Protein AF-0000000084343912 (afdb_homodimer)

Nearest PDB structures (foldseek):
  3ja6-assembly1_H  TM=6.634E-01  e=8.093E-11  Escherichia coli
  3zx6-assembly1_B  TM=7.808E-01  e=7.141E-09  Archaeoglobus fulgidus DSM 4304
  3zx6-assembly1_A  TM=7.262E-01  e=4.104E-09  Archaeoglobus fulgidus DSM 4304
  8c5v-assembly1_I  TM=8.366E-01  e=5.417E-07  Escherichia coli
  3g67-assembly1_A  TM=4.776E-01  e=1.029E-07  Thermotoga maritima

Solvent-accessible surface area (backbone atoms only — not comparable to full-atom values): 33762 Å² total; per-residue (Å²): 139,77,89,76,87,74,87,80,79,75,84,85,84,84,80,84,80,74,77,74,76,76,74,75,70,68,77,58,72,83,73,77,52,76,63,60,55,52,51,50,51,52,53,39,51,52,50,39,55,53,40,53,54,50,48,54,52,46,52,53,49,53,52,52,50,53,51,52,51,51,54,44,56,53,47,53,54,52,46,55,52,49,52,55,50,49,53,54,35,50,54,34,49,52,51,30,51,52,28,53,51,51,33,48,52,34,47,54,51,37,50,53,48,48,54,52,37,51,54,41,52,52,51,35,52,53,32,47,54,51,27,50,53,22,48,52,52,30,53,54,38,55,59,51,46,56,57,53,50,52,53,42,51,54,47,46,51,50,43,35,51,43,20,53,50,40,28,51,52,17,50,52,42,30,52,52,14,60,73,49,48,83,84,13,51,72,48,30,53,50,18,50,51,41,27,52,46,18,52,50,39,36,53,44,37,52,52,42,52,54,51,50,53,51,47,52,53,42,49,52,51,27,52,52,29,45,53,53,24,51,54,28,48,55,52,39,52,54,35,50,52,51,44,53,51,37,50,52,49,43,51,52,38,48,53,54,30,49,53,31,45,52,50,29,51,54,31,47,54,50,37,50,51,42,50,52,52,50,52,52,48,53,54,50,50,44,53,52,47,54,53,49,45,53,50,46,52,52,50,48,52,53,48,51,55,50,47,54,50,48,51,51,45,43,52,51,38,47,51,48,42,54,56,54,74,72,98,135,78,89,74,91,75,82,79,77,86,78,87,74,84,88,78,77,81,69,82,77,78,78,76,82,75,84,72,72,82,77,76,56,74,63,59,53,52,52,51,51,52,52,39,52,51,49,39,55,52,41,53,54,49,49,54,53,47,53,54,51,54,52,51,47,53,52,52,51,52,52,43,55,53,47,53,54,52,45,52,52,50,52,54,50,48,53,53,34,50,53,33,50,53,51,30,51,51,28,52,51,51,33,49,53,35,47,55,52,39,50,54,49,49,53,51,36,51,54,42,53,53,50,35,52,54,33,49,53,51,29,50,52,22,48,53,52,31,52,54,38,56,59,51,45,56,57,54,51,52,52,41,51,53,45,45,51,51,42,36,50,43,20,52,52,40,28,52,51,17,52,51,42,30,53,53,15,58,73,49,47,83,83,13,50,72,48,31,54,50,19,50,50,42,27,51,47,18,52,51,40,37,54,45,40,52,53,40,53,54,52,50,53,51,47,51,53,42,49,53,52,28,52,52,28,45,53,54,25,51,54,28,49,54,51,39,52,54,35,49,53,50,45,51,51,38,50,52,50,43,51,51,38,47,52,53,31,48,53,32,46,52,50,28,51,55,32,49,54,52,36,51,52,41,51,52,53,51,51,52,50,53,53,50,50,45,54,51,48,53,53,49,42,52,52,45,50,52,48,46,54,54,49,51,56,50,50,53,50,48,50,52,45,43,53,51,39,48,50,48,42,54,55,54,72,72,100

pLDDT: mean 83.64, std 18.55, range [17.34, 97.38]

Radius of gyration: 74.43 Å; Cα contacts (8 Å, |Δi|>4): 609; chains: 2; bounding box: 28×276×169 Å

Foldseek 3Di:
DDDDDDPDPDDDDDDDPPVPPPPCPVPPPPPPDPVVLVVVLVVLVVVLVVLVVVLVVLVVVLVVLVVVLVVLVVVLVVLVVVLVVLVVVLVVLVVVLVVLVVVLVVLVVVLVVLVVVLVVLVVVLVVLVVVVVVLVVVLVVLVVVLVVLVVVLVVLVVQLVVLVVQLVVLVVQLVVLVVVPPVSPVSNVVSVVSNVVSVVSNVVSVVVNVVSVVVNVVSVVVNVVSVVVVVVSVVVNVVSVVVSVVSVVVNVVSVVVSVVSVVVSVVSVVVSVVSVVVSVVSVVVSVVSVVVSVVSVVVSVVSVVVSVVSVVVSVVSVVVSVVSVVD/DDDDDDPDDDDDDDDDPPPDDPPPPDCPPDPPDPVVLVVVLVVLVVVLVVLVVVLVVLVVVLVVLVVVLVVLVVVLVVLVVVLVVLVVVLVVLVVVLVVLVVVLVVLVVVLVVLVVVLVVLVVVLVVLVVVVVVLVVVLVVLVVVLVVLVVVLVVLVVQLVVLVVQLVVLVVQLVVLVVVPPVSPVSNVVSVVSNVVSVVSNVVSVVVNVVSVVVNVVSVVVNVVSVVVVVVSVVVNVVSVVVSVVSVVVNVVSVVVSVVSVVVSVVSVVVSVVSVVVSVVSVVVSVVSVVVSVVSVVVSVVSVVVSVVSVVVSVVSVVVSVVSVVD

Organism: NCBI:txid1533

Secondary structure (DSSP, 8-state):
---------------------------------HHHHHHHHHHHHHHHHHHHHHHHHHHHHHHHHHHHHHHHHHHHHHHHHHHHHHHHHHHHHHHHHHHHHHHHHHHHHHHHHHHHHHHHHHHHHHHHHHHHHHHHHHHHHHHHHHHHHHHHHHHHHHHHHHHHHHHHHHHHHHHHHHHTGGGGHHHHHHHHHHHHHHHHHHHHHHHHHHHHHHHHHHHHHHHHHHHHHHHHHHHHHHHHHHHHHHHHHHHHHHHHHHHHHHHHHHHHHHHHHHHHHHHHHHHHHHHHHHHHHHHHHHHHHHHHHHHHHHHHHHHHHHHHHHHHHT-/---------------------------------HHHHHHHHHHHHHHHHHHHHHHHHHHHHHHHHHHHHHHHHHHHHHHHHHHHHHHHHHHHHHHHHHHHHHHHHHHHHHHHHHHHHHHHHHHHHHHHHHHHHHHHHHHHHHHHHHHHHHHHHHHHHHHHHHHHHHHHHHHHHHHHHHHTGGGGHHHHHHHHHHHHHHHHHHHHHHHHHHHHHHHHHHHHHHHHHHHHHHHHHHHHHHHHHHHHHHHHHHHHHHHHHHHHHHHHHHHHHHHHHHHHHHHHHHHHHHHHHHHHHHHHHHHHHHHHHHHHHHHHHHHHHHHHHHHHHT-

Structure (mmCIF, N/CA/C/O backbone):
data_AF-0000000084343912-model_v1
#
loop_
_entity.id
_entity.type
_entity.pdbx_description
1 polymer 'Methyl-accepting chemotaxis protein (MCP) signalling domain-containing protein'
#
loop_
_atom_site.group_PDB
_atom_site.id
_atom_site.type_symbol
_atom_site.label_atom_id
_atom_site.label_alt_id
_atom_site.label_comp_id
_atom_site.label_asym_id
_atom_site.label_entity_id
_atom_site.label_seq_id
_atom_site.pdbx_PDB_ins_code
_atom_site.Cartn_x
_atom_site.Cartn_y
_atom_site.Cartn_z
_atom_site.occupancy
_atom_site.B_iso_or_equiv
_atom_site.auth_seq_id
_atom_site.auth_comp_id
_atom_site.auth_asym_id
_atom_site.auth_atom_id
_atom_site.pdbx_PDB_model_num
ATOM 1 N N . MET A 1 1 ? 13.789 146.875 116 1 18.77 1 MET A N 1
ATOM 2 C CA . MET A 1 1 ? 13.008 147.875 115.375 1 18.77 1 MET A CA 1
ATOM 3 C C . MET A 1 1 ? 11.992 147.375 114.375 1 18.77 1 MET A C 1
ATOM 5 O O . MET A 1 1 ? 12.023 146.125 114.062 1 18.77 1 MET A O 1
ATOM 9 N N . GLY A 1 2 ? 12.055 147.875 113.188 1 17.34 2 GLY A N 1
ATOM 10 C CA . GLY A 1 2 ? 11.008 148.5 112.375 1 17.34 2 GLY A CA 1
ATOM 11 C C . GLY A 1 2 ? 10.328 147.5 111.5 1 17.34 2 GLY A C 1
ATOM 12 O O . GLY A 1 2 ? 9.109 147.5 111.312 1 17.34 2 GLY A O 1
ATOM 13 N N . LEU A 1 3 ? 11.023 146.875 110.562 1 20.59 3 LEU A N 1
ATOM 14 C CA . LEU A 1 3 ? 10.625 147.125 109.188 1 20.59 3 LEU A CA 1
ATOM 15 C C . LEU A 1 3 ? 9.43 146.25 108.812 1 20.59 3 LEU A C 1
ATOM 17 O O . LEU A 1 3 ? 9.375 145.125 109.188 1 20.59 3 LEU A O 1
ATOM 21 N N . PHE A 1 4 ? 8.547 146.75 108.125 1 20.7 4 PHE A N 1
ATOM 22 C CA . PHE A 1 4 ? 7.121 147 107.875 1 20.7 4 PHE A CA 1
ATOM 23 C C . PHE A 1 4 ? 6.582 145.875 107 1 20.7 4 PHE A C 1
ATOM 25 O O . PHE A 1 4 ? 5.594 145.25 107.312 1 20.7 4 PHE A O 1
ATOM 32 N N . PHE A 1 5 ? 6.828 146 105.562 1 20.03 5 PHE A N 1
ATOM 33 C CA . PHE A 1 5 ? 5.73 146.375 104.688 1 20.03 5 PHE A CA 1
ATOM 34 C C . PHE A 1 5 ? 5.023 145.125 104.25 1 20.03 5 PHE A C 1
ATOM 36 O O . PHE A 1 5 ? 5.555 144 104.375 1 20.03 5 PHE A O 1
ATOM 43 N N . ASN A 1 6 ? 4.27 145.125 102.938 1 18.36 6 ASN A N 1
ATOM 44 C CA . ASN A 1 6 ? 2.963 145.25 102.312 1 18.36 6 ASN A CA 1
ATOM 45 C C . ASN A 1 6 ? 2.691 144 101.375 1 18.36 6 ASN A C 1
ATOM 47 O O . ASN A 1 6 ? 1.765 144 100.562 1 18.36 6 ASN A O 1
ATOM 51 N N . LYS A 1 7 ? 3.537 142.875 101.438 1 28.59 7 LYS A N 1
ATOM 52 C CA . LYS A 1 7 ? 3.678 142.375 100.125 1 28.59 7 LYS A CA 1
ATOM 53 C C . LYS A 1 7 ? 2.318 142 99.562 1 28.59 7 LYS A C 1
ATOM 55 O O . LYS A 1 7 ? 1.598 141.125 100.062 1 28.59 7 LYS A O 1
ATOM 60 N N . ASN A 1 8 ? 1.754 142.75 98.5 1 18.86 8 ASN A N 1
ATOM 61 C CA . ASN A 1 8 ? 0.527 143 97.75 1 18.86 8 ASN A CA 1
ATOM 62 C C . ASN A 1 8 ? 0.155 141.625 97 1 18.86 8 ASN A C 1
ATOM 64 O O . ASN A 1 8 ? 1.002 141.125 96.312 1 18.86 8 ASN A O 1
ATOM 68 N N . LYS A 1 9 ? -0.913 141 97.438 1 26.52 9 LYS A N 1
ATOM 69 C CA . LYS A 1 9 ? -1.578 139.75 97.062 1 26.52 9 LYS A CA 1
ATOM 70 C C . LYS A 1 9 ? -1.959 139.75 95.625 1 26.52 9 LYS A C 1
ATOM 72 O O . LYS A 1 9 ? -2.016 138.625 95 1 26.52 9 LYS A O 1
ATOM 77 N N . TYR A 1 10 ? -2.576 140.75 95.062 1 20.33 10 TYR A N 1
ATOM 78 C CA . TYR A 1 10 ? -3.816 140.375 94.438 1 20.33 10 TYR A CA 1
ATOM 79 C C . TYR A 1 10 ? -3.559 139.875 93 1 20.33 10 TYR A C 1
ATOM 81 O O . TYR A 1 10 ? -4.305 139 92.5 1 20.33 10 TYR A O 1
ATOM 89 N N . PRO A 1 11 ? -2.607 140.5 92.125 1 20.72 11 PRO A N 1
ATOM 90 C CA . PRO A 1 11 ? -3.312 141 90.938 1 20.72 11 PRO A CA 1
ATOM 91 C C . PRO A 1 11 ? -3.75 139.875 90 1 20.72 11 PRO A C 1
ATOM 93 O O . PRO A 1 11 ? -4.887 139.875 89.5 1 20.72 11 PRO A O 1
ATOM 96 N N . SER A 1 12 ? -2.744 139 89.375 1 21.28 12 SER A N 1
ATOM 97 C CA . SER A 1 12 ? -2.451 139.25 87.938 1 21.28 12 SER A CA 1
ATOM 98 C C . SER A 1 12 ? -3.342 138.25 87.062 1 21.28 12 SER A C 1
ATOM 100 O O . SER A 1 12 ? -3.885 137.375 87.562 1 21.28 12 SER A O 1
ATOM 102 N N . SER A 1 13 ? -3.533 138.5 85.688 1 23.44 13 SER A N 1
ATOM 103 C CA . SER A 1 13 ? -4.312 138.625 84.438 1 23.44 13 SER A CA 1
ATOM 104 C C . SER A 1 13 ? -4.391 137.25 83.75 1 23.44 13 SER A C 1
ATOM 106 O O . SER A 1 13 ? -5.25 137.125 82.875 1 23.44 13 SER A O 1
ATOM 108 N N . ASN A 1 14 ? -3.422 136.25 83.938 1 23.06 14 ASN A N 1
ATOM 109 C CA . ASN A 1 14 ? -2.791 135.75 82.75 1 23.06 14 ASN A CA 1
ATOM 110 C C . ASN A 1 14 ? -3.785 134.875 81.875 1 23.06 14 ASN A C 1
ATOM 112 O O . ASN A 1 14 ? -4.852 134.5 82.375 1 23.06 14 ASN A O 1
ATOM 116 N N . GLU A 1 15 ? -3.158 134 80.812 1 24.91 15 GLU A N 1
ATOM 117 C CA . GLU A 1 15 ? -3.066 133.5 79.438 1 24.91 15 GLU A CA 1
ATOM 118 C C . GLU A 1 15 ? -4.094 132.5 79.125 1 24.91 15 GLU A C 1
ATOM 120 O O . GLU A 1 15 ? -4.344 131.625 79.938 1 24.91 15 GLU A O 1
ATOM 125 N N . GLU A 1 16 ? -5.062 132.75 78.188 1 29.56 16 GLU A N 1
ATOM 126 C CA . GLU A 1 16 ? -6.121 132.125 77.438 1 29.56 16 GLU A CA 1
ATOM 127 C C . GLU A 1 16 ? -5.637 130.75 76.875 1 29.56 16 GLU A C 1
ATOM 129 O O . GLU A 1 16 ? -4.68 130.75 76.062 1 29.56 16 GLU A O 1
ATOM 134 N N . ILE A 1 17 ? -5.641 129.625 77.625 1 30.41 17 ILE A N 1
ATOM 135 C CA . ILE A 1 17 ? -5.23 128.25 77.25 1 30.41 17 ILE A CA 1
ATOM 136 C C . ILE A 1 17 ? -5.941 127.875 75.938 1 30.41 17 ILE A C 1
ATOM 138 O O . ILE A 1 17 ? -7.164 127.688 75.938 1 30.41 17 ILE A O 1
ATOM 142 N N . ILE A 1 18 ? -5.566 128.625 74.75 1 30.02 18 ILE A N 1
ATOM 143 C CA . ILE A 1 18 ? -6.168 128.125 73.5 1 30.02 18 ILE A CA 1
ATOM 144 C C . ILE A 1 18 ? -5.914 126.625 73.312 1 30.02 18 ILE A C 1
ATOM 146 O O . ILE A 1 18 ? -4.766 126.188 73.25 1 30.02 18 ILE A O 1
ATOM 150 N N . VAL A 1 19 ? -6.703 125.688 73.875 1 35.19 19 VAL A N 1
ATOM 151 C CA . VAL A 1 19 ? -6.711 124.25 73.688 1 35.19 19 VAL A CA 1
ATOM 152 C C . VAL A 1 19 ? -6.695 123.938 72.188 1 35.19 19 VAL A C 1
ATOM 154 O O . VAL A 1 19 ? -7.641 124.25 71.5 1 35.19 19 VAL A O 1
ATOM 157 N N . GLU A 1 20 ? -5.508 124.125 71.5 1 30.48 20 GLU A N 1
ATOM 158 C CA . GLU A 1 20 ? -5.402 123.688 70.125 1 30.48 20 GLU A CA 1
ATOM 159 C C . GLU A 1 20 ? -5.871 122.25 70 1 30.48 20 GLU A C 1
ATOM 161 O O . GLU A 1 20 ? -5.43 121.375 70.75 1 30.48 20 GLU A O 1
ATOM 166 N N . LYS A 1 21 ? -7.102 121.938 69.5 1 37.78 21 LYS A N 1
ATOM 167 C CA . LYS A 1 21 ? -7.73 120.75 68.938 1 37.78 21 LYS A CA 1
ATOM 168 C C . LYS A 1 21 ? -6.754 120 68.125 1 37.78 21 LYS A C 1
ATOM 170 O O . LYS A 1 21 ? -6.352 120.438 67 1 37.78 21 LYS A O 1
ATOM 175 N N . ASP A 1 22 ? -5.727 119.375 68.75 1 32.91 22 ASP A N 1
ATOM 176 C CA . ASP A 1 22 ? -4.969 118.438 67.875 1 32.91 22 ASP A CA 1
ATOM 177 C C . ASP A 1 22 ? -5.898 117.5 67.188 1 32.91 22 ASP A C 1
ATOM 179 O O . ASP A 1 22 ? -6.66 116.75 67.812 1 32.91 22 ASP A O 1
ATOM 183 N N . GLU A 1 23 ? -6.492 117.875 66 1 34.84 23 GLU A N 1
ATOM 184 C CA . GLU A 1 23 ? -7.133 117 65.062 1 34.84 23 GLU A CA 1
ATOM 185 C C . GLU A 1 23 ? -6.375 115.688 64.875 1 34.84 23 GLU A C 1
ATOM 187 O O . GLU A 1 23 ? -5.199 115.688 64.5 1 34.84 23 GLU A O 1
ATOM 192 N N . ASN A 1 24 ? -6.551 114.75 65.75 1 36.47 24 ASN A N 1
ATOM 193 C CA . ASN A 1 24 ? -6.156 113.312 65.625 1 36.47 24 ASN A CA 1
ATOM 194 C C . ASN A 1 24 ? -6.367 112.812 64.25 1 36.47 24 ASN A C 1
ATOM 196 O O . ASN A 1 24 ? -7.496 112.5 63.844 1 36.47 24 ASN A O 1
ATOM 200 N N . LEU A 1 25 ? -5.801 113.375 63.188 1 38.81 25 LEU A N 1
ATOM 201 C CA . LEU A 1 25 ? -5.73 112.938 61.812 1 38.81 25 LEU A CA 1
ATOM 202 C C . LEU A 1 25 ? -5.367 111.438 61.75 1 38.81 25 LEU A C 1
ATOM 204 O O . LEU A 1 25 ? -4.855 110.938 60.75 1 38.81 25 LEU A O 1
ATOM 208 N N . SER A 1 26 ? -5.355 110.75 62.938 1 38.31 26 SER A N 1
ATOM 209 C CA . SER A 1 26 ? -4.723 109.438 62.906 1 38.31 26 SER A CA 1
ATOM 210 C C . SER A 1 26 ? -5.418 108.562 61.906 1 38.31 26 SER A C 1
ATOM 212 O O . SER A 1 26 ? -5.016 107.375 61.719 1 38.31 26 SER A O 1
ATOM 214 N N . ASP A 1 27 ? -6.711 108.75 61.781 1 38.94 27 ASP A N 1
ATOM 215 C CA . ASP A 1 27 ? -7.336 107.625 61.156 1 38.94 27 ASP A CA 1
ATOM 216 C C . ASP A 1 27 ? -6.902 107.438 59.719 1 38.94 27 ASP A C 1
ATOM 218 O O . ASP A 1 27 ? -7.652 107.75 58.781 1 38.94 27 ASP A O 1
ATOM 222 N N . ILE A 1 28 ? -5.781 107.938 59.281 1 39.56 28 ILE A N 1
ATOM 223 C CA . ILE A 1 28 ? -5.441 107.688 57.906 1 39.56 28 ILE A CA 1
ATOM 224 C C . ILE A 1 28 ? -5.434 106.188 57.625 1 39.56 28 ILE A C 1
ATOM 226 O O . ILE A 1 28 ? -4.688 105.438 58.281 1 39.56 28 ILE A O 1
ATOM 230 N N . PRO A 1 29 ? -6.488 105.625 57.25 1 45.81 29 PRO A N 1
ATOM 231 C CA . PRO A 1 29 ? -6.469 104.188 56.938 1 45.81 29 PRO A CA 1
ATOM 232 C C . PRO A 1 29 ? -5.152 103.75 56.312 1 45.81 29 PRO A C 1
ATOM 234 O O . PRO A 1 29 ? -4.492 104.5 55.625 1 45.81 29 PRO A O 1
ATOM 237 N N . PRO A 1 30 ? -4.441 102.75 56.75 1 47.53 30 PRO A N 1
ATOM 238 C CA . PRO A 1 30 ? -3.105 102.312 56.344 1 47.53 30 PRO A CA 1
ATOM 239 C C . PRO A 1 30 ? -2.967 102.25 54.812 1 47.53 30 PRO A C 1
ATOM 241 O O . PRO A 1 30 ? -3.848 101.688 54.125 1 47.53 30 PRO A O 1
ATOM 244 N N . LYS A 1 31 ? -2.426 103.062 54.031 1 52.94 31 LYS A N 1
ATOM 245 C CA . LYS A 1 31 ? -2.021 103.188 52.656 1 52.94 31 LYS A CA 1
ATOM 246 C C . LYS A 1 31 ? -1.383 101.875 52.156 1 52.94 31 LYS A C 1
ATOM 248 O O . LYS A 1 31 ? -0.36 101.438 52.688 1 52.94 31 LYS A O 1
ATOM 253 N N . VAL A 1 32 ? -2.066 100.812 51.719 1 59.06 32 VAL A N 1
ATOM 254 C CA . VAL A 1 32 ? -1.428 99.688 51.031 1 59.06 32 VAL A CA 1
ATOM 255 C C . VAL A 1 32 ? -0.385 100.25 50.062 1 59.06 32 VAL A C 1
ATOM 257 O O . VAL A 1 32 ? -0.692 101.062 49.188 1 59.06 32 VAL A O 1
ATOM 260 N N . SER A 1 33 ? 0.899 100.125 50.344 1 66.56 33 SER A N 1
ATOM 261 C CA . SER A 1 33 ? 2.004 100.75 49.594 1 66.56 33 SER A CA 1
ATOM 262 C C . SER A 1 33 ? 1.968 100.312 48.125 1 66.56 33 SER A C 1
ATOM 264 O O . SER A 1 33 ? 1.5 99.25 47.781 1 66.56 33 SER A O 1
ATOM 266 N N . SER A 1 34 ? 1.977 101.375 47.125 1 72.38 34 SER A N 1
ATOM 267 C CA . SER A 1 34 ? 2.131 101.25 45.656 1 72.38 34 SER A CA 1
ATOM 268 C C . SER A 1 34 ? 3.102 100.125 45.312 1 72.38 34 SER A C 1
ATOM 270 O O . SER A 1 34 ? 2.91 99.375 44.312 1 72.38 34 SER A O 1
ATOM 272 N N . GLU A 1 35 ? 3.973 99.75 46.25 1 77.19 35 GLU A N 1
ATOM 273 C CA . GLU A 1 35 ? 4.977 98.688 46 1 77.19 35 GLU A CA 1
ATOM 274 C C . GLU A 1 35 ? 4.379 97.312 46.156 1 77.19 35 GLU A C 1
ATOM 276 O O . GLU A 1 35 ? 4.684 96.375 45.375 1 77.19 35 GLU A O 1
ATOM 281 N N . LYS A 1 36 ? 3.547 97.188 47.125 1 77.12 36 LYS A N 1
ATOM 282 C CA . LYS A 1 36 ? 2.928 95.875 47.344 1 77.12 36 LYS A CA 1
ATOM 283 C C . LYS A 1 36 ? 1.967 95.562 46.219 1 77.12 36 LYS A C 1
ATOM 285 O O . LYS A 1 36 ? 1.907 94.375 45.781 1 77.12 36 LYS A O 1
ATOM 290 N N . ILE A 1 37 ? 1.339 96.438 45.656 1 77.5 37 ILE A N 1
ATOM 291 C CA . ILE A 1 37 ? 0.387 96.25 44.562 1 77.5 37 ILE A CA 1
ATOM 292 C C . ILE A 1 37 ? 1.137 95.938 43.281 1 77.5 37 ILE A C 1
ATOM 294 O O . ILE A 1 37 ? 0.713 95.062 42.531 1 77.5 37 ILE A O 1
ATOM 298 N N . ASN A 1 38 ? 2.271 96.5 43.031 1 81.94 38 ASN A N 1
ATOM 299 C CA . ASN A 1 38 ? 3.078 96.25 41.875 1 81.94 38 ASN A CA 1
ATOM 300 C C . ASN A 1 38 ? 3.656 94.812 41.906 1 81.94 38 ASN A C 1
ATOM 302 O O . ASN A 1 38 ? 3.709 94.125 40.875 1 81.94 38 ASN A O 1
ATOM 306 N N . ASN A 1 39 ? 4.031 94.438 43.094 1 81.81 39 ASN A N 1
ATOM 307 C CA . ASN A 1 39 ? 4.516 93.062 43.25 1 81.81 39 ASN A CA 1
ATOM 308 C C . ASN A 1 39 ? 3.412 92 43 1 81.81 39 ASN A C 1
ATOM 310 O O . ASN A 1 39 ? 3.66 91 42.375 1 81.81 39 ASN A O 1
ATOM 314 N N . LEU A 1 40 ? 2.234 92.375 43.406 1 81.12 40 LEU A N 1
ATOM 315 C CA . LEU A 1 40 ? 1.091 91.5 43.188 1 81.12 40 LEU A CA 1
ATOM 316 C C . LEU A 1 40 ? 0.776 91.375 41.688 1 81.12 40 LEU A C 1
ATOM 318 O O . LEU A 1 40 ? 0.44 90.312 41.188 1 81.12 40 LEU A O 1
ATOM 322 N N . LYS A 1 41 ? 0.855 92.5 40.969 1 84.62 41 LYS A N 1
ATOM 323 C CA . LYS A 1 41 ? 0.621 92.5 39.531 1 84.62 41 LYS A CA 1
ATOM 324 C C . LYS A 1 41 ? 1.617 91.625 38.812 1 84.62 41 LYS A C 1
ATOM 326 O O . LYS A 1 41 ? 1.244 90.875 37.875 1 84.62 41 LYS A O 1
ATOM 331 N N . ASP A 1 42 ? 2.896 91.625 39.25 1 85.88 42 ASP A N 1
ATOM 332 C CA . ASP A 1 42 ? 3.938 90.75 38.625 1 85.88 42 ASP A CA 1
ATOM 333 C C . ASP A 1 42 ? 3.686 89.312 38.875 1 85.88 42 ASP A C 1
ATOM 335 O O . ASP A 1 42 ? 3.865 88.5 37.969 1 85.88 42 ASP A O 1
ATOM 339 N N . VAL A 1 43 ? 3.303 89 40.062 1 82.44 43 VAL A N 1
ATOM 340 C CA . VAL A 1 43 ? 3.049 87.625 40.406 1 82.44 43 VAL A CA 1
ATOM 341 C C . VAL A 1 43 ? 1.872 87.062 39.594 1 82.44 43 VAL A C 1
ATOM 343 O O . VAL A 1 43 ? 1.921 85.938 39.094 1 82.44 43 VAL A O 1
ATOM 346 N N . VAL A 1 44 ? 0.808 87.875 39.438 1 86.25 44 VAL A N 1
ATOM 347 C CA . VAL A 1 44 ? -0.389 87.438 38.75 1 86.25 44 VAL A CA 1
ATOM 348 C C . VAL A 1 44 ? -0.095 87.312 37.25 1 86.25 44 VAL A C 1
ATOM 350 O O . VAL A 1 44 ? -0.613 86.438 36.562 1 86.25 44 VAL A O 1
ATOM 353 N N . GLU A 1 45 ? 0.746 88.25 36.719 1 88 45 GLU A N 1
ATOM 354 C CA . GLU A 1 45 ? 1.144 88.188 35.312 1 88 45 GLU A CA 1
ATOM 355 C C . GLU A 1 45 ? 1.931 86.875 35 1 88 45 GLU A C 1
ATOM 357 O O . GLU A 1 45 ? 1.703 86.25 34 1 88 45 GLU A O 1
ATOM 362 N N . THR A 1 46 ? 2.852 86.562 35.906 1 86.12 46 THR A N 1
ATOM 363 C CA . THR A 1 46 ? 3.635 85.375 35.75 1 86.12 46 THR A CA 1
ATOM 364 C C . THR A 1 46 ? 2.74 84.125 35.844 1 86.12 46 THR A C 1
ATOM 366 O O . THR A 1 46 ? 2.893 83.188 35.062 1 86.12 46 THR A O 1
ATOM 369 N N . LEU A 1 47 ? 1.843 84.125 36.75 1 83.69 47 LEU A N 1
ATOM 370 C CA . LEU A 1 47 ? 0.903 83 36.938 1 83.69 47 LEU A CA 1
ATOM 371 C C . LEU A 1 47 ? 0.039 82.875 35.688 1 83.69 47 LEU A C 1
ATOM 373 O O . LEU A 1 47 ? -0.221 81.75 35.25 1 83.69 47 LEU A O 1
ATOM 377 N N . TYR A 1 48 ? -0.424 83.938 35.125 1 85.62 48 TYR A N 1
ATOM 378 C CA . TYR A 1 48 ? -1.251 83.875 33.938 1 85.62 48 TYR A CA 1
ATOM 379 C C . TYR A 1 48 ? -0.482 83.25 32.781 1 85.62 48 TYR A C 1
ATOM 381 O O . TYR A 1 48 ? -1.006 82.438 32.031 1 85.62 48 TYR A O 1
ATOM 389 N N . THR A 1 49 ? 0.795 83.688 32.5 1 87.38 49 THR A N 1
ATOM 390 C CA . THR A 1 49 ? 1.626 83.188 31.422 1 87.38 49 THR A CA 1
ATOM 391 C C . THR A 1 49 ? 1.886 81.688 31.609 1 87.38 49 THR A C 1
ATOM 393 O O . THR A 1 49 ? 1.833 80.938 30.641 1 87.38 49 THR A O 1
ATOM 396 N N . ASP A 1 50 ? 2.162 81.312 32.844 1 82.19 50 ASP A N 1
ATOM 397 C CA . ASP A 1 50 ? 2.418 79.938 33.156 1 82.19 50 ASP A CA 1
ATOM 398 C C . ASP A 1 50 ? 1.176 79.062 32.906 1 82.19 50 ASP A C 1
ATOM 400 O O . ASP A 1 50 ? 1.275 77.938 32.375 1 82.19 50 ASP A O 1
ATOM 404 N N . PHE A 1 51 ? 0.047 79.562 33.219 1 82.31 51 PHE A N 1
ATOM 405 C CA . PHE A 1 51 ? -1.207 78.812 33.031 1 82.31 51 PHE A CA 1
ATOM 406 C C . PHE A 1 51 ? -1.513 78.688 31.547 1 82.31 51 PHE A C 1
ATOM 408 O O . PHE A 1 51 ? -2.004 77.625 31.109 1 82.31 51 PHE A O 1
ATOM 415 N N . ASP A 1 52 ? -1.266 79.688 30.812 1 83.81 52 ASP A N 1
ATOM 416 C CA . ASP A 1 52 ? -1.502 79.688 29.375 1 83.81 52 ASP A CA 1
ATOM 417 C C . ASP A 1 52 ? -0.636 78.625 28.703 1 83.81 52 ASP A C 1
ATOM 419 O O . ASP A 1 52 ? -1.114 77.875 27.844 1 83.81 52 ASP A O 1
ATOM 423 N N . ASN A 1 53 ? 0.611 78.562 29.109 1 85.62 53 ASN A N 1
ATOM 424 C CA . ASN A 1 53 ? 1.52 77.5 28.594 1 85.62 53 ASN A CA 1
ATOM 425 C C . ASN A 1 53 ? 1.065 76.125 28.969 1 85.62 53 ASN A C 1
ATOM 427 O O . ASN A 1 53 ? 1.157 75.188 28.172 1 85.62 53 ASN A O 1
ATOM 431 N N . THR A 1 54 ? 0.644 75.938 30.156 1 82.19 54 THR A N 1
ATOM 432 C CA . THR A 1 54 ? 0.185 74.688 30.641 1 82.19 54 THR A CA 1
ATOM 433 C C . THR A 1 54 ? -1.088 74.25 29.906 1 82.19 54 THR A C 1
ATOM 435 O O . THR A 1 54 ? -1.251 73.062 29.578 1 82.19 54 THR A O 1
ATOM 438 N N . SER A 1 55 ? -2.016 75.188 29.703 1 82 55 SER A N 1
ATOM 439 C CA . SER A 1 55 ? -3.246 74.875 28.969 1 82 55 SER A CA 1
ATOM 440 C C . SER A 1 55 ? -2.947 74.375 27.562 1 82 55 SER A C 1
ATOM 442 O O . SER A 1 55 ? -3.582 73.438 27.094 1 82 55 SER A O 1
ATOM 444 N N . ASN A 1 56 ? -1.929 74.938 26.844 1 85.19 56 ASN A N 1
ATOM 445 C CA . ASN A 1 56 ? -1.523 74.5 25.5 1 85.19 56 ASN A CA 1
ATOM 446 C C . ASN A 1 56 ? -0.946 73.062 25.531 1 85.19 56 ASN A C 1
ATOM 448 O O . ASN A 1 56 ? -1.188 72.312 24.625 1 85.19 56 ASN A O 1
ATOM 452 N N . ASN A 1 57 ? -0.176 72.812 26.531 1 85.56 57 ASN A N 1
ATOM 453 C CA . ASN A 1 57 ? 0.387 71.438 26.688 1 85.56 57 ASN A CA 1
ATOM 454 C C . ASN A 1 57 ? -0.701 70.438 26.922 1 85.56 57 ASN A C 1
ATOM 456 O O . ASN A 1 57 ? -0.588 69.25 26.453 1 85.56 57 ASN A O 1
ATOM 460 N N . PHE A 1 58 ? -1.723 70.812 27.594 1 83.81 58 PHE A N 1
ATOM 461 C CA . PHE A 1 58 ? -2.832 69.875 27.875 1 83.81 58 PHE A CA 1
ATOM 462 C C . PHE A 1 58 ? -3.602 69.562 26.594 1 83.81 58 PHE A C 1
ATOM 464 O O . PHE A 1 58 ? -4.109 68.438 26.422 1 83.81 58 PHE A O 1
ATOM 471 N N . GLU A 1 59 ? -3.727 70.562 25.734 1 84.19 59 GLU A N 1
ATOM 472 C CA . GLU A 1 59 ? -4.367 70.312 24.438 1 84.19 59 GLU A CA 1
ATOM 473 C C . GLU A 1 59 ? -3.602 69.25 23.625 1 84.19 59 GLU A C 1
ATOM 475 O O . GLU A 1 59 ? -4.207 68.375 23.016 1 84.19 59 GLU A O 1
ATOM 480 N N . TYR A 1 60 ? -2.301 69.375 23.672 1 86.75 60 TYR A N 1
ATOM 481 C CA . TYR A 1 60 ? -1.455 68.438 22.984 1 86.75 60 TYR A CA 1
ATOM 482 C C . TYR A 1 60 ? -1.641 67.062 23.578 1 86.75 60 TYR A C 1
ATOM 484 O O . TYR A 1 60 ? -1.765 66.062 22.844 1 86.75 60 TYR A O 1
ATOM 492 N N . LEU A 1 61 ? -1.672 66.875 24.859 1 85.94 61 LEU A N 1
ATOM 493 C CA . LEU A 1 61 ? -1.847 65.625 25.531 1 85.94 61 LEU A CA 1
ATOM 494 C C . LEU A 1 61 ? -3.215 65 25.234 1 85.94 61 LEU A C 1
ATOM 496 O O . LEU A 1 61 ? -3.346 63.812 25.078 1 85.94 61 LEU A O 1
ATOM 500 N N . ASN A 1 62 ? -4.211 65.875 25.156 1 84.56 62 ASN A N 1
ATOM 501 C CA . ASN A 1 62 ? -5.547 65.375 24.812 1 84.56 62 ASN A CA 1
ATOM 502 C C . ASN A 1 62 ? -5.574 64.75 23.422 1 84.56 62 ASN A C 1
ATOM 504 O O . ASN A 1 62 ? -6.238 63.719 23.219 1 84.56 62 ASN A O 1
ATOM 508 N N . ASN A 1 63 ? -4.863 65.312 22.453 1 87.06 63 ASN A N 1
ATOM 509 C CA . ASN A 1 63 ? -4.773 64.75 21.109 1 87.06 63 ASN A CA 1
ATOM 510 C C . ASN A 1 63 ? -4.043 63.438 21.109 1 87.06 63 ASN A C 1
ATOM 512 O O . ASN A 1 63 ? -4.406 62.531 20.359 1 87.06 63 ASN A O 1
ATOM 516 N N . THR A 1 64 ? -3.041 63.344 21.891 1 84.5 64 THR A N 1
ATOM 517 C CA . THR A 1 64 ? -2.275 62.094 21.984 1 84.5 64 THR A CA 1
ATOM 518 C C . THR A 1 64 ? -3.139 60.969 22.547 1 84.5 64 THR A C 1
ATOM 520 O O . THR A 1 64 ? -3.092 59.844 22.062 1 84.5 64 THR A O 1
ATOM 523 N N . ILE A 1 65 ? -3.92 61.25 23.562 1 84.12 65 ILE A N 1
ATOM 524 C CA . ILE A 1 65 ? -4.789 60.25 24.172 1 84.12 65 ILE A CA 1
ATOM 525 C C . ILE A 1 65 ? -5.828 59.781 23.156 1 84.12 65 ILE A C 1
ATOM 527 O O . ILE A 1 65 ? -6.168 58.594 23.125 1 84.12 65 ILE A O 1
ATOM 531 N N . SER A 1 66 ? -6.391 60.719 22.391 1 84.69 66 SER A N 1
ATOM 532 C CA . SER A 1 66 ? -7.352 60.375 21.344 1 84.69 66 SER A CA 1
ATOM 533 C C . SER A 1 66 ? -6.727 59.438 20.312 1 84.69 66 SER A C 1
ATOM 535 O O . SER A 1 66 ? -7.375 58.5 19.844 1 84.69 66 SER A O 1
ATOM 537 N N . SER A 1 67 ? -5.469 59.688 19.969 1 86 67 SER A N 1
ATOM 538 C CA . SER A 1 67 ? -4.742 58.844 19.031 1 86 67 SER A CA 1
ATOM 539 C C . SER A 1 67 ? -4.527 57.438 19.609 1 86 67 SER A C 1
ATOM 541 O O . SER A 1 67 ? -4.637 56.438 18.891 1 86 67 SER A O 1
ATOM 543 N N . ILE A 1 68 ? -4.203 57.344 20.844 1 83 68 ILE A N 1
ATOM 544 C CA . ILE A 1 68 ? -4 56.062 21.531 1 83 68 ILE A CA 1
ATOM 545 C C . ILE A 1 68 ? -5.305 55.281 21.516 1 83 68 ILE A C 1
ATOM 547 O O . ILE A 1 68 ? -5.305 54.062 21.234 1 83 68 ILE A O 1
ATOM 551 N N . SER A 1 69 ? -6.43 55.906 21.859 1 83.81 69 SER A N 1
ATOM 552 C CA . SER A 1 69 ? -7.742 55.25 21.844 1 83.81 69 SER A CA 1
ATOM 553 C C . SER A 1 69 ? -8.062 54.656 20.484 1 83.81 69 SER A C 1
ATOM 555 O O . SER A 1 69 ? -8.578 53.562 20.375 1 83.81 69 SER A O 1
ATOM 557 N N . SER A 1 70 ? -7.746 55.406 19.375 1 85.56 70 SER A N 1
ATOM 558 C CA . SER A 1 70 ? -7.992 54.938 18.016 1 85.56 70 SER A CA 1
ATOM 559 C C . SER A 1 70 ? -7.141 53.719 17.672 1 85.56 70 SER A C 1
ATOM 561 O O . SER A 1 70 ? -7.59 52.844 16.969 1 85.56 70 SER A O 1
ATOM 563 N N . THR A 1 71 ? -5.895 53.688 18.109 1 81.38 71 THR A N 1
ATOM 564 C CA . THR A 1 71 ? -5 52.562 17.891 1 81.38 71 THR A CA 1
ATOM 565 C C . THR A 1 71 ? -5.555 51.281 18.531 1 81.38 71 THR A C 1
ATOM 567 O O . THR A 1 71 ? -5.434 50.188 17.984 1 81.38 71 THR A O 1
ATOM 570 N N . PHE A 1 72 ? -6.188 51.406 19.719 1 81.75 72 PHE A N 1
ATOM 571 C CA . PHE A 1 72 ? -6.77 50.281 20.406 1 81.75 72 PHE A CA 1
ATOM 572 C C . PHE A 1 72 ? -7.973 49.719 19.641 1 81.75 72 PHE A C 1
ATOM 574 O O . PHE A 1 72 ? -8.203 48.531 19.609 1 81.75 72 PHE A O 1
ATOM 581 N N . GLU A 1 73 ? -8.797 50.625 19.062 1 83 73 GLU A N 1
ATOM 582 C CA . GLU A 1 73 ? -9.93 50.219 18.25 1 83 73 GLU A CA 1
ATOM 583 C C . GLU A 1 73 ? -9.469 49.406 17.047 1 83 73 GLU A C 1
ATOM 585 O O . GLU A 1 73 ? -10.055 48.344 16.734 1 83 73 GLU A O 1
ATOM 590 N N . ASN A 1 74 ? -8.422 49.844 16.359 1 85 74 ASN A N 1
ATOM 591 C CA . ASN A 1 74 ? -7.848 49.125 15.234 1 85 74 ASN A CA 1
ATOM 592 C C . ASN A 1 74 ? -7.301 47.75 15.656 1 85 74 ASN A C 1
ATOM 594 O O . ASN A 1 74 ? -7.465 46.781 14.938 1 85 74 ASN A O 1
ATOM 598 N N . GLU A 1 75 ? -6.695 47.656 16.797 1 82.5 75 GLU A N 1
ATOM 599 C CA . GLU A 1 75 ? -6.156 46.406 17.312 1 82.5 75 GLU A CA 1
ATOM 600 C C . GLU A 1 75 ? -7.27 45.406 17.578 1 82.5 75 GLU A C 1
ATOM 602 O O . GLU A 1 75 ? -7.121 44.219 17.266 1 82.5 75 GLU A O 1
ATOM 607 N N . ASN A 1 76 ? -8.305 45.844 18.188 1 83.88 76 ASN A N 1
ATOM 608 C CA . ASN A 1 76 ? -9.43 44.938 18.469 1 83.88 76 ASN A CA 1
ATOM 609 C C . ASN A 1 76 ? -10 44.344 17.188 1 83.88 76 ASN A C 1
ATOM 611 O O . ASN A 1 76 ? -10.383 43.188 17.156 1 83.88 76 ASN A O 1
ATOM 615 N N . ASN A 1 77 ? -10.062 45.156 16.109 1 87.31 77 ASN A N 1
ATOM 616 C CA . ASN A 1 77 ? -10.531 44.688 14.812 1 87.31 77 ASN A CA 1
ATOM 617 C C . ASN A 1 77 ? -9.586 43.625 14.242 1 87.31 77 ASN A C 1
ATOM 619 O O . ASN A 1 77 ? -10.031 42.594 13.703 1 87.31 77 ASN A O 1
ATOM 623 N N . GLU A 1 78 ? -8.273 43.812 14.359 1 83.62 78 GLU A N 1
ATOM 624 C CA . GLU A 1 78 ? -7.273 42.875 13.875 1 83.62 78 GLU A CA 1
ATOM 625 C C . GLU A 1 78 ? -7.34 41.562 14.648 1 83.62 78 GLU A C 1
ATOM 627 O O . GLU A 1 78 ? -7.211 40.5 14.062 1 83.62 78 GLU A O 1
ATOM 632 N N . LEU A 1 79 ? -7.551 41.625 15.93 1 83.25 79 LEU A N 1
ATOM 633 C CA . LEU A 1 79 ? -7.637 40.438 16.766 1 83.25 79 LEU A CA 1
ATOM 634 C C . LEU A 1 79 ? -8.875 39.625 16.422 1 83.25 79 LEU A C 1
ATOM 636 O O . LEU A 1 79 ? -8.844 38.406 16.438 1 83.25 79 LEU A O 1
ATOM 640 N N . THR A 1 80 ? -9.977 40.312 16.172 1 86.38 80 THR A N 1
ATOM 641 C CA . THR A 1 80 ? -11.188 39.625 15.742 1 86.38 80 THR A CA 1
ATOM 642 C C . THR A 1 80 ? -10.938 38.875 14.438 1 86.38 80 THR A C 1
ATOM 644 O O . THR A 1 80 ? -11.359 37.719 14.305 1 86.38 80 THR A O 1
ATOM 647 N N . SER A 1 81 ? -10.242 39.469 13.461 1 87.5 81 SER A N 1
ATOM 648 C CA . SER A 1 81 ? -9.883 38.812 12.203 1 87.5 81 SER A CA 1
ATOM 649 C C . SER A 1 81 ? -8.984 37.594 12.438 1 87.5 81 SER A C 1
ATOM 651 O O . SER A 1 81 ? -9.156 36.562 11.805 1 87.5 81 SER A O 1
ATOM 653 N N . ALA A 1 82 ? -8.047 37.75 13.312 1 84.69 82 ALA A N 1
ATOM 654 C CA . ALA A 1 82 ? -7.137 36.656 13.648 1 84.69 82 ALA A CA 1
ATOM 655 C C . ALA A 1 82 ? -7.898 35.469 14.227 1 84.69 82 ALA A C 1
ATOM 657 O O . ALA A 1 82 ? -7.598 34.312 13.906 1 84.69 82 ALA A O 1
ATOM 658 N N . ASN A 1 83 ? -8.836 35.75 15.078 1 86.38 83 ASN A N 1
ATOM 659 C CA . ASN A 1 83 ? -9.656 34.688 15.672 1 86.38 83 ASN A CA 1
ATOM 660 C C . ASN A 1 83 ? -10.391 33.875 14.602 1 86.38 83 ASN A C 1
ATOM 662 O O . ASN A 1 83 ? -10.5 32.656 14.703 1 86.38 83 ASN A O 1
ATOM 666 N N . ASN A 1 84 ? -10.938 34.594 13.633 1 88.88 84 ASN A N 1
ATOM 667 C CA . ASN A 1 84 ? -11.625 33.906 12.539 1 88.88 84 ASN A CA 1
ATOM 668 C C . ASN A 1 84 ? -10.672 33.031 11.734 1 88.88 84 ASN A C 1
ATOM 670 O O . ASN A 1 84 ? -11.023 31.906 11.375 1 88.88 84 ASN A O 1
ATOM 674 N N . LEU A 1 85 ? -9.508 33.531 11.438 1 86.88 85 LEU A N 1
ATOM 675 C CA . LEU A 1 85 ? -8.492 32.75 10.719 1 86.88 85 LEU A CA 1
ATOM 676 C C . LEU A 1 85 ? -8.109 31.5 11.5 1 86.88 85 LEU A C 1
ATOM 678 O O . LEU A 1 85 ? -7.898 30.438 10.906 1 86.88 85 LEU A O 1
ATOM 682 N N . LEU A 1 86 ? -8.039 31.609 12.773 1 85.25 86 LEU A N 1
ATOM 683 C CA . LEU A 1 86 ? -7.648 30.484 13.625 1 85.25 86 LEU A CA 1
ATOM 684 C C . LEU A 1 86 ? -8.734 29.422 13.648 1 85.25 86 LEU A C 1
ATOM 686 O O . LEU A 1 86 ? -8.43 28.219 13.742 1 85.25 86 LEU A O 1
ATOM 690 N N . LYS A 1 87 ? -10 29.812 13.617 1 87.94 87 LYS A N 1
ATOM 691 C CA . LYS A 1 87 ? -11.094 28.859 13.531 1 87.94 87 LYS A CA 1
ATOM 692 C C . LYS A 1 87 ? -10.984 28.016 12.258 1 87.94 87 LYS A C 1
ATOM 694 O O . LYS A 1 87 ? -11.133 26.797 12.297 1 87.94 87 LYS A O 1
ATOM 699 N N . ASP A 1 88 ? -10.695 28.719 11.172 1 90.19 88 ASP A N 1
ATOM 700 C CA . ASP A 1 88 ? -10.492 28.016 9.898 1 90.19 88 ASP A CA 1
ATOM 701 C C . ASP A 1 88 ? -9.312 27.062 9.984 1 90.19 88 ASP A C 1
ATOM 703 O O . ASP A 1 88 ? -9.383 25.938 9.484 1 90.19 88 ASP A O 1
ATOM 707 N N . PHE A 1 89 ? -8.297 27.5 10.617 1 89 89 PHE A N 1
ATOM 708 C CA . PHE A 1 89 ? -7.102 26.688 10.812 1 89 89 PHE A CA 1
ATOM 709 C C . PHE A 1 89 ? -7.426 25.438 11.602 1 89 89 PHE A C 1
ATOM 711 O O . PHE A 1 89 ? -6.98 24.344 11.25 1 89 89 PHE A O 1
ATOM 718 N N . ARG A 1 90 ? -8.172 25.578 12.594 1 89.5 90 ARG A N 1
ATOM 719 C CA . ARG A 1 90 ? -8.586 24.453 13.414 1 89.5 90 ARG A CA 1
ATOM 720 C C . ARG A 1 90 ? -9.336 23.406 12.586 1 89.5 90 ARG A C 1
ATOM 722 O O . ARG A 1 90 ? -9.047 22.219 12.656 1 89.5 90 ARG A O 1
ATOM 729 N N . ASN A 1 91 ? -10.289 23.859 11.797 1 93 91 ASN A N 1
ATOM 730 C CA . ASN A 1 91 ? -11.07 22.953 10.953 1 93 91 ASN A CA 1
ATOM 731 C C . ASN A 1 91 ? -10.18 22.203 9.961 1 93 91 ASN A C 1
ATOM 733 O O . ASN A 1 91 ? -10.352 21 9.758 1 93 91 ASN A O 1
ATOM 737 N N . THR A 1 92 ? -9.281 22.922 9.375 1 93.25 92 THR A N 1
ATOM 738 C CA . THR A 1 92 ? -8.367 22.328 8.406 1 93.25 92 THR A CA 1
ATOM 739 C C . THR A 1 92 ? -7.504 21.266 9.078 1 93.25 92 THR A C 1
ATOM 741 O O . THR A 1 92 ? -7.277 20.188 8.5 1 93.25 92 THR A O 1
ATOM 744 N N . MET A 1 93 ? -7.035 21.531 10.242 1 91.69 93 MET A N 1
ATOM 745 C CA . MET A 1 93 ? -6.215 20.578 10.977 1 91.69 93 MET A CA 1
ATOM 746 C C . MET A 1 93 ? -7.016 19.328 11.328 1 91.69 93 MET A C 1
ATOM 748 O O . MET A 1 93 ? -6.484 18.219 11.305 1 91.69 93 MET A O 1
ATOM 752 N N . GLU A 1 94 ? -8.242 19.5 11.711 1 93.06 94 GLU A N 1
ATOM 753 C CA . GLU A 1 94 ? -9.102 18.359 12 1 93.06 94 GLU A CA 1
ATOM 754 C C . GLU A 1 94 ? -9.305 17.484 10.766 1 93.06 94 GLU A C 1
ATOM 756 O O . GLU A 1 94 ? -9.266 16.266 10.852 1 93.06 94 GLU A O 1
ATOM 761 N N . ASP A 1 95 ? -9.531 18.141 9.656 1 94.69 95 ASP A N 1
ATOM 762 C CA . ASP A 1 95 ? -9.656 17.422 8.398 1 94.69 95 ASP A CA 1
ATOM 763 C C . ASP A 1 95 ? -8.375 16.641 8.078 1 94.69 95 ASP A C 1
ATOM 765 O O . ASP A 1 95 ? -8.438 15.492 7.641 1 94.69 95 ASP A O 1
ATOM 769 N N . LEU A 1 96 ? -7.285 17.266 8.266 1 94 96 LEU A N 1
ATOM 770 C CA . LEU A 1 96 ? -5.996 16.625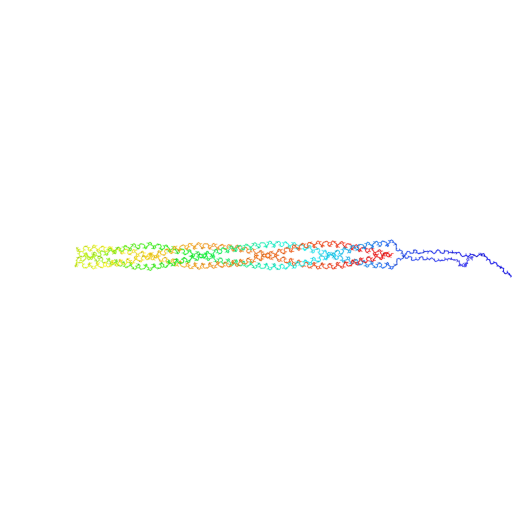 8.031 1 94 96 LEU A CA 1
ATOM 771 C C . LEU A 1 96 ? -5.832 15.391 8.922 1 94 96 LEU A C 1
ATOM 773 O O . LEU A 1 96 ? -5.363 14.352 8.461 1 94 96 LEU A O 1
ATOM 777 N N . ALA A 1 97 ? -6.176 15.531 10.172 1 94.44 97 ALA A N 1
ATOM 778 C CA . ALA A 1 97 ? -6.098 14.414 11.109 1 94.44 97 ALA A CA 1
ATOM 779 C C . ALA A 1 97 ? -6.938 13.234 10.625 1 94.44 97 ALA A C 1
ATOM 781 O O . ALA A 1 97 ? -6.508 12.078 10.703 1 94.44 97 ALA A O 1
ATOM 782 N N . LEU A 1 98 ? -8.109 13.508 10.141 1 94.94 98 LEU A N 1
ATOM 783 C CA . LEU A 1 98 ? -8.984 12.461 9.617 1 94.94 98 LEU A CA 1
ATOM 784 C C . LEU A 1 98 ? -8.352 11.781 8.406 1 94.94 98 LEU A C 1
ATOM 786 O O . LEU A 1 98 ? -8.383 10.547 8.297 1 94.94 98 LEU A O 1
ATOM 790 N N . ASN A 1 99 ? -7.828 12.586 7.484 1 95.06 99 ASN A N 1
ATOM 791 C CA . ASN A 1 99 ? -7.168 12.023 6.312 1 95.06 99 ASN A CA 1
ATOM 792 C C . ASN A 1 99 ? -6.035 11.078 6.707 1 95.06 99 ASN A C 1
ATOM 794 O O . ASN A 1 99 ? -5.945 9.961 6.195 1 95.06 99 ASN A O 1
ATOM 798 N N . ILE A 1 100 ? -5.211 11.5 7.59 1 95.44 100 ILE A N 1
ATOM 799 C CA . ILE A 1 100 ? -4.035 10.734 7.992 1 95.44 100 ILE A CA 1
ATOM 800 C C . ILE A 1 100 ? -4.473 9.445 8.68 1 95.44 100 ILE A C 1
ATOM 802 O O . ILE A 1 100 ? -3.889 8.383 8.445 1 95.44 100 ILE A O 1
ATOM 806 N N . THR A 1 101 ? -5.461 9.539 9.516 1 95.25 101 THR A N 1
ATOM 807 C CA . THR A 1 101 ? -5.988 8.352 10.188 1 95.25 101 THR A CA 1
ATOM 808 C C . THR A 1 101 ? -6.508 7.344 9.164 1 95.25 101 THR A C 1
ATOM 810 O O . THR A 1 101 ? -6.262 6.145 9.289 1 95.25 101 THR A O 1
ATOM 813 N N . ASN A 1 102 ? -7.211 7.805 8.211 1 95.56 102 ASN A N 1
ATOM 814 C CA . ASN A 1 102 ? -7.734 6.93 7.168 1 95.56 102 ASN A CA 1
ATOM 815 C C . ASN A 1 102 ? -6.613 6.254 6.387 1 95.56 102 ASN A C 1
ATOM 817 O O . ASN A 1 102 ? -6.715 5.078 6.035 1 95.56 102 ASN A O 1
ATOM 821 N N . VAL A 1 103 ? -5.598 6.984 6.078 1 95.44 103 VAL A N 1
ATOM 822 C CA . VAL A 1 103 ? -4.449 6.395 5.406 1 95.44 103 VAL A CA 1
ATOM 823 C C . VAL A 1 103 ? -3.848 5.293 6.281 1 95.44 103 VAL A C 1
ATOM 825 O O . VAL A 1 103 ? -3.471 4.23 5.781 1 95.44 103 VAL A O 1
ATOM 828 N N . HIS A 1 104 ? -3.705 5.609 7.559 1 95.44 104 HIS A N 1
ATOM 829 C CA . HIS A 1 104 ? -3.172 4.625 8.5 1 95.44 104 HIS A CA 1
ATOM 830 C C . HIS A 1 104 ? -3.982 3.332 8.461 1 95.44 104 HIS A C 1
ATOM 832 O O . HIS A 1 104 ? -3.416 2.242 8.352 1 95.44 104 HIS A O 1
ATOM 838 N N . ILE A 1 105 ? -5.285 3.42 8.5 1 95.31 105 ILE A N 1
ATOM 839 C CA . ILE A 1 105 ? -6.18 2.266 8.461 1 95.31 105 ILE A CA 1
ATOM 840 C C . ILE A 1 105 ? -5.992 1.511 7.148 1 95.31 105 ILE A C 1
ATOM 842 O O . ILE A 1 105 ? -5.887 0.282 7.141 1 95.31 105 ILE A O 1
ATOM 846 N N . ASN A 1 106 ? -5.934 2.287 6.109 1 94.5 106 ASN A N 1
ATOM 847 C CA . ASN A 1 106 ? -5.727 1.691 4.793 1 94.5 106 ASN A CA 1
ATOM 848 C C . ASN A 1 106 ? -4.43 0.895 4.734 1 94.5 106 ASN A C 1
ATOM 850 O O . ASN A 1 106 ? -4.395 -0.205 4.18 1 94.5 106 ASN A O 1
ATOM 854 N N . MET A 1 107 ? -3.408 1.416 5.254 1 94.12 107 MET A N 1
ATOM 855 C CA . MET A 1 107 ? -2.113 0.739 5.258 1 94.12 107 MET A CA 1
ATOM 856 C C . MET A 1 107 ? -2.18 -0.552 6.066 1 94.12 107 MET A C 1
ATOM 858 O O . MET A 1 107 ? -1.634 -1.577 5.652 1 94.12 107 MET A O 1
ATOM 862 N N . LEU A 1 108 ? -2.824 -0.504 7.219 1 95.06 108 LEU A N 1
ATOM 863 C CA . LEU A 1 108 ? -2.953 -1.695 8.047 1 95.06 108 LEU A CA 1
ATOM 864 C C . LEU A 1 108 ? -3.76 -2.775 7.332 1 95.06 108 LEU A C 1
ATOM 866 O O . LEU A 1 108 ? -3.404 -3.955 7.383 1 95.06 108 LEU A O 1
ATOM 870 N N . ASP A 1 109 ? -4.785 -2.369 6.672 1 95.44 109 ASP A N 1
ATOM 871 C CA . ASP A 1 109 ? -5.598 -3.314 5.914 1 95.44 109 ASP A CA 1
ATOM 872 C C . ASP A 1 109 ? -4.805 -3.916 4.754 1 95.44 109 ASP A C 1
ATOM 874 O O . ASP A 1 109 ? -4.891 -5.117 4.496 1 95.44 109 ASP A O 1
ATOM 878 N N . THR A 1 110 ? -4.113 -3.094 4.105 1 95.75 110 THR A N 1
ATOM 879 C CA . THR A 1 110 ? -3.266 -3.588 3.027 1 95.75 110 THR A CA 1
ATOM 880 C C . THR A 1 110 ? -2.254 -4.602 3.555 1 95.75 110 THR A C 1
ATOM 882 O O . THR A 1 110 ? -2.006 -5.629 2.92 1 95.75 110 THR A O 1
ATOM 885 N N . ASP A 1 111 ? -1.653 -4.316 4.699 1 96.31 111 ASP A N 1
ATOM 886 C CA . ASP A 1 111 ? -0.683 -5.215 5.32 1 96.31 111 ASP A CA 1
ATOM 887 C C . ASP A 1 111 ? -1.289 -6.594 5.562 1 96.31 111 ASP A C 1
ATOM 889 O O . ASP A 1 111 ? -0.66 -7.613 5.277 1 96.31 111 ASP A O 1
ATOM 893 N N . LYS A 1 112 ? -2.477 -6.652 6.051 1 96.25 112 LYS A N 1
ATOM 894 C CA . LYS A 1 112 ? -3.17 -7.914 6.297 1 96.25 112 LYS A CA 1
ATOM 895 C C . LYS A 1 112 ? -3.369 -8.688 4.996 1 96.25 112 LYS A C 1
ATOM 897 O O . LYS A 1 112 ? -3.117 -9.898 4.945 1 96.25 112 LYS A O 1
ATOM 902 N N . VAL A 1 113 ? -3.801 -8.008 3.973 1 96.38 113 VAL A N 1
ATOM 903 C CA . VAL A 1 113 ? -4.07 -8.633 2.682 1 96.38 113 VAL A CA 1
ATOM 904 C C . VAL A 1 113 ? -2.771 -9.164 2.084 1 96.38 113 VAL A C 1
ATOM 906 O O . VAL A 1 113 ? -2.742 -10.273 1.537 1 96.38 113 VAL A O 1
ATOM 909 N N . VAL A 1 114 ? -1.724 -8.398 2.201 1 96.38 114 VAL A N 1
ATOM 910 C CA . VAL A 1 114 ? -0.428 -8.805 1.663 1 96.38 114 VAL A CA 1
ATOM 911 C C . VAL A 1 114 ? 0.065 -10.055 2.387 1 96.38 114 VAL A C 1
ATOM 913 O O . VAL A 1 114 ? 0.576 -10.984 1.757 1 96.38 114 VAL A O 1
ATOM 916 N N . ASN A 1 115 ? -0.07 -10.125 3.713 1 96 115 ASN A N 1
ATOM 917 C CA . ASN A 1 115 ? 0.337 -11.305 4.477 1 96 115 ASN A CA 1
ATOM 918 C C . ASN A 1 115 ? -0.424 -12.547 4.035 1 96 115 ASN A C 1
ATOM 920 O O . ASN A 1 115 ? 0.161 -13.625 3.91 1 96 115 ASN A O 1
ATOM 924 N N . ASN A 1 116 ? -1.674 -12.383 3.766 1 94.25 116 ASN A N 1
ATOM 925 C CA . ASN A 1 116 ? -2.453 -13.484 3.211 1 94.25 116 ASN A CA 1
ATOM 926 C C . ASN A 1 116 ? -1.95 -13.891 1.829 1 94.25 116 ASN A C 1
ATOM 928 O O . ASN A 1 116 ? -1.883 -15.078 1.511 1 94.25 116 ASN A O 1
ATOM 932 N N . GLY A 1 117 ? -1.623 -12.859 1.062 1 94.75 117 GLY A N 1
ATOM 933 C CA . GLY A 1 117 ? -1.06 -13.133 -0.251 1 94.75 117 GLY A CA 1
ATOM 934 C C . GLY A 1 117 ? 0.24 -13.914 -0.193 1 94.75 117 GLY A C 1
ATOM 935 O O . GLY A 1 117 ? 0.441 -14.852 -0.965 1 94.75 117 GLY A O 1
ATOM 936 N N . ILE A 1 118 ? 1.073 -13.578 0.74 1 95.31 118 ILE A N 1
ATOM 937 C CA . ILE A 1 118 ? 2.35 -14.258 0.919 1 95.31 118 ILE A CA 1
ATOM 938 C C . ILE A 1 118 ? 2.109 -15.719 1.303 1 95.31 118 ILE A C 1
ATOM 940 O O . ILE A 1 118 ? 2.762 -16.625 0.776 1 95.31 118 ILE A O 1
ATOM 944 N N . SER A 1 119 ? 1.156 -16.016 2.125 1 95.31 119 SER A N 1
ATOM 945 C CA . SER A 1 119 ? 0.807 -17.391 2.502 1 95.31 119 SER A CA 1
ATOM 946 C C . SER A 1 119 ? 0.282 -18.172 1.306 1 95.31 119 SER A C 1
ATOM 948 O O . SER A 1 119 ? 0.678 -19.328 1.088 1 95.31 119 SER A O 1
ATOM 950 N N . THR A 1 120 ? -0.54 -17.547 0.523 1 94.06 120 THR A N 1
ATOM 951 C CA . THR A 1 120 ? -1.146 -18.203 -0.637 1 94.06 120 THR A CA 1
ATOM 952 C C . THR A 1 120 ? -0.087 -18.547 -1.68 1 94.06 120 THR A C 1
ATOM 954 O O . THR A 1 120 ? -0.085 -19.641 -2.229 1 94.06 120 THR A O 1
ATOM 957 N N . ILE A 1 121 ? 0.815 -17.609 -1.909 1 94.81 121 ILE A N 1
ATOM 958 C CA . ILE A 1 121 ? 1.817 -17.844 -2.943 1 94.81 121 ILE A CA 1
ATOM 959 C C . ILE A 1 121 ? 2.793 -18.922 -2.486 1 94.81 121 ILE A C 1
ATOM 961 O O . ILE A 1 121 ? 3.295 -19.703 -3.303 1 94.81 121 ILE A O 1
ATOM 965 N N . ASN A 1 122 ? 3.051 -19.031 -1.192 1 93.81 122 ASN A N 1
ATOM 966 C CA . ASN A 1 122 ? 3.879 -20.125 -0.669 1 93.81 122 ASN A CA 1
ATOM 967 C C . ASN A 1 122 ? 3.209 -21.484 -0.853 1 93.81 122 ASN A C 1
ATOM 969 O O . ASN A 1 122 ? 3.871 -22.469 -1.186 1 93.81 122 ASN A O 1
ATOM 973 N N . SER A 1 123 ? 1.932 -21.5 -0.672 1 91.06 123 SER A N 1
ATOM 974 C CA . SER A 1 123 ? 1.18 -22.719 -0.932 1 91.06 123 SER A CA 1
ATOM 975 C C . SER A 1 123 ? 1.225 -23.094 -2.41 1 91.06 123 SER A C 1
ATOM 977 O O . SER A 1 123 ? 1.34 -24.266 -2.754 1 91.06 123 SER A O 1
ATOM 979 N N . LEU A 1 124 ? 1.151 -22.094 -3.193 1 92.5 124 LEU A N 1
ATOM 980 C CA . LEU A 1 124 ? 1.251 -22.312 -4.633 1 92.5 124 LEU A CA 1
ATOM 981 C C . LEU A 1 124 ? 2.611 -22.891 -5.004 1 92.5 124 LEU A C 1
ATOM 983 O O . LEU A 1 124 ? 2.699 -23.797 -5.832 1 92.5 124 LEU A O 1
ATOM 987 N N . ASP A 1 125 ? 3.609 -22.422 -4.441 1 94 125 ASP A N 1
ATOM 988 C CA . ASP A 1 125 ? 4.965 -22.906 -4.684 1 94 125 ASP A CA 1
ATOM 989 C C . ASP A 1 125 ? 5.102 -24.375 -4.297 1 94 125 ASP A C 1
ATOM 991 O O . ASP A 1 125 ? 5.676 -25.172 -5.047 1 94 125 ASP A O 1
ATOM 995 N N . LYS A 1 126 ? 4.535 -24.766 -3.16 1 92.56 126 LYS A N 1
ATOM 996 C CA . LYS A 1 126 ? 4.57 -26.141 -2.709 1 92.56 126 LYS A CA 1
ATOM 997 C C . LYS A 1 126 ? 3.811 -27.062 -3.67 1 92.56 126 LYS A C 1
ATOM 999 O O . LYS A 1 126 ? 4.293 -28.125 -4.031 1 92.56 126 LYS A O 1
ATOM 1004 N N . SER A 1 127 ? 2.695 -26.547 -4.074 1 91.31 127 SER A N 1
ATOM 1005 C CA . SER A 1 127 ? 1.887 -27.328 -5 1 91.31 127 SER A CA 1
ATOM 1006 C C . SER A 1 127 ? 2.59 -27.5 -6.344 1 91.31 127 SER A C 1
ATOM 1008 O O . SER A 1 127 ? 2.479 -28.547 -6.984 1 91.31 127 SER A O 1
ATOM 1010 N N . LEU A 1 128 ? 3.297 -26.516 -6.789 1 92.19 128 LEU A N 1
ATOM 1011 C CA . LEU A 1 128 ? 4.047 -26.609 -8.039 1 92.19 128 LEU A CA 1
ATOM 1012 C C . LEU A 1 128 ? 5.148 -27.656 -7.934 1 92.19 128 LEU A C 1
ATOM 1014 O O . LEU A 1 128 ? 5.398 -28.391 -8.891 1 92.19 128 LEU A O 1
ATOM 1018 N N . SER A 1 129 ? 5.789 -27.688 -6.785 1 92.75 129 SER A N 1
ATOM 1019 C CA . SER A 1 129 ? 6.82 -28.688 -6.562 1 92.75 129 SER A CA 1
ATOM 1020 C C . SER A 1 129 ? 6.246 -30.109 -6.668 1 92.75 129 SER A C 1
ATOM 1022 O O . SER A 1 129 ? 6.855 -30.984 -7.277 1 92.75 129 SER A O 1
ATOM 1024 N N . GLU A 1 130 ? 5.07 -30.281 -6.141 1 89.62 130 GLU A N 1
ATOM 1025 C CA . GLU A 1 130 ? 4.387 -31.562 -6.25 1 89.62 130 GLU A CA 1
ATOM 1026 C C . GLU A 1 130 ? 4.043 -31.891 -7.703 1 89.62 130 GLU A C 1
ATOM 1028 O O . GLU A 1 130 ? 4.207 -33.031 -8.148 1 89.62 130 GLU A O 1
ATOM 1033 N N . LEU A 1 131 ? 3.615 -30.922 -8.383 1 88.75 131 LEU A N 1
ATOM 1034 C CA . LEU A 1 131 ? 3.281 -31.078 -9.789 1 88.75 131 LEU A CA 1
ATOM 1035 C C . LEU A 1 131 ? 4.52 -31.438 -10.602 1 88.75 131 LEU A C 1
ATOM 1037 O O . LEU A 1 131 ? 4.465 -32.312 -11.469 1 88.75 131 LEU A O 1
ATOM 1041 N N . ASN A 1 132 ? 5.566 -30.766 -10.305 1 90.94 132 ASN A N 1
ATOM 1042 C CA . ASN A 1 132 ? 6.824 -31.047 -10.992 1 90.94 132 ASN A CA 1
ATOM 1043 C C . ASN A 1 132 ? 7.273 -32.5 -10.789 1 90.94 132 ASN A C 1
ATOM 1045 O O . ASN A 1 132 ? 7.695 -33.156 -11.742 1 90.94 132 ASN A O 1
ATOM 1049 N N . GLU A 1 133 ? 7.137 -33.031 -9.617 1 90.25 133 GLU A N 1
ATOM 1050 C CA . GLU A 1 133 ? 7.523 -34.406 -9.32 1 90.25 133 GLU A CA 1
ATOM 1051 C C . GLU A 1 133 ? 6.633 -35.375 -10.062 1 90.25 133 GLU A C 1
ATOM 1053 O O . GLU A 1 133 ? 7.121 -36.375 -10.609 1 90.25 133 GLU A O 1
ATOM 1058 N N . ALA A 1 134 ? 5.348 -35.062 -10.039 1 85.44 134 ALA A N 1
ATOM 1059 C CA . ALA A 1 134 ? 4.41 -35.938 -10.75 1 85.44 134 ALA A CA 1
ATOM 1060 C C . ALA A 1 134 ? 4.719 -35.969 -12.242 1 85.44 134 ALA A C 1
ATOM 1062 O O . ALA A 1 134 ? 4.684 -37.031 -12.875 1 85.44 134 ALA A O 1
ATOM 1063 N N . PHE A 1 135 ? 5.102 -34.875 -12.758 1 86.94 135 PHE A N 1
ATOM 1064 C CA . PHE A 1 135 ? 5.402 -34.75 -14.18 1 86.94 135 PHE A CA 1
ATOM 1065 C C . PHE A 1 135 ? 6.691 -35.5 -14.523 1 86.94 135 PHE A C 1
ATOM 1067 O O . PHE A 1 135 ? 6.766 -36.188 -15.539 1 86.94 135 PHE A O 1
ATOM 1074 N N . LYS A 1 136 ? 7.691 -35.344 -13.75 1 87.81 136 LYS A N 1
ATOM 1075 C CA . LYS A 1 136 ? 8.969 -36.031 -13.969 1 87.81 136 LYS A CA 1
ATOM 1076 C C . LYS A 1 136 ? 8.789 -37.531 -13.984 1 87.81 136 LYS A C 1
ATOM 1078 O O . LYS A 1 136 ? 9.328 -38.219 -14.859 1 87.81 136 LYS A O 1
ATOM 1083 N N . THR A 1 137 ? 8.008 -38 -13.047 1 87.44 137 THR A N 1
ATOM 1084 C CA . THR A 1 137 ? 7.746 -39.438 -12.969 1 87.44 137 THR A CA 1
ATOM 1085 C C . THR A 1 137 ? 7.004 -39.906 -14.211 1 87.44 137 THR A C 1
ATOM 1087 O O . THR A 1 137 ? 7.371 -40.938 -14.805 1 87.44 137 THR A O 1
ATOM 1090 N N . SER A 1 138 ? 6.043 -39.156 -14.625 1 84.69 138 SER A N 1
ATOM 1091 C CA . SER A 1 138 ? 5.25 -39.531 -15.789 1 84.69 138 SER A CA 1
ATOM 1092 C C . SER A 1 138 ? 6.086 -39.5 -17.062 1 84.69 138 SER A C 1
ATOM 1094 O O . SER A 1 138 ? 6.012 -40.406 -17.891 1 84.69 138 SER A O 1
ATOM 1096 N N . TYR A 1 139 ? 6.879 -38.531 -17.188 1 85.06 139 TYR A N 1
ATOM 1097 C CA . TYR A 1 139 ? 7.727 -38.375 -18.359 1 85.06 139 TYR A CA 1
ATOM 1098 C C . TYR A 1 139 ? 8.727 -39.5 -18.484 1 85.06 139 TYR A C 1
ATOM 1100 O O . TYR A 1 139 ? 8.914 -40.062 -19.562 1 85.06 139 TYR A O 1
ATOM 1108 N N . SER A 1 140 ? 9.367 -39.875 -17.359 1 88.31 140 SER A N 1
ATOM 1109 C CA . SER A 1 140 ? 10.336 -40.969 -17.344 1 88.31 140 SER A CA 1
ATOM 1110 C C . SER A 1 140 ? 9.68 -42.281 -17.719 1 88.31 140 SER A C 1
ATOM 1112 O O . SER A 1 140 ? 10.242 -43.094 -18.484 1 88.31 140 SER A O 1
ATOM 1114 N N . THR A 1 141 ? 8.484 -42.438 -17.219 1 85.75 141 THR A N 1
ATOM 1115 C CA . THR A 1 141 ? 7.758 -43.688 -17.484 1 85.75 141 THR A CA 1
ATOM 1116 C C . THR A 1 141 ? 7.406 -43.812 -18.969 1 85.75 141 THR A C 1
ATOM 1118 O O . THR A 1 141 ? 7.629 -44.844 -19.578 1 85.75 141 THR A O 1
ATOM 1121 N N . VAL A 1 142 ? 6.984 -42.75 -19.562 1 83.62 142 VAL A N 1
ATOM 1122 C CA . VAL A 1 142 ? 6.574 -42.719 -20.969 1 83.62 142 VAL A CA 1
ATOM 1123 C C . VAL A 1 142 ? 7.781 -43 -21.859 1 83.62 142 VAL A C 1
ATOM 1125 O O . VAL A 1 142 ? 7.684 -43.75 -22.844 1 83.62 142 VAL A O 1
ATOM 1128 N N . ASN A 1 143 ? 8.938 -42.5 -21.531 1 83.88 143 ASN A N 1
ATOM 1129 C CA . ASN A 1 143 ? 10.148 -42.719 -22.312 1 83.88 143 ASN A CA 1
ATOM 1130 C C . ASN A 1 143 ? 10.602 -44.188 -22.219 1 83.88 143 ASN A C 1
ATOM 1132 O O . ASN A 1 143 ? 11.07 -44.75 -23.219 1 83.88 143 ASN A O 1
ATOM 1136 N N . GLU A 1 144 ? 10.414 -44.812 -21.078 1 88.56 144 GLU A N 1
ATOM 1137 C CA . GLU A 1 144 ? 10.766 -46.219 -20.906 1 88.56 144 GLU A CA 1
ATOM 1138 C C . GLU A 1 144 ? 9.844 -47.125 -21.719 1 88.56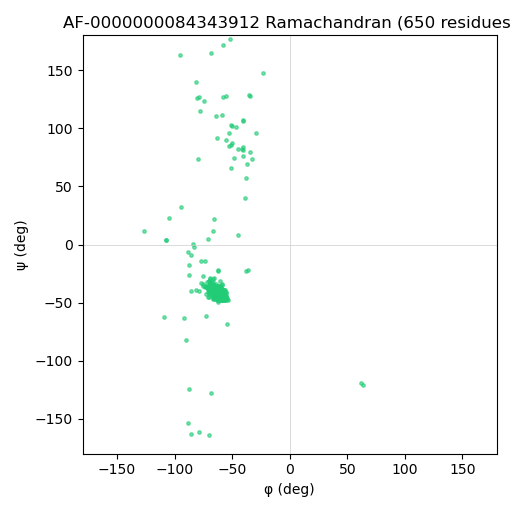 144 GLU A C 1
ATOM 1140 O O . GLU A 1 144 ? 10.273 -48.156 -22.203 1 88.56 144 GLU A O 1
ATOM 1145 N N . LEU A 1 145 ? 8.633 -46.656 -21.906 1 87.75 145 LEU A N 1
ATOM 1146 C CA . LEU A 1 145 ? 7.664 -47.438 -22.656 1 87.75 145 LEU A CA 1
ATOM 1147 C C . LEU A 1 145 ? 8.07 -47.531 -24.125 1 87.75 145 LEU A C 1
ATOM 1149 O O . LEU A 1 145 ? 7.852 -48.562 -24.781 1 87.75 145 LEU A O 1
ATOM 1153 N N . VAL A 1 146 ? 8.703 -46.438 -24.641 1 84.19 146 VAL A N 1
ATOM 1154 C CA . VAL A 1 146 ? 9.133 -46.438 -26.031 1 84.19 146 VAL A CA 1
ATOM 1155 C C . VAL A 1 146 ? 10.141 -47.531 -26.281 1 84.19 146 VAL A C 1
ATOM 1157 O O . VAL A 1 146 ? 10.023 -48.281 -27.25 1 84.19 146 VAL A O 1
ATOM 1160 N N . GLU A 1 147 ? 11.062 -47.75 -25.391 1 89.06 147 GLU A N 1
ATOM 1161 C CA . GLU A 1 147 ? 12.102 -48.781 -25.547 1 89.06 147 GLU A CA 1
ATOM 1162 C C . GLU A 1 147 ? 11.516 -50.188 -25.422 1 89.06 147 GLU A C 1
ATOM 1164 O O . GLU A 1 147 ? 11.859 -51.062 -26.188 1 89.06 147 GLU A O 1
ATOM 1169 N N . LYS A 1 148 ? 10.656 -50.344 -24.5 1 92.38 148 LYS A N 1
ATOM 1170 C CA . LYS A 1 148 ? 10.055 -51.656 -24.281 1 92.38 148 LYS A CA 1
ATOM 1171 C C . LYS A 1 148 ? 9.172 -52.062 -25.469 1 92.38 148 LYS A C 1
ATOM 1173 O O . LYS A 1 148 ? 9.141 -53.25 -25.859 1 92.38 148 LYS A O 1
ATOM 1178 N N . LEU A 1 149 ? 8.516 -51.094 -26 1 90 149 LEU A N 1
ATOM 1179 C CA . LEU A 1 149 ? 7.652 -51.344 -27.156 1 90 149 LEU A CA 1
ATOM 1180 C C . LEU A 1 149 ? 8.469 -51.812 -28.359 1 90 149 LEU A C 1
ATOM 1182 O O . LEU A 1 149 ? 8.031 -52.656 -29.125 1 90 149 LEU A O 1
ATOM 1186 N N . GLU A 1 150 ? 9.656 -51.25 -28.531 1 91.62 150 GLU A N 1
ATOM 1187 C CA . GLU A 1 150 ? 10.539 -51.656 -29.609 1 91.62 150 GLU A CA 1
ATOM 1188 C C . GLU A 1 150 ? 10.977 -53.125 -29.453 1 91.62 150 GLU A C 1
ATOM 1190 O O . GLU A 1 150 ? 11.078 -53.875 -30.438 1 91.62 150 GLU A O 1
ATOM 1195 N N . SER A 1 151 ? 11.188 -53.531 -28.25 1 94.38 151 SER A N 1
ATOM 1196 C CA . SER A 1 151 ? 11.547 -54.906 -27.969 1 94.38 151 SER A CA 1
ATOM 1197 C C . SER A 1 151 ? 10.414 -55.875 -28.344 1 94.38 151 SER A C 1
ATOM 1199 O O . SER A 1 151 ? 10.648 -56.906 -28.938 1 94.38 151 SER A O 1
ATOM 1201 N N . VAL A 1 152 ? 9.25 -55.406 -28.047 1 95.12 152 VAL A N 1
ATOM 1202 C CA . VAL A 1 152 ? 8.086 -56.219 -28.375 1 95.12 152 VAL A CA 1
ATOM 1203 C C . VAL A 1 152 ? 7.961 -56.344 -29.891 1 95.12 152 VAL A C 1
ATOM 1205 O O . VAL A 1 152 ? 7.676 -57.438 -30.406 1 95.12 152 VAL A O 1
ATOM 1208 N N . ASN A 1 153 ? 8.203 -55.312 -30.562 1 93.25 153 ASN A N 1
ATOM 1209 C CA . ASN A 1 153 ? 8.125 -55.281 -32.031 1 93.25 153 ASN A CA 1
ATOM 1210 C C . ASN A 1 153 ? 9.125 -56.25 -32.656 1 93.25 153 ASN A C 1
ATOM 1212 O O . ASN A 1 153 ? 8.797 -56.969 -33.594 1 93.25 153 ASN A O 1
ATOM 1216 N N . LEU A 1 154 ? 10.281 -56.312 -32.125 1 95.38 154 LEU A N 1
ATOM 1217 C CA . LEU A 1 154 ? 11.312 -57.219 -32.625 1 95.38 154 LEU A CA 1
ATOM 1218 C C . LEU A 1 154 ? 10.914 -58.656 -32.438 1 95.38 154 LEU A C 1
ATOM 1220 O O . LEU A 1 154 ? 11.062 -59.5 -33.344 1 95.38 154 LEU A O 1
ATOM 1224 N N . ILE A 1 155 ? 10.391 -58.906 -31.297 1 96.06 155 ILE A N 1
ATOM 1225 C CA . ILE A 1 155 ? 10.016 -60.281 -31 1 96.06 155 ILE A CA 1
ATOM 1226 C C . ILE A 1 155 ? 8.812 -60.688 -31.844 1 96.06 155 ILE A C 1
ATOM 1228 O O . ILE A 1 155 ? 8.742 -61.844 -32.312 1 96.06 155 ILE A O 1
ATOM 1232 N N . THR A 1 156 ? 7.926 -59.812 -32.031 1 95.88 156 THR A N 1
ATOM 1233 C CA . THR A 1 156 ? 6.754 -60.062 -32.844 1 95.88 156 THR A CA 1
ATOM 1234 C C . THR A 1 156 ? 7.156 -60.344 -34.281 1 95.88 156 THR A C 1
ATOM 1236 O O . THR A 1 156 ? 6.586 -61.219 -34.938 1 95.88 156 THR A O 1
ATOM 1239 N N . SER A 1 157 ? 8.141 -59.688 -34.781 1 95.62 157 SER A N 1
ATOM 1240 C CA . SER A 1 157 ? 8.672 -59.938 -36.094 1 95.62 157 SER A CA 1
ATOM 1241 C C . SER A 1 157 ? 9.297 -61.312 -36.219 1 95.62 157 SER A C 1
ATOM 1243 O O . SER A 1 157 ? 9.133 -62 -37.219 1 95.62 157 SER A O 1
ATOM 1245 N N . ALA A 1 158 ? 9.938 -61.688 -35.156 1 96.25 158 ALA A N 1
ATOM 1246 C CA . ALA A 1 158 ? 10.516 -63.031 -35.125 1 96.25 158 ALA A CA 1
ATOM 1247 C C . ALA A 1 158 ? 9.43 -64.125 -35.156 1 96.25 158 ALA A C 1
ATOM 1249 O O . ALA A 1 158 ? 9.578 -65.125 -35.875 1 96.25 158 ALA A O 1
ATOM 1250 N N . ILE A 1 159 ? 8.406 -63.844 -34.5 1 96.5 159 ILE A N 1
ATOM 1251 C CA . ILE A 1 159 ? 7.309 -64.812 -34.5 1 96.5 159 ILE A CA 1
ATOM 1252 C C . ILE A 1 159 ? 6.68 -64.875 -35.875 1 96.5 159 ILE A C 1
ATOM 1254 O O . ILE A 1 159 ? 6.285 -65.938 -36.312 1 96.5 159 ILE A O 1
ATOM 1258 N N . SER A 1 160 ? 6.598 -63.812 -36.5 1 96.31 160 SER A N 1
ATOM 1259 C CA . SER A 1 160 ? 6.078 -63.781 -37.875 1 96.31 160 SER A CA 1
ATOM 1260 C C . SER A 1 160 ? 6.938 -64.625 -38.812 1 96.31 160 SER A C 1
ATOM 1262 O O . SER A 1 160 ? 6.41 -65.375 -39.656 1 96.31 160 SER A O 1
ATOM 1264 N N . GLU A 1 161 ? 8.188 -64.562 -38.656 1 97.19 161 GLU A N 1
ATOM 1265 C CA . GLU A 1 161 ? 9.117 -65.312 -39.469 1 97.19 161 GLU A CA 1
ATOM 1266 C C . GLU A 1 161 ? 8.969 -66.812 -39.156 1 97.19 161 GLU A C 1
ATOM 1268 O O . GLU A 1 161 ? 8.992 -67.625 -40.062 1 97.19 161 GLU A O 1
ATOM 1273 N N . ILE A 1 162 ? 8.773 -67.062 -37.938 1 97.31 162 ILE A N 1
ATOM 1274 C CA . ILE A 1 162 ? 8.594 -68.438 -37.531 1 97.31 162 ILE A CA 1
ATOM 1275 C C . ILE A 1 162 ? 7.309 -69 -38.156 1 97.31 162 ILE A C 1
ATOM 1277 O O . ILE A 1 162 ? 7.289 -70.125 -38.656 1 97.31 162 ILE A O 1
ATOM 1281 N N . ALA A 1 163 ? 6.324 -68.25 -38.094 1 96.5 163 ALA A N 1
ATOM 1282 C CA . ALA A 1 163 ? 5.047 -68.625 -38.688 1 96.5 163 ALA A CA 1
ATOM 1283 C C . ALA A 1 163 ? 5.172 -68.875 -40.188 1 96.5 163 ALA A C 1
ATOM 1285 O O . ALA A 1 163 ? 4.629 -69.812 -40.719 1 96.5 163 ALA A O 1
ATOM 1286 N N . SER A 1 164 ? 5.871 -68.062 -40.844 1 97.12 164 SER A N 1
ATOM 1287 C CA . SER A 1 164 ? 6.09 -68.188 -42.281 1 97.12 164 SER A CA 1
ATOM 1288 C C . SER A 1 164 ? 6.883 -69.438 -42.594 1 97.12 164 SER A C 1
ATOM 1290 O O . SER A 1 164 ? 6.566 -70.188 -43.562 1 97.12 164 SER A O 1
ATOM 1292 N N . GLN A 1 165 ? 7.848 -69.688 -41.812 1 97.38 165 GLN A N 1
ATOM 1293 C CA . GLN A 1 165 ? 8.664 -70.875 -42.031 1 97.38 165 GLN A CA 1
ATOM 1294 C C . GLN A 1 165 ? 7.863 -72.125 -41.75 1 97.38 165 GLN A C 1
ATOM 1296 O O . GLN A 1 165 ? 7.992 -73.125 -42.469 1 97.38 165 GLN A O 1
ATOM 1301 N N . THR A 1 166 ? 7.09 -72 -40.719 1 97 166 THR A N 1
ATOM 1302 C CA . THR A 1 166 ? 6.238 -73.125 -40.375 1 97 166 THR A CA 1
ATOM 1303 C C . THR A 1 166 ? 5.234 -73.438 -41.5 1 97 166 THR A C 1
ATOM 1305 O O . THR A 1 166 ? 4.988 -74.562 -41.844 1 97 166 THR A O 1
ATOM 1308 N N . ASN A 1 167 ? 4.723 -72.375 -42 1 95.88 167 ASN A N 1
ATOM 1309 C CA . ASN A 1 167 ? 3.791 -72.5 -43.125 1 95.88 167 ASN A CA 1
ATOM 1310 C C . ASN A 1 167 ? 4.453 -73.188 -44.344 1 95.88 167 ASN A C 1
ATOM 1312 O O . ASN A 1 167 ? 3.859 -74 -45 1 95.88 167 ASN A O 1
ATOM 1316 N N . LEU A 1 168 ? 5.617 -72.812 -44.625 1 95.94 168 LEU A N 1
ATOM 1317 C CA . LEU A 1 168 ? 6.367 -73.375 -45.75 1 95.94 168 LEU A CA 1
ATOM 1318 C C . LEU A 1 168 ? 6.684 -74.875 -45.531 1 95.94 168 LEU A C 1
ATOM 1320 O O . LEU A 1 168 ? 6.59 -75.625 -46.469 1 95.94 168 LEU A O 1
ATOM 1324 N N . LEU A 1 169 ? 7.031 -75.125 -44.344 1 95 169 LEU A N 1
ATOM 1325 C CA . LEU A 1 169 ? 7.324 -76.5 -44 1 95 169 LEU A CA 1
ATOM 1326 C C . LEU A 1 169 ? 6.066 -77.375 -44.125 1 95 169 LEU A C 1
ATOM 1328 O O . LEU A 1 169 ? 6.129 -78.5 -44.594 1 95 169 LEU A O 1
ATOM 1332 N N . ALA A 1 170 ? 5 -76.812 -43.719 1 94.38 170 ALA A N 1
ATOM 1333 C CA . ALA A 1 170 ? 3.725 -77.5 -43.812 1 94.38 170 ALA A CA 1
ATOM 1334 C C . ALA A 1 170 ? 3.316 -77.75 -45.25 1 94.38 170 ALA A C 1
ATOM 1336 O O . ALA A 1 170 ? 2.814 -78.812 -45.594 1 94.38 170 ALA A O 1
ATOM 1337 N N . LEU A 1 171 ? 3.562 -76.875 -46.094 1 93.25 171 LEU A N 1
ATOM 1338 C CA . LEU A 1 171 ? 3.266 -77 -47.531 1 93.25 171 LEU A CA 1
ATOM 1339 C C . LEU A 1 171 ? 4.117 -78.062 -48.156 1 93.25 171 LEU A C 1
ATOM 1341 O O . LEU A 1 171 ? 3.604 -78.938 -48.906 1 93.25 171 LEU A O 1
ATOM 1345 N N . ASN A 1 172 ? 5.305 -78.062 -47.781 1 89.94 172 ASN A N 1
ATOM 1346 C CA . ASN A 1 172 ? 6.203 -79.062 -48.312 1 89.94 172 ASN A CA 1
ATOM 1347 C C . ASN A 1 172 ? 5.809 -80.438 -47.812 1 89.94 172 ASN A C 1
ATOM 1349 O O . ASN A 1 172 ? 5.879 -81.438 -48.594 1 89.94 172 ASN A O 1
ATOM 1353 N N . ALA A 1 173 ? 5.418 -80.5 -46.625 1 89.44 173 ALA A N 1
ATOM 1354 C CA . ALA A 1 173 ? 4.977 -81.75 -46.031 1 89.44 173 ALA A CA 1
ATOM 1355 C C . ALA A 1 173 ? 3.693 -82.25 -46.719 1 89.44 173 ALA A C 1
ATOM 1357 O O . ALA A 1 173 ? 3.518 -83.438 -46.938 1 89.44 173 ALA A O 1
ATOM 1358 N N . ALA A 1 174 ? 2.867 -81.375 -47.062 1 89.81 174 ALA A N 1
ATOM 1359 C CA . ALA A 1 174 ? 1.627 -81.688 -47.75 1 89.81 174 ALA A CA 1
ATOM 1360 C C . ALA A 1 174 ? 1.907 -82.25 -49.156 1 89.81 174 ALA A C 1
ATOM 1362 O O . ALA A 1 174 ? 1.259 -83.188 -49.594 1 89.81 174 ALA A O 1
ATOM 1363 N N . ILE A 1 175 ? 2.789 -81.688 -49.75 1 87.31 175 ILE A N 1
ATOM 1364 C CA . ILE A 1 175 ? 3.17 -82.125 -51.094 1 87.31 175 ILE A CA 1
ATOM 1365 C C . ILE A 1 175 ? 3.766 -83.5 -51.031 1 87.31 175 ILE A C 1
ATOM 1367 O O . ILE A 1 175 ? 3.41 -84.375 -51.844 1 87.31 175 ILE A O 1
ATOM 1371 N N . GLU A 1 176 ? 4.633 -83.75 -50.094 1 82.88 176 GLU A N 1
ATOM 1372 C CA . GLU A 1 176 ? 5.266 -85.062 -49.969 1 82.88 176 GLU A CA 1
ATOM 1373 C C . GLU A 1 176 ? 4.246 -86.125 -49.562 1 82.88 176 GLU A C 1
ATOM 1375 O O . GLU A 1 176 ? 4.312 -87.25 -50.062 1 82.88 176 GLU A O 1
ATOM 1380 N N . ALA A 1 177 ? 3.34 -85.688 -48.75 1 86.75 177 ALA A N 1
ATOM 1381 C CA . ALA A 1 177 ? 2.287 -86.625 -48.344 1 86.75 177 ALA A CA 1
ATOM 1382 C C . ALA A 1 177 ? 1.43 -87.062 -49.531 1 86.75 177 ALA A C 1
ATOM 1384 O O . ALA A 1 177 ? 1.027 -88.188 -49.656 1 86.75 177 ALA A O 1
ATOM 1385 N N . ALA A 1 178 ? 1.141 -86.188 -50.406 1 86.56 178 ALA A N 1
ATOM 1386 C CA . ALA A 1 178 ? 0.371 -86.5 -51.625 1 86.56 178 ALA A CA 1
ATOM 1387 C C . ALA A 1 178 ? 1.135 -87.438 -52.531 1 86.56 178 ALA A C 1
ATOM 1389 O O . ALA A 1 178 ? 0.545 -88.375 -53.125 1 86.56 178 ALA A O 1
ATOM 1390 N N . ARG A 1 179 ? 2.334 -87.25 -52.594 1 84 179 ARG A N 1
ATOM 1391 C CA . ARG A 1 179 ? 3.195 -88.062 -53.438 1 84 179 ARG A CA 1
ATOM 1392 C C . ARG A 1 179 ? 3.258 -89.5 -52.938 1 84 179 ARG A C 1
ATOM 1394 O O . ARG A 1 179 ? 3.414 -90.438 -53.719 1 84 179 ARG A O 1
ATOM 1401 N N . ALA A 1 180 ? 3.098 -89.625 -51.625 1 81.31 180 ALA A N 1
ATOM 1402 C CA . ALA A 1 180 ? 3.217 -90.938 -51 1 81.31 180 ALA A CA 1
ATOM 1403 C C . ALA A 1 180 ? 1.901 -91.75 -51.094 1 81.31 180 ALA A C 1
ATOM 1405 O O . ALA A 1 180 ? 1.822 -92.875 -50.688 1 81.31 180 ALA A O 1
ATOM 1406 N N . GLY A 1 181 ? 0.823 -91.125 -51.688 1 81.44 181 GLY A N 1
ATOM 1407 C CA . GLY A 1 181 ? -0.444 -91.812 -51.938 1 81.44 181 GLY A CA 1
ATOM 1408 C C . GLY A 1 181 ? -1.148 -92.25 -50.656 1 81.44 181 GLY A C 1
ATOM 1409 O O . GLY A 1 181 ? -1.358 -91.438 -49.75 1 81.44 181 GLY A O 1
ATOM 1410 N N . GLU A 1 182 ? -1.391 -93.625 -50.531 1 80.44 182 GLU A N 1
ATOM 1411 C CA . GLU A 1 182 ? -2.162 -94.188 -49.406 1 80.44 182 GLU A CA 1
ATOM 1412 C C . GLU A 1 182 ? -1.354 -94.125 -48.125 1 80.44 182 GLU A C 1
ATOM 1414 O O . GLU A 1 182 ? -1.907 -93.938 -47.031 1 80.44 182 GLU A O 1
ATOM 1419 N N . ALA A 1 183 ? -0.059 -94.25 -48.25 1 77.19 183 ALA A N 1
ATOM 1420 C CA . ALA A 1 183 ? 0.812 -94.312 -47.094 1 77.19 183 ALA A CA 1
ATOM 1421 C C . ALA A 1 183 ? 0.958 -92.938 -46.438 1 77.19 183 ALA A C 1
ATOM 1423 O O . ALA A 1 183 ? 1.349 -92.812 -45.281 1 77.19 183 ALA A O 1
ATOM 1424 N N . GLY A 1 184 ? 0.521 -91.875 -47.219 1 82.88 184 GLY A N 1
ATOM 1425 C CA . GLY A 1 184 ? 0.733 -90.5 -46.75 1 82.88 184 GLY A CA 1
ATOM 1426 C C . GLY A 1 184 ? -0.54 -89.812 -46.281 1 82.88 184 GLY A C 1
ATOM 1427 O O . GLY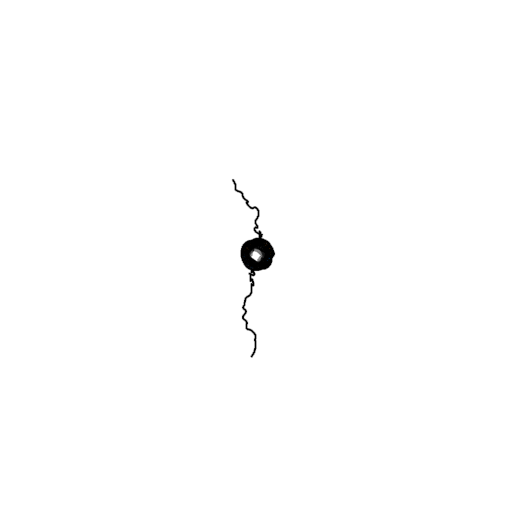 A 1 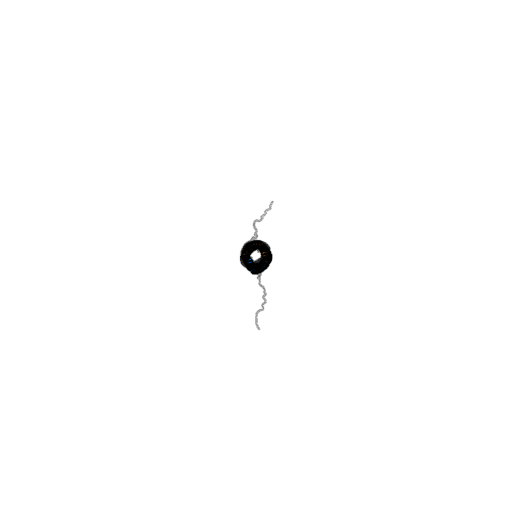184 ? -0.531 -88.625 -45.938 1 82.88 184 GLY A O 1
ATOM 1428 N N . LYS A 1 185 ? -1.592 -90.5 -46.281 1 85.19 185 LYS A N 1
ATOM 1429 C CA . LYS A 1 185 ? -2.889 -89.875 -45.969 1 85.19 185 LYS A CA 1
ATOM 1430 C C . LYS A 1 185 ? -2.902 -89.312 -44.562 1 85.19 185 LYS A C 1
ATOM 1432 O O . LYS A 1 185 ? -3.406 -88.188 -44.375 1 85.19 185 LYS A O 1
ATOM 1437 N N . GLY A 1 186 ? -2.436 -89.938 -43.531 1 83.56 186 GLY A N 1
ATOM 1438 C CA . GLY A 1 186 ? -2.363 -89.438 -42.188 1 83.56 186 GLY A CA 1
ATOM 1439 C C . GLY A 1 186 ? -1.51 -88.188 -42.062 1 83.56 186 GLY A C 1
ATOM 1440 O O . GLY A 1 186 ? -1.884 -87.25 -41.375 1 83.56 186 GLY A O 1
ATOM 1441 N N . PHE A 1 187 ? -0.417 -88.125 -42.875 1 86.94 187 PHE A N 1
ATOM 1442 C CA . PHE A 1 187 ? 0.503 -87 -42.844 1 86.94 187 PHE A CA 1
ATOM 1443 C C . PHE A 1 187 ? -0.103 -85.812 -43.531 1 86.94 187 PHE A C 1
ATOM 1445 O O . PHE A 1 187 ? 0.147 -84.625 -43.156 1 86.94 187 PHE A O 1
ATOM 1452 N N . SER A 1 188 ? -0.861 -86.125 -44.594 1 89.5 188 SER A N 1
ATOM 1453 C CA . SER A 1 188 ? -1.528 -85 -45.281 1 89.5 188 SER A CA 1
ATOM 1454 C C . SER A 1 188 ? -2.469 -84.25 -44.375 1 89.5 188 SER A C 1
ATOM 1456 O O . SER A 1 188 ? -2.535 -83 -44.438 1 89.5 188 SER A O 1
ATOM 1458 N N . VAL A 1 189 ? -3.102 -84.938 -43.375 1 90.81 189 VAL A N 1
ATOM 1459 C CA . VAL A 1 189 ? -4.02 -84.312 -42.438 1 90.81 189 VAL A CA 1
ATOM 1460 C C . VAL A 1 189 ? -3.238 -83.438 -41.438 1 90.81 189 VAL A C 1
ATOM 1462 O O . VAL A 1 189 ? -3.602 -82.312 -41.188 1 90.81 189 VAL A O 1
ATOM 1465 N N . VAL A 1 190 ? -2.189 -84 -41.031 1 91.94 190 VAL A N 1
ATOM 1466 C CA . VAL A 1 190 ? -1.354 -83.312 -40.062 1 91.94 190 VAL A CA 1
ATOM 1467 C C . VAL A 1 190 ? -0.764 -82.062 -40.719 1 91.94 190 VAL A C 1
ATOM 1469 O O . VAL A 1 190 ? -0.785 -80.938 -40.156 1 91.94 190 VAL A O 1
ATOM 1472 N N . ALA A 1 191 ? -0.234 -82.188 -41.906 1 92.75 191 ALA A N 1
ATOM 1473 C CA . ALA A 1 191 ? 0.363 -81.125 -42.656 1 92.75 191 ALA A CA 1
ATOM 1474 C C . ALA A 1 191 ? -0.659 -80 -42.906 1 92.75 191 ALA A C 1
ATOM 1476 O O . ALA A 1 191 ? -0.337 -78.812 -42.781 1 92.75 191 ALA A O 1
ATOM 1477 N N . GLY A 1 192 ? -1.87 -80.312 -43.188 1 93.88 192 GLY A N 1
ATOM 1478 C CA . GLY A 1 192 ? -2.932 -79.375 -43.406 1 93.88 192 GLY A CA 1
ATOM 1479 C C . GLY A 1 192 ? -3.283 -78.562 -42.156 1 93.88 192 GLY A C 1
ATOM 1480 O O . GLY A 1 192 ? -3.504 -77.375 -42.219 1 93.88 192 GLY A O 1
ATOM 1481 N N . GLU A 1 193 ? -3.291 -79.312 -41.062 1 95.69 193 GLU A N 1
ATOM 1482 C CA . GLU A 1 193 ? -3.607 -78.625 -39.781 1 95.69 193 GLU A CA 1
ATOM 1483 C C . GLU A 1 193 ? -2.49 -77.688 -39.344 1 95.69 193 GLU A C 1
ATOM 1485 O O . GLU A 1 193 ? -2.758 -76.562 -38.875 1 95.69 193 GLU A O 1
ATOM 1490 N N . VAL A 1 194 ? -1.278 -78.125 -39.531 1 96.06 194 VAL A N 1
ATOM 1491 C CA . VAL A 1 194 ? -0.136 -77.25 -39.188 1 96.06 194 VAL A CA 1
ATOM 1492 C C . VAL A 1 194 ? -0.126 -76 -40.062 1 96.06 194 VAL A C 1
ATOM 1494 O O . VAL A 1 194 ? 0.186 -74.938 -39.625 1 96.06 194 VAL A O 1
ATOM 1497 N N . LYS A 1 195 ? -0.421 -76.188 -41.281 1 95.88 195 LYS A N 1
ATOM 1498 C CA . LYS A 1 195 ? -0.506 -75.062 -42.219 1 95.88 195 LYS A CA 1
ATOM 1499 C C . LYS A 1 195 ? -1.542 -74.062 -41.75 1 95.88 195 LYS A C 1
ATOM 1501 O O . LYS A 1 195 ? -1.271 -72.875 -41.719 1 95.88 195 LYS A O 1
ATOM 1506 N N . LYS A 1 196 ? -2.691 -74.562 -41.375 1 96.94 196 LYS A N 1
ATOM 1507 C CA . LYS A 1 196 ? -3.76 -73.688 -40.875 1 96.94 196 LYS A CA 1
ATOM 1508 C C . LYS A 1 196 ? -3.326 -72.938 -39.625 1 96.94 196 LYS A C 1
ATOM 1510 O O . LYS A 1 196 ? -3.594 -71.75 -39.469 1 96.94 196 LYS A O 1
ATOM 1515 N N . LEU A 1 197 ? -2.684 -73.625 -38.75 1 97.19 197 LEU A N 1
ATOM 1516 C CA . LEU A 1 197 ? -2.203 -73 -37.5 1 97.19 197 LEU A CA 1
ATOM 1517 C C . LEU A 1 197 ? -1.152 -71.938 -37.812 1 97.19 197 LEU A C 1
ATOM 1519 O O . LEU A 1 197 ? -1.136 -70.875 -37.156 1 97.19 197 LEU A O 1
ATOM 1523 N N . ALA A 1 198 ? -0.271 -72.188 -38.75 1 97.06 198 ALA A N 1
ATOM 1524 C CA . ALA A 1 198 ? 0.745 -71.25 -39.156 1 97.06 198 ALA A CA 1
ATOM 1525 C C . ALA A 1 198 ? 0.103 -70 -39.719 1 97.06 198 ALA A C 1
ATOM 1527 O O . ALA A 1 198 ? 0.536 -68.875 -39.438 1 97.06 198 ALA A O 1
ATOM 1528 N N . GLU A 1 199 ? -0.909 -70.188 -40.5 1 96.94 199 GLU A N 1
ATOM 1529 C CA . GLU A 1 199 ? -1.629 -69.062 -41.062 1 96.94 199 GLU A CA 1
ATOM 1530 C C . GLU A 1 199 ? -2.34 -68.25 -40 1 96.94 199 GLU A C 1
ATOM 1532 O O . GLU A 1 199 ? -2.348 -67 -40.031 1 96.94 199 GLU A O 1
ATOM 1537 N N . ASN A 1 200 ? -2.904 -68.938 -39.031 1 97.06 200 ASN A N 1
ATOM 1538 C CA . ASN A 1 200 ? -3.543 -68.25 -37.938 1 97.06 200 ASN A CA 1
ATOM 1539 C C . ASN A 1 200 ? -2.531 -67.438 -37.094 1 97.06 200 ASN A C 1
ATOM 1541 O O . ASN A 1 200 ? -2.822 -66.312 -36.656 1 97.06 200 ASN A O 1
ATOM 1545 N N . SER A 1 201 ? -1.384 -68 -36.906 1 96.94 201 SER A N 1
ATOM 1546 C CA . SER A 1 201 ? -0.327 -67.312 -36.188 1 96.94 201 SER A CA 1
ATOM 1547 C C . SER A 1 201 ? 0.128 -66.062 -36.906 1 96.94 201 SER A C 1
ATOM 1549 O O . SER A 1 201 ? 0.315 -65 -36.312 1 96.94 201 SER A O 1
ATOM 1551 N N . LYS A 1 202 ? 0.298 -66.188 -38.188 1 96.25 202 LYS A N 1
ATOM 1552 C CA . LYS A 1 202 ? 0.699 -65 -39 1 96.25 202 LYS A CA 1
ATOM 1553 C C . LYS A 1 202 ? -0.325 -63.875 -38.906 1 96.25 202 LYS A C 1
ATOM 1555 O O . LYS A 1 202 ? 0.042 -62.719 -38.781 1 96.25 202 LYS A O 1
ATOM 1560 N N . SER A 1 203 ? -1.602 -64.312 -38.969 1 96.94 203 SER A N 1
ATOM 1561 C CA . SER A 1 203 ? -2.676 -63.312 -38.844 1 96.94 203 SER A CA 1
ATOM 1562 C C . SER A 1 203 ? -2.676 -62.656 -37.469 1 96.94 203 SER A C 1
ATOM 1564 O O . SER A 1 203 ? -2.887 -61.438 -37.344 1 96.94 203 SER A O 1
ATOM 1566 N N . ALA A 1 204 ? -2.453 -63.406 -36.469 1 96.44 204 ALA A N 1
ATOM 1567 C CA . ALA A 1 204 ? -2.385 -62.875 -35.094 1 96.44 204 ALA A CA 1
ATOM 1568 C C . ALA A 1 204 ? -1.215 -61.906 -34.938 1 96.44 204 ALA A C 1
ATOM 1570 O O . ALA A 1 204 ? -1.362 -60.844 -34.344 1 96.44 204 ALA A O 1
ATOM 1571 N N . VAL A 1 205 ? -0.089 -62.219 -35.5 1 96.62 205 VAL A N 1
ATOM 1572 C CA . VAL A 1 205 ? 1.104 -61.375 -35.406 1 96.62 205 VAL A CA 1
ATOM 1573 C C . VAL A 1 205 ? 0.854 -60.062 -36.125 1 96.62 205 VAL A C 1
ATOM 1575 O O . VAL A 1 205 ? 1.271 -59 -35.656 1 96.62 205 VAL A O 1
ATOM 1578 N N . GLN A 1 206 ? 0.188 -60.188 -37.25 1 95.88 206 GLN A N 1
ATOM 1579 C CA . GLN A 1 206 ? -0.139 -58.969 -38 1 95.88 206 GLN A CA 1
ATOM 1580 C C . GLN A 1 206 ? -1.045 -58.062 -37.188 1 95.88 206 GLN A C 1
ATOM 1582 O O . GLN A 1 206 ? -0.87 -56.844 -37.188 1 95.88 206 GLN A O 1
ATOM 1587 N N . SER A 1 207 ? -1.962 -58.625 -36.469 1 96.44 207 SER A N 1
ATOM 1588 C CA . SER A 1 207 ? -2.844 -57.844 -35.594 1 96.44 207 SER A CA 1
ATOM 1589 C C . SER A 1 207 ? -2.062 -57.156 -34.469 1 96.44 207 SER A C 1
ATOM 1591 O O . SER A 1 207 ? -2.277 -56 -34.188 1 96.44 207 SER A O 1
ATOM 1593 N N . ILE A 1 208 ? -1.152 -57.844 -33.906 1 96.31 208 ILE A N 1
ATOM 1594 C CA . ILE A 1 208 ? -0.331 -57.281 -32.812 1 96.31 208 ILE A CA 1
ATOM 1595 C C . ILE A 1 208 ? 0.494 -56.125 -33.375 1 96.31 208 ILE A C 1
ATOM 1597 O O . ILE A 1 208 ? 0.587 -55.062 -32.719 1 96.31 208 ILE A O 1
ATOM 1601 N N . THR A 1 209 ? 1.121 -56.375 -34.531 1 95.25 209 THR A N 1
ATOM 1602 C CA . THR A 1 209 ? 1.966 -55.344 -35.125 1 95.25 209 THR A CA 1
ATOM 1603 C C . THR A 1 209 ? 1.177 -54.062 -35.344 1 95.25 209 THR A C 1
ATOM 1605 O O . THR A 1 209 ? 1.673 -52.969 -35.062 1 95.25 209 THR A O 1
ATOM 1608 N N . ASN A 1 210 ? -0.118 -54.156 -35.781 1 96.31 210 ASN A N 1
ATOM 1609 C CA . ASN A 1 210 ? -0.973 -53 -36 1 96.31 210 ASN A CA 1
ATOM 1610 C C . ASN A 1 210 ? -1.262 -52.25 -34.688 1 96.31 210 ASN A C 1
ATOM 1612 O O . ASN A 1 210 ? -1.202 -51.031 -34.656 1 96.31 210 ASN A O 1
ATOM 1616 N N . ILE A 1 211 ? -1.517 -52.969 -33.656 1 95.31 211 ILE A N 1
ATOM 1617 C CA . ILE A 1 211 ? -1.819 -52.375 -32.344 1 95.31 211 ILE A CA 1
ATOM 1618 C C . ILE A 1 211 ? -0.571 -51.719 -31.797 1 95.31 211 ILE A C 1
ATOM 1620 O O . ILE A 1 211 ? -0.648 -50.594 -31.25 1 95.31 211 ILE A O 1
ATOM 1624 N N . LEU A 1 212 ? 0.573 -52.375 -31.984 1 94.12 212 LEU A N 1
ATOM 1625 C CA . LEU A 1 212 ? 1.826 -51.812 -31.484 1 94.12 212 LEU A CA 1
ATOM 1626 C C . LEU A 1 212 ? 2.148 -50.5 -32.188 1 94.12 212 LEU A C 1
ATOM 1628 O O . LEU A 1 212 ? 2.686 -49.562 -31.578 1 94.12 212 LEU A O 1
ATOM 1632 N N . ASP A 1 213 ? 1.816 -50.438 -33.469 1 94.25 213 ASP A N 1
ATOM 1633 C CA . ASP A 1 213 ? 2.018 -49.188 -34.219 1 94.25 213 ASP A CA 1
ATOM 1634 C C . ASP A 1 213 ? 1.143 -48.062 -33.656 1 94.25 213 ASP A C 1
ATOM 1636 O O . ASP A 1 213 ? 1.585 -46.93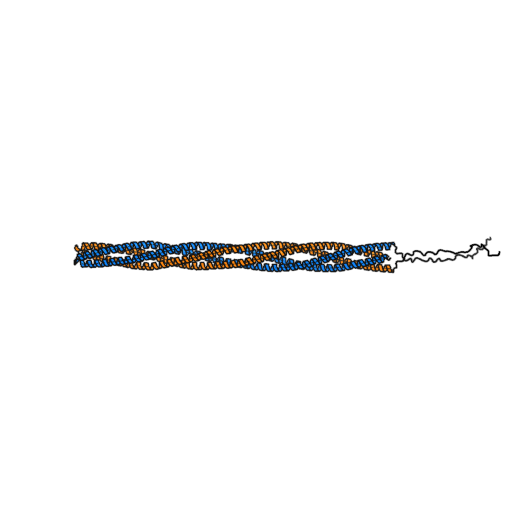8 -33.562 1 94.25 213 ASP A O 1
ATOM 1640 N N . GLU A 1 214 ? -0.057 -48.375 -33.312 1 94.19 214 GLU A N 1
ATOM 1641 C CA . GLU A 1 214 ? -0.957 -47.406 -32.719 1 94.19 214 GLU A CA 1
ATOM 1642 C C . GLU A 1 214 ? -0.45 -46.969 -31.344 1 94.19 214 GLU A C 1
ATOM 1644 O O . GLU A 1 214 ? -0.492 -45.781 -31.016 1 94.19 214 GLU A O 1
ATOM 1649 N N . ILE A 1 215 ? 0.037 -47.875 -30.594 1 91.75 215 ILE A N 1
ATOM 1650 C CA . ILE A 1 215 ? 0.575 -47.594 -29.266 1 91.75 215 ILE A CA 1
ATOM 1651 C C . ILE A 1 215 ? 1.765 -46.625 -29.391 1 91.75 215 ILE A C 1
ATOM 1653 O O . ILE A 1 215 ? 1.89 -45.688 -28.625 1 91.75 215 ILE A O 1
ATOM 1657 N N . LYS A 1 216 ? 2.617 -46.969 -30.312 1 91.19 216 LYS A N 1
ATOM 1658 C CA . LYS A 1 216 ? 3.785 -46.125 -30.531 1 91.19 216 LYS A CA 1
ATOM 1659 C C . LYS A 1 216 ? 3.371 -44.688 -30.844 1 91.19 216 LYS A C 1
ATOM 1661 O O . LYS A 1 216 ? 3.951 -43.719 -30.312 1 91.19 216 LYS A O 1
ATOM 1666 N N . LYS A 1 217 ? 2.35 -44.531 -31.688 1 92.44 217 LYS A N 1
ATOM 1667 C CA . LYS A 1 217 ? 1.845 -43.188 -32.031 1 92.44 217 LYS A CA 1
ATOM 1668 C C . LYS A 1 217 ? 1.3 -42.469 -30.812 1 92.44 217 LYS A C 1
ATOM 1670 O O . LYS A 1 217 ? 1.554 -41.281 -30.625 1 92.44 217 LYS A O 1
ATOM 1675 N N . ASP A 1 218 ? 0.563 -43.219 -30 1 89.62 218 ASP A N 1
ATOM 1676 C CA . ASP A 1 218 ? -0.007 -42.656 -28.781 1 89.62 218 ASP A CA 1
ATOM 1677 C C . ASP A 1 218 ? 1.091 -42.219 -27.812 1 89.62 218 ASP A C 1
ATOM 1679 O O . ASP A 1 218 ? 0.999 -41.156 -27.203 1 89.62 218 ASP A O 1
ATOM 1683 N N . ILE A 1 219 ? 2.094 -42.969 -27.672 1 87.62 219 ILE A N 1
ATOM 1684 C CA . ILE A 1 219 ? 3.201 -42.656 -26.781 1 87.62 219 ILE A CA 1
ATOM 1685 C C . ILE A 1 219 ? 3.918 -41.406 -27.25 1 87.62 219 ILE A C 1
ATOM 1687 O O . ILE A 1 219 ? 4.266 -40.531 -26.453 1 87.62 219 ILE A O 1
ATOM 1691 N N . LEU A 1 220 ? 4.141 -41.312 -28.547 1 88.25 220 LEU A N 1
ATOM 1692 C CA . LEU A 1 220 ? 4.809 -40.125 -29.109 1 88.25 220 LEU A CA 1
ATOM 1693 C C . LEU A 1 220 ? 3.973 -38.875 -28.891 1 88.25 220 LEU A C 1
ATOM 1695 O O . LEU A 1 220 ? 4.516 -37.812 -28.594 1 88.25 220 LEU A O 1
ATOM 1699 N N . LYS A 1 221 ? 2.676 -39.031 -29 1 88.62 221 LYS A N 1
ATOM 1700 C CA . LYS A 1 221 ? 1.77 -37.906 -28.734 1 88.62 221 LYS A CA 1
ATOM 1701 C C . LYS A 1 221 ? 1.861 -37.469 -27.266 1 88.62 221 LYS A C 1
ATOM 1703 O O . LYS A 1 221 ? 1.94 -36.281 -26.969 1 88.62 221 LYS A O 1
ATOM 1708 N N . ALA A 1 222 ? 1.869 -38.406 -26.391 1 86.44 222 ALA A N 1
ATOM 1709 C CA . ALA A 1 222 ? 1.973 -38.094 -24.969 1 86.44 222 ALA A CA 1
ATOM 1710 C C . ALA A 1 222 ? 3.311 -37.438 -24.641 1 86.44 222 ALA A C 1
ATOM 1712 O O . ALA A 1 222 ? 3.367 -36.5 -23.859 1 86.44 222 ALA A O 1
ATOM 1713 N N . SER A 1 223 ? 4.359 -38.031 -25.188 1 86.75 223 SER A N 1
ATOM 1714 C CA . SER A 1 223 ? 5.691 -37.469 -24.969 1 86.75 223 SER A CA 1
ATOM 1715 C C . SER A 1 223 ? 5.77 -36.031 -25.422 1 86.75 223 SER A C 1
ATOM 1717 O O . SER A 1 223 ? 6.344 -35.188 -24.734 1 86.75 223 SER A O 1
ATOM 1719 N N . SER A 1 224 ? 5.199 -35.688 -26.578 1 89 224 SER A N 1
ATOM 1720 C CA . SER A 1 224 ? 5.184 -34.312 -27.094 1 89 224 SER A CA 1
ATOM 1721 C C . SER A 1 224 ? 4.398 -33.406 -26.172 1 89 224 SER A C 1
ATOM 1723 O O . SER A 1 224 ? 4.836 -32.281 -25.891 1 89 224 SER A O 1
ATOM 1725 N N . ALA A 1 225 ? 3.26 -33.844 -25.734 1 86.94 225 ALA A N 1
ATOM 1726 C CA . ALA A 1 225 ? 2.447 -33.031 -24.797 1 86.94 225 ALA A CA 1
ATOM 1727 C C . ALA A 1 225 ? 3.203 -32.781 -23.5 1 86.94 225 ALA A C 1
ATOM 1729 O O . ALA A 1 225 ? 3.137 -31.672 -22.969 1 86.94 225 ALA A O 1
ATOM 1730 N N . MET A 1 226 ? 3.92 -33.688 -23.078 1 85.75 226 MET A N 1
ATOM 1731 C CA . MET A 1 226 ? 4.672 -33.562 -21.828 1 85.75 226 MET A CA 1
ATOM 1732 C C . MET A 1 226 ? 5.832 -32.594 -22 1 85.75 226 MET A C 1
ATOM 1734 O O . MET A 1 226 ? 6.188 -31.875 -21.047 1 85.75 226 MET A O 1
ATOM 1738 N N . LYS A 1 227 ? 6.414 -32.625 -23.156 1 88 227 LYS A N 1
ATOM 1739 C CA . LYS A 1 227 ? 7.469 -31.656 -23.422 1 88 227 LYS A CA 1
ATOM 1740 C C . LYS A 1 227 ? 6.934 -30.234 -23.344 1 88 227 LYS A C 1
ATOM 1742 O O . LYS A 1 227 ? 7.562 -29.359 -22.734 1 88 227 LYS A O 1
ATOM 1747 N N . ASP A 1 228 ? 5.785 -30.016 -23.906 1 88 228 ASP A N 1
ATOM 1748 C CA . ASP A 1 228 ? 5.129 -28.719 -23.797 1 88 228 ASP A CA 1
ATOM 1749 C C . ASP A 1 228 ? 4.809 -28.375 -22.344 1 88 228 ASP A C 1
ATOM 1751 O O . ASP A 1 228 ? 4.984 -27.234 -21.906 1 88 228 ASP A O 1
ATOM 1755 N N . GLY A 1 229 ? 4.352 -29.375 -21.672 1 86.81 229 GLY A N 1
ATOM 1756 C CA . GLY A 1 229 ? 4.062 -29.188 -20.266 1 86.81 229 GLY A CA 1
ATOM 1757 C C . GLY A 1 229 ? 5.281 -28.797 -19.438 1 86.81 229 GLY A C 1
ATOM 1758 O O . GLY A 1 229 ? 5.191 -27.969 -18.531 1 86.81 229 GLY A O 1
ATOM 1759 N N . ASN A 1 230 ? 6.395 -29.391 -19.781 1 88.31 230 ASN A N 1
ATOM 1760 C CA . ASN A 1 230 ? 7.633 -29.062 -19.094 1 88.31 230 ASN A CA 1
ATOM 1761 C C . ASN A 1 230 ? 8.008 -27.594 -19.281 1 88.31 230 ASN A C 1
ATOM 1763 O O . ASN A 1 230 ? 8.484 -26.938 -18.359 1 88.31 230 ASN A O 1
ATOM 1767 N N . THR A 1 231 ? 7.828 -27.062 -20.469 1 90.12 231 THR A N 1
ATOM 1768 C CA . THR A 1 231 ? 8.078 -25.641 -20.734 1 90.12 231 THR A CA 1
ATOM 1769 C C . THR A 1 231 ? 7.152 -24.766 -19.906 1 90.12 231 THR A C 1
ATOM 1771 O O . THR A 1 231 ? 7.59 -23.766 -19.328 1 90.12 231 THR A O 1
ATOM 1774 N N . ALA A 1 232 ? 5.906 -25.141 -19.844 1 89.69 232 ALA A N 1
ATOM 1775 C CA . ALA A 1 232 ? 4.934 -24.391 -19.062 1 89.69 232 ALA A CA 1
ATOM 1776 C C . ALA A 1 232 ? 5.293 -24.422 -17.578 1 89.69 232 ALA A C 1
ATOM 1778 O O . ALA A 1 232 ? 5.145 -23.422 -16.875 1 89.69 232 ALA A O 1
ATOM 1779 N N . LEU A 1 233 ? 5.754 -25.531 -17.141 1 91.81 233 LEU A N 1
ATOM 1780 C CA . LEU A 1 233 ? 6.156 -25.688 -15.75 1 91.81 233 LEU A CA 1
ATOM 1781 C C . LEU A 1 233 ? 7.316 -24.75 -15.422 1 91.81 233 LEU A C 1
ATOM 1783 O O . LEU A 1 233 ? 7.348 -24.156 -14.344 1 91.81 233 LEU A O 1
ATOM 1787 N N . THR A 1 234 ? 8.281 -24.625 -16.297 1 91.25 234 THR A N 1
ATOM 1788 C CA . THR A 1 234 ? 9.406 -23.719 -16.109 1 91.25 234 THR A CA 1
ATOM 1789 C C . THR A 1 234 ? 8.938 -22.281 -16 1 91.25 234 THR A C 1
ATOM 1791 O O . THR A 1 234 ? 9.391 -21.531 -15.141 1 91.25 234 THR A O 1
ATOM 1794 N N . THR A 1 235 ? 8.031 -21.938 -16.828 1 91.06 235 THR A N 1
ATOM 1795 C CA . THR A 1 235 ? 7.457 -20.594 -16.781 1 91.06 235 THR A CA 1
ATOM 1796 C C . THR A 1 235 ? 6.719 -20.359 -15.469 1 91.06 235 THR A C 1
ATOM 1798 O O . THR A 1 235 ? 6.816 -19.281 -14.875 1 91.06 235 THR A O 1
ATOM 1801 N N . GLN A 1 236 ? 6 -21.359 -15.039 1 91.81 236 GLN A N 1
ATOM 1802 C CA . GLN A 1 236 ? 5.277 -21.281 -13.781 1 91.81 236 GLN A CA 1
ATOM 1803 C C . GLN A 1 236 ? 6.23 -21.016 -12.617 1 91.81 236 GLN A C 1
ATOM 1805 O O . GLN A 1 236 ? 5.973 -20.141 -11.781 1 91.81 236 GLN A O 1
ATOM 1810 N N . HIS A 1 237 ? 7.289 -21.766 -12.625 1 93.56 237 HIS A N 1
ATOM 1811 C CA . HIS A 1 237 ? 8.266 -21.609 -11.547 1 93.56 237 HIS A CA 1
ATOM 1812 C C . HIS A 1 237 ? 8.812 -20.188 -11.508 1 93.56 237 HIS A C 1
ATOM 1814 O O . HIS A 1 237 ? 8.875 -19.562 -10.445 1 93.56 237 HIS A O 1
ATOM 1820 N N . SER A 1 238 ? 9.203 -19.625 -12.648 1 94.44 238 SER A N 1
ATOM 1821 C CA . SER A 1 238 ? 9.742 -18.266 -12.727 1 94.44 238 SER A CA 1
ATOM 1822 C C . SER A 1 238 ? 8.711 -17.234 -12.297 1 94.44 238 SER A C 1
ATOM 1824 O O . SER A 1 238 ? 9.023 -16.312 -11.547 1 94.44 238 SER A O 1
ATOM 1826 N N . SER A 1 239 ? 7.512 -17.438 -12.727 1 93.69 239 SER A N 1
ATOM 1827 C CA . SER A 1 239 ? 6.449 -16.484 -12.414 1 93.69 239 SER A CA 1
ATOM 1828 C C . SER A 1 239 ? 6.113 -16.5 -10.922 1 93.69 239 SER A C 1
ATOM 1830 O O . SER A 1 239 ? 5.844 -15.453 -10.336 1 93.69 239 SER A O 1
ATOM 1832 N N . ILE A 1 240 ? 6.113 -17.672 -10.367 1 95.31 240 ILE A N 1
ATOM 1833 C CA . ILE A 1 240 ? 5.844 -17.781 -8.938 1 95.31 240 ILE A CA 1
ATOM 1834 C C . ILE A 1 240 ? 6.949 -17.078 -8.148 1 95.31 240 ILE A C 1
ATOM 1836 O O . ILE A 1 240 ? 6.668 -16.344 -7.199 1 95.31 240 ILE A O 1
ATOM 1840 N N . THR A 1 241 ? 8.188 -17.266 -8.562 1 95.44 241 THR A N 1
ATOM 1841 C CA . THR A 1 241 ? 9.312 -16.594 -7.918 1 95.44 241 THR A CA 1
ATOM 1842 C C . THR A 1 241 ? 9.172 -15.086 -8.016 1 95.44 241 THR A C 1
ATOM 1844 O O . THR A 1 241 ? 9.352 -14.375 -7.023 1 95.44 241 THR A O 1
ATOM 1847 N N . ASP A 1 242 ? 8.805 -14.617 -9.148 1 95.19 242 ASP A N 1
ATOM 1848 C CA . ASP A 1 242 ? 8.609 -13.188 -9.359 1 95.19 242 ASP A CA 1
ATOM 1849 C C . ASP A 1 242 ? 7.465 -12.656 -8.492 1 95.19 242 ASP A C 1
ATOM 1851 O O . ASP A 1 242 ? 7.555 -11.562 -7.938 1 95.19 242 ASP A O 1
ATOM 1855 N N . THR A 1 243 ? 6.465 -13.422 -8.438 1 95.56 243 THR A N 1
ATOM 1856 C CA . THR A 1 243 ? 5.312 -13.008 -7.645 1 95.56 243 THR A CA 1
ATOM 1857 C C . THR A 1 243 ? 5.672 -12.93 -6.16 1 95.56 243 THR A C 1
ATOM 1859 O O . THR A 1 243 ? 5.254 -12.008 -5.461 1 95.56 243 THR A O 1
ATOM 1862 N N . LYS A 1 244 ? 6.41 -13.883 -5.723 1 95.69 244 LYS A N 1
ATOM 1863 C CA . LYS A 1 244 ? 6.883 -13.852 -4.34 1 95.69 244 LYS A CA 1
ATOM 1864 C C . LYS A 1 244 ? 7.684 -12.578 -4.07 1 95.69 244 LYS A C 1
ATOM 1866 O O . LYS A 1 244 ? 7.488 -11.922 -3.045 1 95.69 244 LYS A O 1
ATOM 1871 N N . GLU A 1 245 ? 8.547 -12.227 -4.945 1 96.19 245 GLU A N 1
ATOM 1872 C CA . GLU A 1 245 ? 9.344 -11.008 -4.805 1 96.19 245 GLU A CA 1
ATOM 1873 C C . GLU A 1 245 ? 8.461 -9.766 -4.793 1 96.19 245 GLU A C 1
ATOM 1875 O O . GLU A 1 245 ? 8.711 -8.828 -4.031 1 96.19 245 GLU A O 1
ATOM 1880 N N . THR A 1 246 ? 7.488 -9.812 -5.637 1 96.31 246 THR A N 1
ATOM 1881 C CA . THR A 1 246 ? 6.543 -8.703 -5.691 1 96.31 246 THR A CA 1
ATOM 1882 C C . THR A 1 246 ? 5.859 -8.508 -4.344 1 96.31 246 THR A C 1
ATOM 1884 O O . THR A 1 246 ? 5.777 -7.383 -3.838 1 96.31 246 THR A O 1
ATOM 1887 N N . PHE A 1 247 ? 5.371 -9.547 -3.752 1 96.25 247 PHE A N 1
ATOM 1888 C CA . PHE A 1 247 ? 4.723 -9.453 -2.449 1 96.25 247 PHE A CA 1
ATOM 1889 C C . PHE A 1 247 ? 5.695 -8.938 -1.394 1 96.25 247 PHE A C 1
ATOM 1891 O O . PHE A 1 247 ? 5.32 -8.141 -0.533 1 96.25 247 PHE A O 1
ATOM 1898 N N . ASN A 1 248 ? 6.906 -9.398 -1.458 1 96.25 248 ASN A N 1
ATOM 1899 C CA . ASN A 1 248 ? 7.91 -8.922 -0.509 1 96.25 248 ASN A CA 1
ATOM 1900 C C . ASN A 1 248 ? 8.172 -7.43 -0.671 1 96.25 248 ASN A C 1
ATOM 1902 O O . ASN A 1 248 ? 8.328 -6.711 0.319 1 96.25 248 ASN A O 1
ATOM 1906 N N . ASP A 1 249 ? 8.266 -6.996 -1.868 1 96.56 249 ASP A N 1
ATOM 1907 C CA . ASP A 1 249 ? 8.438 -5.574 -2.135 1 96.56 249 ASP A CA 1
ATOM 1908 C C . ASP A 1 249 ? 7.266 -4.766 -1.59 1 96.56 249 ASP A C 1
ATOM 1910 O O . ASP A 1 249 ? 7.461 -3.736 -0.94 1 96.56 249 ASP A O 1
ATOM 1914 N N . ILE A 1 250 ? 6.113 -5.258 -1.852 1 95.38 250 ILE A N 1
ATOM 1915 C CA . ILE A 1 250 ? 4.922 -4.57 -1.361 1 95.38 250 ILE A CA 1
ATOM 1916 C C . ILE A 1 250 ? 4.961 -4.5 0.163 1 95.38 250 ILE A C 1
ATOM 1918 O O . ILE A 1 250 ? 4.68 -3.451 0.748 1 95.38 250 ILE A O 1
ATOM 1922 N N . LYS A 1 251 ? 5.27 -5.613 0.768 1 96.06 251 LYS A N 1
ATOM 1923 C CA . LYS A 1 251 ? 5.367 -5.66 2.225 1 96.06 251 LYS A CA 1
ATOM 1924 C C . LYS A 1 251 ? 6.355 -4.613 2.74 1 96.06 251 LYS A C 1
ATOM 1926 O O . LYS A 1 251 ? 6.066 -3.91 3.711 1 96.06 251 LYS A O 1
ATOM 1931 N N . SER A 1 252 ? 7.488 -4.473 2.121 1 96.69 252 SER A N 1
ATOM 1932 C CA . SER A 1 252 ? 8.516 -3.512 2.518 1 96.69 252 SER A CA 1
ATOM 1933 C C . SER A 1 252 ? 8.008 -2.078 2.385 1 96.69 252 SER A C 1
ATOM 1935 O O . SER A 1 252 ? 8.227 -1.254 3.275 1 96.69 252 SER A O 1
ATOM 1937 N N . TYR A 1 253 ? 7.352 -1.796 1.256 1 94.56 253 TYR A N 1
ATOM 1938 C CA . TYR A 1 253 ? 6.816 -0.458 1.037 1 94.56 253 TYR A CA 1
ATOM 1939 C C . TYR A 1 253 ? 5.738 -0.128 2.064 1 94.56 253 TYR A C 1
ATOM 1941 O O . TYR A 1 253 ? 5.684 0.991 2.578 1 94.56 253 TYR A O 1
ATOM 1949 N N . ILE A 1 254 ? 4.898 -1.074 2.336 1 94.44 254 ILE A N 1
ATOM 1950 C CA . ILE A 1 254 ? 3.826 -0.865 3.301 1 94.44 254 ILE A CA 1
ATOM 1951 C C . ILE A 1 254 ? 4.418 -0.628 4.688 1 94.44 254 ILE A C 1
ATOM 1953 O O . ILE A 1 254 ? 3.965 0.252 5.422 1 94.44 254 ILE A O 1
ATOM 1957 N N . ASP A 1 255 ? 5.434 -1.409 5.078 1 95.44 255 ASP A N 1
ATOM 1958 C CA . ASP A 1 255 ? 6.102 -1.211 6.363 1 95.44 255 ASP A CA 1
ATOM 1959 C C . ASP A 1 255 ? 6.699 0.19 6.461 1 95.44 255 ASP A C 1
ATOM 1961 O O . ASP A 1 255 ? 6.504 0.887 7.457 1 95.44 255 ASP A O 1
ATOM 1965 N N . ALA A 1 256 ? 7.391 0.611 5.438 1 95.06 256 ALA A N 1
ATOM 1966 C CA . ALA A 1 256 ? 7.984 1.945 5.398 1 95.06 256 ALA A CA 1
ATOM 1967 C C . ALA A 1 256 ? 6.91 3.025 5.449 1 95.06 256 ALA A C 1
ATOM 1969 O O . ALA A 1 256 ? 7.051 4.02 6.164 1 95.06 256 ALA A O 1
ATOM 1970 N N . GLY A 1 257 ? 5.863 2.793 4.637 1 94 257 GLY A N 1
ATOM 1971 C CA . GLY A 1 257 ? 4.75 3.73 4.652 1 94 257 GLY A CA 1
ATOM 1972 C C . GLY A 1 257 ? 4.074 3.832 6.008 1 94 257 GLY A C 1
ATOM 1973 O O . GLY A 1 257 ? 3.707 4.926 6.441 1 94 257 GLY A O 1
ATOM 1974 N N . THR A 1 258 ? 3.91 2.732 6.672 1 95.19 258 THR A N 1
ATOM 1975 C CA . THR A 1 258 ? 3.301 2.709 7.996 1 95.19 258 THR A CA 1
ATOM 1976 C C . THR A 1 258 ? 4.156 3.482 9 1 95.19 258 THR A C 1
ATOM 1978 O O . THR A 1 258 ? 3.629 4.23 9.828 1 95.19 258 THR A O 1
ATOM 1981 N N . ASP A 1 259 ? 5.469 3.375 8.945 1 95.88 259 ASP A N 1
ATOM 1982 C CA . ASP A 1 259 ? 6.371 4.141 9.805 1 95.88 259 ASP A CA 1
ATOM 1983 C C . ASP A 1 259 ? 6.203 5.641 9.57 1 95.88 259 ASP A C 1
ATOM 1985 O O . ASP A 1 259 ? 6.133 6.414 10.531 1 95.88 259 ASP A O 1
ATOM 1989 N N . GLU A 1 260 ? 6.133 6.012 8.32 1 94.75 260 GLU A N 1
ATOM 1990 C CA . GLU A 1 260 ? 5.973 7.422 7.977 1 94.75 260 GLU A CA 1
ATOM 1991 C C . GLU A 1 260 ? 4.637 7.961 8.484 1 94.75 260 GLU A C 1
ATOM 1993 O O . GLU A 1 260 ? 4.562 9.094 8.961 1 94.75 260 GLU A O 1
ATOM 1998 N N . ILE A 1 261 ? 3.627 7.195 8.328 1 95.5 261 ILE A N 1
ATOM 1999 C CA . ILE A 1 261 ? 2.307 7.633 8.758 1 95.5 261 ILE A CA 1
ATOM 2000 C C . ILE A 1 261 ? 2.279 7.754 10.281 1 95.5 261 ILE A C 1
ATOM 2002 O O . ILE A 1 261 ? 1.633 8.648 10.828 1 95.5 261 ILE A O 1
ATOM 2006 N N . ASN A 1 262 ? 2.906 6.82 10.984 1 95.75 262 ASN A N 1
ATOM 2007 C CA . ASN A 1 262 ? 3.02 6.93 12.438 1 95.75 262 ASN A CA 1
ATOM 2008 C C . ASN A 1 262 ? 3.73 8.211 12.852 1 95.75 262 ASN A C 1
ATOM 2010 O O . ASN A 1 262 ? 3.297 8.898 13.781 1 95.75 262 ASN A O 1
ATOM 2014 N N . ASN A 1 263 ? 4.773 8.547 12.172 1 95.69 263 ASN A N 1
ATOM 2015 C CA . ASN A 1 263 ? 5.465 9.805 12.414 1 95.69 263 ASN A CA 1
ATOM 2016 C C . ASN A 1 263 ? 4.57 11.008 12.117 1 95.69 263 ASN A C 1
ATOM 2018 O O . ASN A 1 263 ? 4.621 12.016 12.812 1 95.69 263 ASN A O 1
ATOM 2022 N N . SER A 1 264 ? 3.781 10.898 11.055 1 95.19 264 SER A N 1
ATOM 2023 C CA . SER A 1 264 ? 2.824 11.945 10.727 1 95.19 264 SER A CA 1
ATOM 2024 C C . SER A 1 264 ? 1.825 12.164 11.859 1 95.19 264 SER A C 1
ATOM 2026 O O . SER A 1 264 ? 1.483 13.305 12.18 1 95.19 264 SER A O 1
ATOM 2028 N N . ILE A 1 265 ? 1.372 11.055 12.406 1 95.12 265 ILE A N 1
ATOM 2029 C CA . ILE A 1 265 ? 0.417 11.133 13.508 1 95.12 265 ILE A CA 1
ATOM 2030 C C . ILE A 1 265 ? 1.053 11.852 14.695 1 95.12 265 ILE A C 1
ATOM 2032 O O . ILE A 1 265 ? 0.429 12.719 15.312 1 95.12 265 ILE A O 1
ATOM 2036 N N . ILE A 1 266 ? 2.312 11.578 15.039 1 95.12 266 ILE A N 1
ATOM 2037 C CA . ILE A 1 266 ? 3.039 12.211 16.125 1 95.12 266 ILE A CA 1
ATOM 2038 C C . ILE A 1 266 ? 3.174 13.711 15.859 1 95.12 266 ILE A C 1
ATOM 2040 O O . ILE A 1 266 ? 2.854 14.539 16.719 1 95.12 266 ILE A O 1
ATOM 2044 N N . ASN A 1 267 ? 3.578 14.047 14.633 1 93.94 267 ASN A N 1
ATOM 2045 C CA . ASN A 1 267 ? 3.75 15.445 14.258 1 93.94 267 ASN A CA 1
ATOM 2046 C C . ASN A 1 267 ? 2.416 16.188 14.234 1 93.94 267 ASN A C 1
ATOM 2048 O O . ASN A 1 267 ? 2.34 17.359 14.633 1 93.94 267 ASN A O 1
ATOM 2052 N N . LEU A 1 268 ? 1.406 15.547 13.789 1 93.38 268 LEU A N 1
ATOM 2053 C CA . LEU A 1 268 ? 0.078 16.141 13.758 1 93.38 268 LEU A CA 1
ATOM 2054 C C . LEU A 1 268 ? -0.428 16.438 15.164 1 93.38 268 LEU A C 1
ATOM 2056 O O . LEU A 1 268 ? -1.033 17.484 15.414 1 93.38 268 LEU A O 1
ATOM 2060 N N . THR A 1 269 ? -0.229 15.492 16.109 1 93.62 269 THR A N 1
ATOM 2061 C CA . THR A 1 269 ? -0.603 15.688 17.5 1 93.62 269 THR A CA 1
ATOM 2062 C C . THR A 1 269 ? 0.126 16.891 18.094 1 93.62 269 THR A C 1
ATOM 2064 O O . THR A 1 269 ? -0.487 17.734 18.75 1 93.62 269 THR A O 1
ATOM 2067 N N . SER A 1 270 ? 1.412 17.031 17.812 1 93.56 270 SER A N 1
ATOM 2068 C CA . SER A 1 270 ? 2.201 18.188 18.25 1 93.56 270 SER A CA 1
ATOM 2069 C C . SER A 1 270 ? 1.688 19.484 17.641 1 93.56 270 SER A C 1
ATOM 2071 O O . SER A 1 270 ? 1.526 20.484 18.328 1 93.56 270 SER A O 1
ATOM 2073 N N . ALA A 1 271 ? 1.437 19.406 16.344 1 90.56 271 ALA A N 1
ATOM 2074 C CA . ALA A 1 271 ? 0.927 20.578 15.641 1 90.56 271 ALA A CA 1
ATOM 2075 C C . ALA A 1 271 ? -0.417 21.031 16.203 1 90.56 271 ALA A C 1
ATOM 2077 O O . ALA A 1 271 ? -0.674 22.219 16.344 1 90.56 271 ALA A O 1
ATOM 2078 N N . SER A 1 272 ? -1.255 20.094 16.5 1 90.56 272 SER A N 1
ATOM 2079 C CA . SER A 1 272 ? -2.553 20.391 17.094 1 90.56 272 SER A CA 1
ATOM 2080 C C . SER A 1 272 ? -2.395 21.062 18.453 1 90.56 272 SER A C 1
ATOM 2082 O O . SER A 1 272 ? -3.117 22.016 18.766 1 90.56 272 SER A O 1
ATOM 2084 N N . GLN A 1 273 ? -1.466 20.625 19.266 1 91.88 273 GLN A N 1
ATOM 2085 C CA . GLN A 1 273 ? -1.189 21.25 20.562 1 91.88 273 GLN A CA 1
ATOM 2086 C C . GLN A 1 273 ? -0.689 22.688 20.391 1 91.88 273 GLN A C 1
ATOM 2088 O O . GLN A 1 273 ? -1.108 23.594 21.109 1 91.88 273 GLN A O 1
ATOM 2093 N N . HIS A 1 274 ? 0.223 22.859 19.422 1 88.38 274 HIS A N 1
ATOM 2094 C CA . HIS A 1 274 ? 0.708 24.203 19.125 1 88.38 274 HIS A CA 1
ATOM 2095 C C . HIS A 1 274 ? -0.433 25.125 18.688 1 88.38 274 HIS A C 1
ATOM 2097 O O . HIS A 1 274 ? -0.499 26.281 19.094 1 88.38 274 HIS A O 1
ATOM 2103 N N . LYS A 1 275 ? -1.271 24.625 17.828 1 86.88 275 LYS A N 1
ATOM 2104 C CA . LYS A 1 275 ? -2.453 25.359 17.391 1 86.88 275 LYS A CA 1
ATOM 2105 C C . LYS A 1 275 ? -3.295 25.812 18.594 1 86.88 275 LYS A C 1
ATOM 2107 O O . LYS A 1 275 ? -3.701 26.969 18.672 1 86.88 275 LYS A O 1
ATOM 2112 N N . ASP A 1 276 ? -3.59 24.953 19.562 1 90.19 276 ASP A N 1
ATOM 2113 C CA . ASP A 1 276 ? -4.387 25.266 20.75 1 90.19 276 ASP A CA 1
ATOM 2114 C C . ASP A 1 276 ? -3.711 26.344 21.578 1 90.19 276 ASP A C 1
ATOM 2116 O O . ASP A 1 276 ? -4.375 27.25 22.094 1 90.19 276 ASP A O 1
ATOM 2120 N N . ASN A 1 277 ? -2.408 26.25 21.688 1 89.56 277 ASN A N 1
ATOM 2121 C CA . ASN A 1 277 ? -1.657 27.266 22.422 1 89.56 277 ASN A CA 1
ATOM 2122 C C . ASN A 1 277 ? -1.779 28.641 21.766 1 89.56 277 ASN A C 1
ATOM 2124 O O . ASN A 1 277 ? -1.967 29.641 22.453 1 89.56 277 ASN A O 1
ATOM 2128 N N . VAL A 1 278 ? -1.703 28.625 20.484 1 85.06 278 VAL A N 1
ATOM 2129 C CA . VAL A 1 278 ? -1.814 29.891 19.75 1 85.06 278 VAL A CA 1
ATOM 2130 C C . VAL A 1 278 ? -3.225 30.453 19.906 1 85.06 278 VAL A C 1
ATOM 2132 O O . VAL A 1 278 ? -3.4 31.656 20.094 1 85.06 278 VAL A O 1
ATOM 2135 N N . LEU A 1 279 ? -4.199 29.609 19.828 1 85.5 279 LEU A N 1
ATOM 2136 C CA . LEU A 1 279 ? -5.582 30.047 20.016 1 85.5 279 LEU A CA 1
ATOM 2137 C C . LEU A 1 279 ? -5.773 30.672 21.391 1 85.5 279 LEU A C 1
ATOM 2139 O O . LEU A 1 279 ? -6.395 31.734 21.516 1 85.5 279 LEU A O 1
ATOM 2143 N N . ASN A 1 280 ? -5.234 30.047 22.406 1 88.19 280 ASN A N 1
ATOM 2144 C CA . ASN A 1 280 ? -5.312 30.578 23.766 1 88.19 280 ASN A CA 1
ATOM 2145 C C . ASN A 1 280 ? -4.629 31.938 23.875 1 88.19 280 ASN A C 1
ATOM 2147 O O . ASN A 1 280 ? -5.133 32.844 24.547 1 88.19 280 ASN A O 1
ATOM 2151 N N . PHE A 1 281 ? -3.49 32.062 23.203 1 84.38 281 PHE A N 1
ATOM 2152 C CA . PHE A 1 281 ? -2.764 33.312 23.203 1 84.38 281 PHE A CA 1
ATOM 2153 C C . PHE A 1 281 ? -3.598 34.438 22.578 1 84.38 281 PHE A C 1
ATOM 2155 O O . PHE A 1 281 ? -3.676 35.531 23.109 1 84.38 281 PHE A O 1
ATOM 2162 N N . VAL A 1 282 ? -4.156 34.156 21.453 1 83.69 282 VAL A N 1
ATOM 2163 C CA . VAL A 1 282 ? -4.926 35.156 20.734 1 83.69 282 VAL A CA 1
ATOM 2164 C C . VAL A 1 282 ? -6.16 35.531 21.547 1 83.69 282 VAL A C 1
ATOM 2166 O O . VAL A 1 282 ? -6.52 36.719 21.609 1 83.69 282 VAL A O 1
ATOM 2169 N N . GLU A 1 283 ? -6.828 34.625 22.203 1 85.44 283 GLU A N 1
ATOM 2170 C CA . GLU A 1 283 ? -7.98 34.906 23.047 1 85.44 283 GLU A CA 1
ATOM 2171 C C . GLU A 1 283 ? -7.586 35.812 24.234 1 85.44 283 GLU A C 1
ATOM 2173 O O . GLU A 1 283 ? -8.289 36.75 24.562 1 85.44 283 GLU A O 1
ATOM 2178 N N . HIS A 1 284 ? -6.477 35.469 24.828 1 85.69 284 HIS A N 1
ATOM 2179 C CA . HIS A 1 284 ? -5.977 36.25 25.938 1 85.69 284 HIS A CA 1
ATOM 2180 C C . HIS A 1 284 ? -5.598 37.656 25.484 1 85.69 284 HIS A C 1
ATOM 2182 O O . HIS A 1 284 ? -5.883 38.625 26.172 1 85.69 284 HIS A O 1
ATOM 2188 N N . ALA A 1 285 ? -4.918 37.688 24.344 1 81.69 285 ALA A N 1
ATOM 2189 C CA . ALA A 1 285 ? -4.551 39 23.781 1 81.69 285 ALA A CA 1
ATOM 2190 C C . ALA A 1 285 ? -5.793 39.844 23.516 1 81.69 285 ALA A C 1
ATOM 2192 O O . ALA A 1 285 ? -5.777 41.062 23.734 1 81.69 285 ALA A O 1
ATOM 2193 N N . LYS A 1 286 ? -6.812 39.25 23.047 1 84.12 286 LYS A N 1
ATOM 2194 C CA . LYS A 1 286 ? -8.07 39.938 22.797 1 84.12 286 LYS A CA 1
ATOM 2195 C C . LYS A 1 286 ? -8.664 40.5 24.094 1 84.12 286 LYS A C 1
ATOM 2197 O O . LYS A 1 286 ? -9.094 41.656 24.156 1 84.12 286 LYS A O 1
ATOM 2202 N N . GLU A 1 287 ? -8.734 39.719 25.188 1 86.31 287 GLU A N 1
ATOM 2203 C CA . GLU A 1 287 ? -9.242 40.156 26.484 1 86.31 287 GLU A CA 1
ATOM 2204 C C . GLU A 1 287 ? -8.438 41.312 27.031 1 86.31 287 GLU A C 1
ATOM 2206 O O . GLU A 1 287 ? -9.008 42.281 27.516 1 86.31 287 GLU A O 1
ATOM 2211 N N . LEU A 1 288 ? -7.098 41.188 26.922 1 81.44 288 LEU A N 1
ATOM 2212 C CA . LEU A 1 288 ? -6.23 42.281 27.391 1 81.44 288 LEU A CA 1
ATOM 2213 C C . LEU A 1 288 ? -6.469 43.531 26.594 1 81.44 288 LEU A C 1
ATOM 2215 O O . LEU A 1 288 ? -6.453 44.656 27.156 1 81.44 288 LEU A O 1
ATOM 2219 N N . SER A 1 289 ? -6.621 43.406 25.297 1 83.69 289 SER A N 1
ATOM 2220 C CA . SER A 1 289 ? -6.875 44.531 24.422 1 83.69 289 SER A CA 1
ATOM 2221 C C . SER A 1 289 ? -8.164 45.25 24.812 1 83.69 289 SER A C 1
ATOM 2223 O O . SER A 1 289 ? -8.227 46.469 24.844 1 83.69 289 SER A O 1
ATOM 2225 N N . LEU A 1 290 ? -9.242 44.531 25.125 1 85.12 290 LEU A N 1
ATOM 2226 C CA . LEU A 1 290 ? -10.516 45.094 25.547 1 85.12 290 LEU A CA 1
ATOM 2227 C C . LEU A 1 290 ? -10.383 45.844 26.875 1 85.12 290 LEU A C 1
ATOM 2229 O O . LEU A 1 290 ? -10.922 46.938 27.047 1 85.12 290 LEU A O 1
ATOM 2233 N N . GLU A 1 291 ? -9.68 45.25 27.797 1 84.75 291 GLU A N 1
ATOM 2234 C CA . GLU A 1 291 ? -9.438 45.875 29.094 1 84.75 291 GLU A CA 1
ATOM 2235 C C . GLU A 1 291 ? -8.664 47.188 28.938 1 84.75 291 GLU A C 1
ATOM 2237 O O . GLU A 1 291 ? -9.008 48.188 29.547 1 84.75 291 GLU A O 1
ATOM 2242 N N . LYS A 1 292 ? -7.656 47.125 28.125 1 82.56 292 LYS A N 1
ATOM 2243 C CA . LYS A 1 292 ? -6.84 48.312 27.906 1 82.56 292 LYS A CA 1
ATOM 2244 C C . LYS A 1 292 ? -7.648 49.406 27.219 1 82.56 292 LYS A C 1
ATOM 2246 O O . LYS A 1 292 ? -7.488 50.594 27.531 1 82.56 292 LYS A O 1
ATOM 2251 N N . SER A 1 293 ? -8.445 49 26.25 1 85.56 293 SER A N 1
ATOM 2252 C CA . SER A 1 293 ? -9.32 49.969 25.578 1 85.56 293 SER A CA 1
ATOM 2253 C C . SER A 1 293 ? -10.227 50.688 26.578 1 85.56 293 SER A C 1
ATOM 2255 O O . SER A 1 293 ? -10.398 51.906 26.516 1 85.56 293 SER A O 1
ATOM 2257 N N . SER A 1 294 ? -10.828 50 27.562 1 88.12 294 SER A N 1
ATOM 2258 C CA . SER A 1 294 ? -11.695 50.562 28.594 1 88.12 294 SER A CA 1
ATOM 2259 C C . SER A 1 294 ? -10.914 51.5 29.5 1 88.12 294 SER A C 1
ATOM 2261 O O . SER A 1 294 ? -11.43 52.562 29.875 1 88.12 294 SER A O 1
ATOM 2263 N N . LEU A 1 295 ? -9.703 51.125 29.828 1 83.81 295 LEU A N 1
ATOM 2264 C CA . LEU A 1 295 ? -8.867 51.938 30.688 1 83.81 295 LEU A CA 1
ATOM 2265 C C . LEU A 1 295 ? -8.516 53.25 30 1 83.81 295 LEU A C 1
ATOM 2267 O O . LEU A 1 295 ? -8.523 54.312 30.625 1 83.81 295 LEU A O 1
ATOM 2271 N N . ILE A 1 296 ? -8.211 53.156 28.75 1 85.31 296 ILE A N 1
ATOM 2272 C CA . ILE A 1 296 ? -7.828 54.344 27.984 1 85.31 296 ILE A CA 1
ATOM 2273 C C . ILE A 1 296 ? -9.039 55.25 27.828 1 85.31 296 ILE A C 1
ATOM 2275 O O . ILE A 1 296 ? -8.898 56.469 27.859 1 85.31 296 ILE A O 1
ATOM 2279 N N . ASP A 1 297 ? -10.211 54.688 27.609 1 87.62 297 ASP A N 1
ATOM 2280 C CA . ASP A 1 297 ? -11.43 55.5 27.531 1 87.62 297 ASP A CA 1
ATOM 2281 C C . ASP A 1 297 ? -11.688 56.25 28.828 1 87.62 297 ASP A C 1
ATOM 2283 O O . ASP A 1 297 ? -12.008 57.438 28.797 1 87.62 297 ASP A O 1
ATOM 2287 N N . GLU A 1 298 ? -11.578 55.562 29.922 1 87.38 298 GLU A N 1
ATOM 2288 C CA . GLU A 1 298 ? -11.758 56.188 31.234 1 87.38 298 GLU A CA 1
ATOM 2289 C C . GLU A 1 298 ? -10.727 57.281 31.453 1 87.38 298 GLU A C 1
ATOM 2291 O O . GLU A 1 298 ? -11.062 58.375 31.938 1 87.38 298 GLU A O 1
ATOM 2296 N N . PHE A 1 299 ? -9.516 56.969 31.078 1 86.44 299 PHE A N 1
ATOM 2297 C CA . PHE A 1 299 ? -8.438 57.938 31.203 1 86.44 299 PHE A CA 1
ATOM 2298 C C . PHE A 1 299 ? -8.719 59.188 30.344 1 86.44 299 PHE A C 1
ATOM 2300 O O . PHE A 1 299 ? -8.516 60.312 30.797 1 86.44 299 PHE A O 1
ATOM 2307 N N . SER A 1 300 ? -9.125 58.938 29.141 1 86.62 300 SER A N 1
ATOM 2308 C CA . SER A 1 300 ? -9.438 60.031 28.203 1 86.62 300 SER A CA 1
ATOM 2309 C C . SER A 1 300 ? -10.539 60.938 28.766 1 86.62 300 SER A C 1
ATOM 2311 O O . SER A 1 300 ? -10.453 62.156 28.656 1 86.62 300 SER A O 1
ATOM 2313 N N . MET A 1 301 ? -11.562 60.406 29.359 1 88.56 301 MET A N 1
ATOM 2314 C CA . MET A 1 301 ? -12.664 61.156 29.953 1 88.56 301 MET A CA 1
ATOM 2315 C C . MET A 1 301 ? -12.172 62 31.125 1 88.56 301 MET A C 1
ATOM 2317 O O . MET A 1 301 ? -12.5 63.156 31.25 1 88.56 301 MET A O 1
ATOM 2321 N N . ASP A 1 302 ? -11.383 61.312 31.969 1 87.56 302 ASP A N 1
ATOM 2322 C CA . ASP A 1 302 ? -10.828 62.031 33.125 1 87.56 302 ASP A CA 1
ATOM 2323 C C . ASP A 1 302 ? -9.914 63.156 32.688 1 87.56 302 ASP A C 1
ATOM 2325 O O . ASP A 1 302 ? -9.922 64.25 33.281 1 87.56 302 ASP A O 1
ATOM 2329 N N . PHE A 1 303 ? -9.164 62.906 31.75 1 85.44 303 PHE A N 1
ATOM 2330 C CA . PHE A 1 303 ? -8.242 63.906 31.234 1 85.44 303 PHE A CA 1
ATOM 2331 C C . PHE A 1 303 ? -9 65.125 30.656 1 85.44 303 PHE A C 1
ATOM 2333 O O . PHE A 1 303 ? -8.625 66.25 30.891 1 85.44 303 PHE A O 1
ATOM 2340 N N . LYS A 1 304 ? -10.055 64.875 29.922 1 85.19 304 LYS A N 1
ATOM 2341 C CA . LYS A 1 304 ? -10.875 66 29.359 1 85.19 304 LYS A CA 1
ATOM 2342 C C . LYS A 1 304 ? -11.492 66.812 30.469 1 85.19 304 LYS A C 1
ATOM 2344 O O . LYS A 1 304 ? -11.539 68.062 30.344 1 85.19 304 LYS A O 1
ATOM 2349 N N . ASN A 1 305 ? -11.984 66.188 31.469 1 87.12 305 ASN A N 1
ATOM 2350 C CA . ASN A 1 305 ? -12.547 66.938 32.625 1 87.12 305 ASN A CA 1
ATOM 2351 C C . ASN A 1 305 ? -11.5 67.812 33.281 1 87.12 305 ASN A C 1
ATOM 2353 O O . ASN A 1 305 ? -11.789 69 33.625 1 87.12 305 ASN A O 1
ATOM 2357 N N . ASN A 1 306 ? -10.352 67.25 33.406 1 83.88 306 ASN A N 1
ATOM 2358 C CA . ASN A 1 306 ? -9.273 68.062 34 1 83.88 306 ASN A CA 1
ATOM 2359 C C . ASN A 1 306 ? -8.812 69.188 33.094 1 83.88 306 ASN A C 1
ATOM 2361 O O . ASN A 1 306 ? -8.445 70.25 33.562 1 83.88 306 ASN A O 1
ATOM 2365 N N . TYR A 1 307 ? -8.797 68.875 31.844 1 81.38 307 TYR A N 1
ATOM 2366 C CA . TYR A 1 307 ? -8.469 69.938 30.891 1 81.38 307 TYR A CA 1
ATOM 2367 C C . TYR A 1 307 ? -9.445 71.125 31 1 81.38 307 TYR A C 1
ATOM 2369 O O . TYR A 1 307 ? -9.039 72.25 30.969 1 81.38 307 TYR A O 1
ATOM 2377 N N . SER A 1 308 ? -10.742 70.875 31.094 1 85.44 308 SER A N 1
ATOM 2378 C CA . SER A 1 308 ? -11.766 71.875 31.25 1 85.44 308 SER A CA 1
ATOM 2379 C C . SER A 1 308 ? -11.523 72.688 32.531 1 85.44 308 SER A C 1
ATOM 2381 O O . SER A 1 308 ? -11.719 73.938 32.531 1 85.44 308 SER A O 1
ATOM 2383 N N . LYS A 1 309 ? -11.117 72.062 33.562 1 83.75 309 LYS A N 1
ATOM 2384 C CA . LYS A 1 309 ? -10.82 72.75 34.812 1 83.75 309 LYS A CA 1
ATOM 2385 C C . LYS A 1 309 ? -9.633 73.688 34.656 1 83.75 309 LYS A C 1
ATOM 2387 O O . LYS A 1 309 ? -9.656 74.875 35.125 1 83.75 309 LYS A O 1
ATOM 2392 N N . ILE A 1 310 ? -8.68 73.25 34 1 82.12 310 ILE A N 1
ATOM 2393 C CA . ILE A 1 310 ? -7.484 74.062 33.781 1 82.12 310 ILE A CA 1
ATOM 2394 C C . ILE A 1 310 ? -7.836 75.25 32.938 1 82.12 310 ILE A C 1
ATOM 2396 O O . ILE A 1 310 ? -7.355 76.375 33.188 1 82.12 310 ILE A O 1
ATOM 2400 N N . SER A 1 311 ? -8.617 75.062 31.953 1 82.06 311 SER A N 1
ATOM 2401 C CA . SER A 1 311 ? -9.086 76.188 31.125 1 82.06 311 SER A CA 1
ATOM 2402 C C . SER A 1 311 ? -9.852 77.188 31.969 1 82.06 311 SER A C 1
ATOM 2404 O O . SER A 1 311 ? -9.695 78.375 31.781 1 82.06 311 SER A O 1
ATOM 2406 N N . SER A 1 312 ? -10.664 76.75 32.875 1 84 312 SER A N 1
ATOM 2407 C CA . SER A 1 312 ? -11.414 77.625 33.75 1 84 312 SER A CA 1
ATOM 2408 C C . SER A 1 312 ? -10.484 78.375 34.688 1 84 312 SER A C 1
ATOM 2410 O O . SER A 1 312 ? -10.75 79.5 35.031 1 84 312 SER A O 1
ATOM 2412 N N . PHE A 1 313 ? -9.438 77.688 35.062 1 82.19 313 PHE A N 1
ATOM 2413 C CA . PHE A 1 313 ? -8.445 78.375 35.906 1 82.19 313 PHE A CA 1
ATOM 2414 C C . PHE A 1 313 ? -7.781 79.5 35.156 1 82.19 313 PHE A C 1
ATOM 2416 O O . PHE A 1 313 ? -7.527 80.562 35.719 1 82.19 313 PHE A O 1
ATOM 2423 N N . ASN A 1 314 ? -7.449 79.25 33.938 1 81.5 314 ASN A N 1
ATOM 2424 C CA . ASN A 1 314 ? -6.848 80.25 33.094 1 81.5 314 ASN A CA 1
ATOM 2425 C C . ASN A 1 314 ? -7.73 81.5 33.031 1 81.5 314 ASN A C 1
ATOM 2427 O O . ASN A 1 314 ? -7.238 82.625 33.156 1 81.5 314 ASN A O 1
ATOM 2431 N N . ASN A 1 315 ? -9.016 81.312 32.938 1 84.81 315 ASN A N 1
ATOM 2432 C CA . ASN A 1 315 ? -9.961 82.438 32.906 1 84.81 315 ASN A CA 1
ATOM 2433 C C . ASN A 1 315 ? -10.016 83.125 34.25 1 84.81 315 ASN A C 1
ATOM 2435 O O . ASN A 1 315 ? -10.109 84.375 34.312 1 84.81 315 ASN A O 1
ATOM 2439 N N . SER A 1 316 ? -9.984 82.375 35.312 1 83.94 316 SER A N 1
ATOM 2440 C CA . SER A 1 316 ? -10.016 82.938 36.656 1 83.94 316 SER A CA 1
ATOM 2441 C C . SER A 1 316 ? -8.773 83.75 36.906 1 83.94 316 SER A C 1
ATOM 2443 O O . SER A 1 316 ? -8.859 84.875 37.531 1 83.94 316 SER A O 1
ATOM 2445 N N . VAL A 1 317 ? -7.676 83.312 36.469 1 85.19 317 VAL A N 1
ATOM 2446 C CA . VAL A 1 317 ? -6.418 84 36.656 1 85.19 317 VAL A CA 1
ATOM 2447 C C . VAL A 1 317 ? -6.402 85.312 35.812 1 85.19 317 VAL A C 1
ATOM 2449 O O . VAL A 1 317 ? -5.891 86.312 36.219 1 85.19 317 VAL A O 1
ATOM 2452 N N . LYS A 1 318 ? -6.914 85.188 34.688 1 86.06 318 LYS A N 1
ATOM 2453 C CA . LYS A 1 318 ? -7.051 86.375 33.844 1 86.06 318 LYS A CA 1
ATOM 2454 C C . LYS A 1 318 ? -7.914 87.438 34.531 1 86.06 318 LYS A C 1
ATOM 2456 O O . LYS A 1 318 ? -7.57 88.625 34.531 1 86.06 318 LYS A O 1
ATOM 2461 N N . ASN A 1 319 ? -9 87 35.062 1 83.62 319 ASN A N 1
ATOM 2462 C CA . ASN A 1 319 ? -9.883 87.938 35.781 1 83.62 319 ASN A CA 1
ATOM 2463 C C . ASN A 1 319 ? -9.188 88.562 37 1 83.62 319 ASN A C 1
ATOM 2465 O O . ASN A 1 319 ? -9.391 89.75 37.281 1 83.62 319 ASN A O 1
ATOM 2469 N N . LEU A 1 320 ? -8.477 87.75 37.594 1 83.31 320 LEU A N 1
ATOM 2470 C CA . LEU A 1 320 ? -7.691 88.25 38.719 1 83.31 320 LEU A CA 1
ATOM 2471 C C . LEU A 1 320 ? -6.68 89.25 38.25 1 83.31 320 LEU A C 1
ATOM 2473 O O . LEU A 1 320 ? -6.488 90.312 38.906 1 83.31 320 LEU A O 1
ATOM 2477 N N . LYS A 1 321 ? -6.039 89 37.219 1 84.88 321 LYS A N 1
ATOM 2478 C CA . LYS A 1 321 ? -5.078 89.938 36.625 1 84.88 321 LYS A CA 1
ATOM 2479 C C . LYS A 1 321 ? -5.734 91.312 36.312 1 84.88 321 LYS A C 1
ATOM 2481 O O . LYS A 1 321 ? -5.188 92.312 36.625 1 84.88 321 LYS A O 1
ATOM 2486 N N . ASP A 1 322 ? -6.891 91.25 35.781 1 84.12 322 ASP A N 1
ATOM 2487 C CA . ASP A 1 322 ? -7.621 92.438 35.438 1 84.12 322 ASP A CA 1
ATOM 2488 C C . ASP A 1 322 ? -8.055 93.25 36.688 1 84.12 322 ASP A C 1
ATOM 2490 O O . ASP A 1 322 ? -8 94.438 36.688 1 84.12 322 ASP A O 1
ATOM 2494 N N . SER A 1 323 ? -8.445 92.5 37.656 1 80.75 323 SER A N 1
ATOM 2495 C CA . SER A 1 323 ? -8.914 93.125 38.875 1 80.75 323 SER A CA 1
ATOM 2496 C C . SER A 1 323 ? -7.77 93.875 39.594 1 80.75 323 SER A C 1
ATOM 2498 O O . SER A 1 323 ? -7.965 94.938 40.188 1 80.75 323 SER A O 1
ATOM 2500 N N . ILE A 1 324 ? -6.672 93.312 39.562 1 81.69 324 ILE A N 1
ATOM 2501 C CA . ILE A 1 324 ? -5.523 93.875 40.25 1 81.69 324 ILE A CA 1
ATOM 2502 C C . ILE A 1 324 ? -5.012 95.125 39.469 1 81.69 324 ILE A C 1
ATOM 2504 O O . ILE A 1 324 ? -4.578 96.125 40.062 1 81.69 324 ILE A O 1
ATOM 2508 N N . SER A 1 325 ? -5.098 95.062 38.188 1 78.12 325 SER A N 1
ATOM 2509 C CA . SER A 1 325 ? -4.672 96.188 37.344 1 78.12 325 SER A CA 1
ATOM 2510 C C . SER A 1 325 ? -5.52 97.438 37.625 1 78.12 325 SER A C 1
ATOM 2512 O O . SER A 1 325 ? -5.043 98.562 37.469 1 78.12 325 SER A O 1
ATOM 2514 N N . ASP A 1 326 ? -6.719 97.188 38.156 1 76.5 326 ASP A N 1
ATOM 2515 C CA . ASP A 1 326 ? -7.637 98.25 38.438 1 76.5 326 ASP A CA 1
ATOM 2516 C C . ASP A 1 326 ? -7.379 98.875 39.844 1 76.5 326 ASP A C 1
ATOM 2518 O O . ASP A 1 326 ? -7.988 99.875 40.188 1 76.5 326 ASP A O 1
ATOM 2522 N N . LEU A 1 327 ? -6.559 98.188 40.469 1 70.19 327 LEU A N 1
ATOM 2523 C CA . LEU A 1 327 ? -6.234 98.75 41.781 1 70.19 327 LEU A CA 1
ATOM 2524 C C . LEU A 1 327 ? -5.176 99.812 41.656 1 70.19 327 LEU A C 1
ATOM 2526 O O . LEU A 1 327 ? -5.227 100.812 42.375 1 70.19 327 LEU A O 1
ATOM 2530 N N . MET B 1 1 ? -14.148 179.25 21.141 1 21.42 1 MET B N 1
ATOM 2531 C CA . MET B 1 1 ? -13.297 179.75 22.203 1 21.42 1 MET B CA 1
ATOM 2532 C C . MET B 1 1 ? -13.211 178.75 23.359 1 21.42 1 MET B C 1
ATOM 2534 O O . MET B 1 1 ? -12.141 178.625 23.938 1 21.42 1 MET B O 1
ATOM 2538 N N . GLY B 1 2 ? -14.375 178.5 23.859 1 18.23 2 GLY B N 1
ATOM 2539 C CA . GLY B 1 2 ? -14.484 178.375 25.312 1 18.23 2 GLY B CA 1
ATOM 2540 C C . GLY B 1 2 ? -13.789 177.125 25.891 1 18.23 2 GLY B C 1
ATOM 2541 O O . GLY B 1 2 ? -13.164 176.375 25.156 1 18.23 2 GLY B O 1
ATOM 2542 N N . LEU B 1 3 ? -14.578 176.375 26.688 1 19.23 3 LEU B N 1
ATOM 2543 C CA . LEU B 1 3 ? -14.375 176.125 28.094 1 19.23 3 LEU B CA 1
ATOM 2544 C C . LEU B 1 3 ? -13.453 174.875 28.297 1 19.23 3 LEU B C 1
ATOM 2546 O O . LEU B 1 3 ? -13.133 174.125 27.344 1 19.23 3 LEU B O 1
ATOM 2550 N N . PHE B 1 4 ? -13.906 173.875 29.047 1 18.14 4 PHE B N 1
ATOM 2551 C CA . PHE B 1 4 ? -13.633 173.625 30.453 1 18.14 4 PHE B CA 1
ATOM 2552 C C . PHE B 1 4 ? -12.695 172.375 30.625 1 18.14 4 PHE B C 1
ATOM 2554 O O . PHE B 1 4 ? -11.797 172.375 31.469 1 18.14 4 PHE B O 1
ATOM 2561 N N . PHE B 1 5 ? -13.195 171.125 30.172 1 21.58 5 PHE B N 1
ATOM 2562 C CA . PHE B 1 5 ? -13.289 170.125 31.203 1 21.58 5 PHE B CA 1
ATOM 2563 C C . PHE B 1 5 ? -11.922 169.5 31.5 1 21.58 5 PHE B C 1
ATOM 2565 O O . PHE B 1 5 ? -11.188 169.125 30.578 1 21.58 5 PHE B O 1
ATOM 2572 N N . ASN B 1 6 ? -11.555 169.5 32.656 1 18.73 6 ASN B N 1
ATOM 2573 C CA . ASN B 1 6 ? -10.406 169.5 33.562 1 18.73 6 ASN B CA 1
ATOM 2574 C C . ASN B 1 6 ? -9.883 168 33.656 1 18.73 6 ASN B C 1
ATOM 2576 O O . ASN B 1 6 ? -10.664 167.125 33.812 1 18.73 6 ASN B O 1
ATOM 2580 N N . LYS B 1 7 ? -8.555 167.875 33.375 1 30.19 7 LYS B N 1
ATOM 2581 C CA . LYS B 1 7 ? -7.562 166.875 33.125 1 30.19 7 LYS B CA 1
ATOM 2582 C C . LYS B 1 7 ? -7.234 166.125 34.375 1 30.19 7 LYS B C 1
ATOM 2584 O O . LYS B 1 7 ? -6.305 165.25 34.375 1 30.19 7 LYS B O 1
ATOM 2589 N N . ASN B 1 8 ? -8.078 166.5 35.594 1 18.66 8 ASN B N 1
ATOM 2590 C CA . ASN B 1 8 ? -7.137 166.25 36.688 1 18.66 8 ASN B CA 1
ATOM 2591 C C . ASN B 1 8 ? -6.828 164.75 36.875 1 18.66 8 ASN B C 1
ATOM 2593 O O . ASN B 1 8 ? -7.633 164 36.5 1 18.66 8 ASN B O 1
ATOM 2597 N N . LYS B 1 9 ? -5.664 164.625 37.688 1 28.16 9 LYS B N 1
ATOM 2598 C CA . LYS B 1 9 ? -4.449 163.875 37.969 1 28.16 9 LYS B CA 1
ATOM 2599 C C . LYS B 1 9 ? -4.738 162.75 38.906 1 28.16 9 LYS B C 1
ATOM 2601 O O . LYS B 1 9 ? -3.871 161.875 39.156 1 28.16 9 LYS B O 1
ATOM 2606 N N . TYR B 1 10 ? -5.984 162.75 39.719 1 21.08 10 TYR B N 1
ATOM 2607 C CA . TYR B 1 10 ? -5.695 162.25 41.062 1 21.08 10 TYR B CA 1
ATOM 2608 C C . TYR B 1 10 ? -5.5 160.75 41.031 1 21.08 10 TYR B C 1
ATOM 2610 O O . TYR B 1 10 ? -6.297 160 40.438 1 21.08 10 TYR B O 1
ATOM 2618 N N . PRO B 1 11 ? -4.305 160.25 41.531 1 25.78 11 PRO B N 1
ATOM 2619 C CA . PRO B 1 11 ? -3.578 159 41.594 1 25.78 11 PRO B CA 1
ATOM 2620 C C . PRO B 1 11 ? -4.359 157.875 42.281 1 25.78 11 PRO B C 1
ATOM 2622 O O . PRO B 1 11 ? -5.328 158.125 43 1 25.78 11 PRO B O 1
ATOM 2625 N N . SER B 1 12 ? -3.812 156.625 42.219 1 25.38 12 SER B N 1
ATOM 2626 C CA . SER B 1 12 ? -3.91 155.25 42.125 1 25.38 12 SER B CA 1
ATOM 2627 C C . SER B 1 12 ? -3.891 154.5 43.5 1 25.38 12 SER B C 1
ATOM 2629 O O . SER B 1 12 ? -2.977 153.75 43.844 1 25.38 12 SER B O 1
ATOM 2631 N N . SER B 1 13 ? -4.484 155.25 44.531 1 22.28 13 SER B N 1
ATOM 2632 C CA . SER B 1 13 ? -4.102 154.875 45.875 1 22.28 13 SER B CA 1
ATOM 2633 C C . SER B 1 13 ? -4.352 153.375 46.125 1 22.28 13 SER B C 1
ATOM 2635 O O . SER B 1 13 ? -3.527 152.75 46.719 1 22.28 13 SER B O 1
ATOM 2637 N N . ASN B 1 14 ? -5.664 152.875 46.188 1 22.77 14 ASN B N 1
ATOM 2638 C CA . ASN B 1 14 ? -6.254 152.25 47.312 1 22.77 14 ASN B CA 1
ATOM 2639 C C . ASN B 1 14 ? -5.785 150.75 47.438 1 22.77 14 ASN B C 1
ATOM 2641 O O . ASN B 1 14 ? -5.312 150.25 46.469 1 22.77 14 ASN B O 1
ATOM 2645 N N . GLU B 1 15 ? -6.582 149.875 48.25 1 24.42 15 GLU B N 1
ATOM 2646 C CA . GLU B 1 15 ? -6.504 149 49.438 1 24.42 15 GLU B CA 1
ATOM 2647 C C . GLU B 1 15 ? -6.016 147.625 49.062 1 24.42 15 GLU B C 1
ATOM 2649 O O . GLU B 1 15 ? -6.027 147.25 47.906 1 24.42 15 GLU B O 1
ATOM 2654 N N . GLU B 1 16 ? -6.254 146.625 50.031 1 28.05 16 GLU B N 1
ATOM 2655 C CA . GLU B 1 16 ? -5.777 145.625 50.938 1 28.05 16 GLU B CA 1
ATOM 2656 C C . GLU B 1 16 ? -6.031 144.125 50.375 1 28.05 16 GLU B C 1
ATOM 2658 O O . GLU B 1 16 ? -7.117 143.625 50.562 1 28.05 16 GLU B O 1
ATOM 2663 N N . ILE B 1 17 ? -6.18 143.875 49.125 1 30.66 17 ILE B N 1
ATOM 2664 C CA . ILE B 1 17 ? -6.809 142.625 48.875 1 30.66 17 ILE B CA 1
ATOM 2665 C C . ILE B 1 17 ? -5.926 141.5 49.406 1 30.66 17 ILE B C 1
ATOM 2667 O O . ILE B 1 17 ? -4.785 141.375 48.969 1 30.66 17 ILE B O 1
ATOM 2671 N N . ILE B 1 18 ? -6.199 141.125 50.719 1 29.77 18 ILE B N 1
ATOM 2672 C CA . ILE B 1 18 ? -5.523 140 51.344 1 29.77 18 ILE B CA 1
ATOM 2673 C C . ILE B 1 18 ? -5.648 138.75 50.469 1 29.77 18 ILE B C 1
ATOM 2675 O O . ILE B 1 18 ? -6.754 138.25 50.219 1 29.77 18 ILE B O 1
ATOM 2679 N N . VAL B 1 19 ? -4.773 138.375 49.656 1 32.97 19 VAL B N 1
ATOM 2680 C CA . VAL B 1 19 ? -4.645 137.25 48.719 1 32.97 19 VAL B CA 1
ATOM 2681 C C . VAL B 1 19 ? -4.559 136 49.531 1 32.97 19 VAL B C 1
ATOM 2683 O O . VAL B 1 19 ? -3.713 135.125 49.219 1 32.97 19 VAL B O 1
ATOM 2686 N N . GLU B 1 20 ? -4.801 135.875 50.844 1 28.97 20 GLU B N 1
ATOM 2687 C CA . GLU B 1 20 ? -4.07 134.625 51.188 1 28.97 20 GLU B CA 1
ATOM 2688 C C . GLU B 1 20 ? -4.449 133.5 50.281 1 28.97 20 GLU B C 1
ATOM 2690 O O . GLU B 1 20 ? -5.504 133.5 49.625 1 28.97 20 GLU B O 1
ATOM 2695 N N . LYS B 1 21 ? -3.717 132.25 50.5 1 34.31 21 LYS B N 1
ATOM 2696 C CA . LYS B 1 21 ? -3.121 131 50.156 1 34.31 21 LYS B CA 1
ATOM 2697 C C . LYS B 1 21 ? -4.184 129.875 50.062 1 34.31 21 LYS B C 1
ATOM 2699 O O . LYS B 1 21 ? -4.832 129.625 51.062 1 34.31 21 LYS B O 1
ATOM 2704 N N . ASP B 1 22 ? -4.953 129.875 49.062 1 32.12 22 ASP B N 1
ATOM 2705 C CA . ASP B 1 22 ? -5.742 128.75 48.781 1 32.12 22 ASP B CA 1
ATOM 2706 C C . ASP B 1 22 ? -4.922 127.5 49.031 1 32.12 22 ASP B C 1
ATOM 2708 O O . ASP B 1 22 ? -3.916 127.25 48.375 1 32.12 22 ASP B O 1
ATOM 2712 N N . GLU B 1 23 ? -4.68 127.062 50.281 1 33.22 23 GLU B N 1
ATOM 2713 C CA . GLU B 1 23 ? -4.117 125.75 50.688 1 33.22 23 GLU B CA 1
ATOM 2714 C C . GLU B 1 23 ? -4.578 124.625 49.75 1 33.22 23 GLU B C 1
ATOM 2716 O O . GLU B 1 23 ? -5.777 124.375 49.594 1 33.22 23 GLU B O 1
ATOM 2721 N N . ASN B 1 24 ? -3.992 124.438 48.562 1 35.97 24 ASN B N 1
ATOM 2722 C CA . ASN B 1 24 ? -4.004 123.312 47.656 1 35.97 24 ASN B CA 1
ATOM 2723 C C . ASN B 1 24 ? -4.094 122 48.406 1 35.97 24 ASN B C 1
ATOM 2725 O O . ASN B 1 24 ? -3.18 121.625 49.156 1 35.97 24 ASN B O 1
ATOM 2729 N N . LEU B 1 25 ? -5.227 121.562 49 1 36.53 25 LEU B N 1
ATOM 2730 C CA . LEU B 1 25 ? -5.613 120.312 49.531 1 36.53 25 LEU B CA 1
ATOM 2731 C C . LEU B 1 25 ? -4.922 119.188 48.812 1 36.53 25 LEU B C 1
ATOM 2733 O O . LEU B 1 25 ? -5.016 119.062 47.562 1 36.53 25 LEU B O 1
ATOM 2737 N N . SER B 1 26 ? -3.799 118.625 49.281 1 36.81 26 SER B N 1
ATOM 2738 C CA . SER B 1 26 ? -2.848 117.5 49.156 1 36.81 26 SER B CA 1
ATOM 2739 C C . SER B 1 26 ? -3.5 116.312 48.5 1 36.81 26 SER B C 1
ATOM 2741 O O . SER B 1 26 ? -4.727 116.125 48.531 1 36.81 26 SER B O 1
ATOM 2743 N N . ASP B 1 27 ? -2.768 115.438 47.688 1 37.81 27 ASP B N 1
ATOM 2744 C CA . ASP B 1 27 ? -2.602 114.188 47.031 1 37.81 27 ASP B CA 1
ATOM 2745 C C . ASP B 1 27 ? -3.098 113 47.875 1 37.81 27 ASP B C 1
ATOM 2747 O O . ASP B 1 27 ? -2.332 112.438 48.656 1 37.81 27 ASP B O 1
ATOM 2751 N N . ILE B 1 28 ? -4.148 113 48.594 1 39.75 28 ILE B N 1
ATOM 2752 C CA . ILE B 1 28 ? -4.582 111.812 49.25 1 39.75 28 ILE B CA 1
ATOM 2753 C C . ILE B 1 28 ? -4.625 110.625 48.25 1 39.75 28 ILE B C 1
ATOM 2755 O O . ILE B 1 28 ? -5.363 110.688 47.25 1 39.75 28 ILE B O 1
ATOM 2759 N N . PRO B 1 29 ? -3.561 109.938 48.062 1 46.03 29 PRO B N 1
ATOM 2760 C CA . PRO B 1 29 ? -3.566 108.75 47.156 1 46.03 29 PRO B CA 1
ATOM 2761 C C . PRO B 1 29 ? -4.883 108 47.219 1 46.03 29 PRO B C 1
ATOM 2763 O O . PRO B 1 29 ? -5.551 107.938 48.25 1 46.03 29 PRO B O 1
ATOM 2766 N N . PRO B 1 30 ? -5.543 107.688 46.188 1 48.06 30 PRO B N 1
ATOM 2767 C CA . PRO B 1 30 ? -6.859 107.062 46.125 1 48.06 30 PRO B CA 1
ATOM 2768 C C . PRO B 1 30 ? -6.973 105.812 46.969 1 48.06 30 PRO B C 1
ATOM 2770 O O . PRO B 1 30 ? -6.062 105 47 1 48.06 30 PRO B O 1
ATOM 2773 N N . LYS B 1 31 ? -7.539 105.688 48.094 1 53.38 31 LYS B N 1
ATOM 2774 C CA . LYS B 1 31 ? -7.918 104.625 49.031 1 53.38 31 LYS B CA 1
ATOM 2775 C C . LYS B 1 31 ? -8.477 103.375 48.312 1 53.38 31 LYS B C 1
ATOM 2777 O O . LYS B 1 31 ? -9.477 103.5 47.594 1 53.38 31 LYS B O 1
ATOM 2782 N N . VAL B 1 32 ? -7.754 102.375 47.781 1 59.44 32 VAL B N 1
ATOM 2783 C CA . VAL B 1 32 ? -8.312 101.125 47.344 1 59.44 32 VAL B CA 1
ATOM 2784 C C . VAL B 1 32 ? -9.367 100.625 48.312 1 59.44 32 VAL B C 1
ATOM 2786 O O . VAL B 1 32 ? -9.094 100.5 49.5 1 59.44 32 VAL B O 1
ATOM 2789 N N . SER B 1 33 ? -10.672 100.688 48 1 66.94 33 SER B N 1
ATOM 2790 C CA . SER B 1 33 ? -11.797 100.375 48.906 1 66.94 33 SER B CA 1
ATOM 2791 C C . SER B 1 33 ? -11.695 99 49.5 1 66.94 33 SER B C 1
ATOM 2793 O O . SER B 1 33 ? -11.133 98.062 48.906 1 66.94 33 SER B O 1
ATOM 2795 N N . SER B 1 34 ? -11.781 98.812 50.938 1 72.69 34 SER B N 1
ATOM 2796 C CA . SER B 1 34 ? -11.875 97.562 51.719 1 72.69 34 SER B CA 1
ATOM 2797 C C . SER B 1 34 ? -12.742 96.562 51.031 1 72.69 34 SER B C 1
ATOM 2799 O O . SER B 1 34 ? -12.461 95.312 51.094 1 72.69 34 SER B O 1
ATOM 2801 N N . GLU B 1 35 ? -13.633 96.938 50.156 1 77.12 35 GLU B N 1
ATOM 2802 C CA . GLU B 1 35 ? -14.539 96.062 49.438 1 77.12 35 GLU B CA 1
ATOM 2803 C C . GLU B 1 35 ? -13.836 95.375 48.281 1 77.12 35 GLU B C 1
ATOM 2805 O O . GLU B 1 35 ? -14.039 94.188 48.031 1 77.12 35 GLU B O 1
ATOM 2810 N N . LYS B 1 36 ? -13.047 96.125 47.656 1 76.94 36 LYS B N 1
ATOM 2811 C CA . LYS B 1 36 ? -12.328 95.562 46.5 1 76.94 36 LYS B CA 1
ATOM 2812 C C . LYS B 1 36 ? -11.305 94.5 46.969 1 76.94 36 LYS B C 1
ATOM 2814 O O . LYS B 1 36 ? -11.125 93.5 46.344 1 76.94 36 LYS B O 1
ATOM 2819 N N . ILE B 1 37 ? -10.734 94.688 48.062 1 77.5 37 ILE B N 1
ATOM 2820 C CA . ILE B 1 37 ? -9.727 93.75 48.625 1 77.5 37 ILE B CA 1
ATOM 2821 C C . ILE B 1 37 ? -10.398 92.5 49.125 1 77.5 37 ILE B C 1
ATOM 2823 O O . ILE B 1 37 ? -9.875 91.375 48.906 1 77.5 37 ILE B O 1
ATOM 2827 N N . ASN B 1 38 ? -11.57 92.562 49.688 1 81.94 38 ASN B N 1
ATOM 2828 C CA . ASN B 1 38 ? -12.305 91.438 50.156 1 81.94 38 ASN B CA 1
ATOM 2829 C C . ASN B 1 38 ? -12.766 90.562 49 1 81.94 38 ASN B C 1
ATOM 2831 O O . ASN B 1 38 ? -12.727 89.312 49.094 1 81.94 38 ASN B O 1
ATOM 2835 N N . ASN B 1 39 ? -13.156 91.188 47.938 1 81.69 39 ASN B N 1
ATOM 2836 C CA . ASN B 1 39 ? -13.531 90.438 46.75 1 81.69 39 ASN B CA 1
ATOM 2837 C C . ASN B 1 39 ? -12.336 89.688 46.156 1 81.69 39 ASN B C 1
ATOM 2839 O O . ASN B 1 39 ? -12.477 88.562 45.688 1 81.69 39 ASN B O 1
ATOM 2843 N N . LEU B 1 40 ? -11.211 90.312 46.188 1 81.25 40 LEU B N 1
ATOM 2844 C CA . LEU B 1 40 ? -9.992 89.688 45.688 1 81.25 40 LEU B CA 1
ATOM 2845 C C . LEU B 1 40 ? -9.609 88.5 46.562 1 81.25 40 LEU B C 1
ATOM 2847 O O . LEU B 1 40 ? -9.172 87.5 46.031 1 81.25 40 LEU B O 1
ATOM 2851 N N . LYS B 1 41 ? -9.758 88.562 47.844 1 84.69 41 LYS B N 1
ATOM 2852 C CA . LYS B 1 41 ? -9.469 87.5 48.781 1 84.69 41 LYS B CA 1
ATOM 2853 C C . LYS B 1 41 ? -10.359 86.312 48.469 1 84.69 41 LYS B C 1
ATOM 2855 O O . LYS B 1 41 ? -9.891 85.125 48.5 1 84.69 41 LYS B O 1
ATOM 2860 N N . ASP B 1 42 ? -11.656 86.5 48.156 1 85.81 42 ASP B N 1
ATOM 2861 C CA . ASP B 1 42 ? -12.602 85.438 47.844 1 85.81 42 ASP B CA 1
ATOM 2862 C C . ASP B 1 42 ? -12.227 84.75 46.531 1 85.81 42 ASP B C 1
ATOM 2864 O O . ASP B 1 42 ? -12.305 83.5 46.469 1 85.81 42 ASP B O 1
ATOM 2868 N N . VAL B 1 43 ? -11.875 85.562 45.594 1 82.44 43 VAL B N 1
ATOM 2869 C CA . VAL B 1 43 ? -11.523 85 44.312 1 82.44 43 VAL B CA 1
ATOM 2870 C C . VAL B 1 43 ? -10.273 84.125 44.438 1 82.44 43 VAL B C 1
ATOM 2872 O O . VAL B 1 43 ? -10.203 83 43.875 1 82.44 43 VAL B O 1
ATOM 2875 N N . VAL B 1 44 ? -9.266 84.562 45.156 1 86.38 44 VAL B N 1
ATOM 2876 C CA . VAL B 1 44 ? -8.008 83.812 45.312 1 86.38 44 VAL B CA 1
ATOM 2877 C C . VAL B 1 44 ? -8.234 82.562 46.125 1 86.38 44 VAL B C 1
ATOM 2879 O O . VAL B 1 44 ? -7.617 81.5 45.875 1 86.38 44 VAL B O 1
ATOM 2882 N N . GLU B 1 45 ? -9.125 82.625 47.156 1 88 45 GLU B N 1
ATOM 2883 C CA . GLU B 1 45 ? -9.461 81.438 47.969 1 88 45 GLU B CA 1
ATOM 2884 C C . GLU B 1 45 ? -10.125 80.375 47.125 1 88 45 GLU B C 1
ATOM 2886 O O . GLU B 1 45 ? -9.805 79.188 47.25 1 88 45 GLU B O 1
ATOM 2891 N N . THR B 1 46 ? -11.047 80.812 46.281 1 86.25 46 THR B N 1
ATOM 2892 C CA . THR B 1 46 ? -11.719 79.875 45.375 1 86.25 46 THR B CA 1
ATOM 2893 C C . THR B 1 46 ? -10.734 79.25 44.406 1 86.25 46 THR B C 1
ATOM 2895 O O . THR B 1 46 ? -10.773 78.062 44.125 1 86.25 46 THR B O 1
ATOM 2898 N N . LEU B 1 47 ? -9.875 80.062 43.875 1 83.69 47 LEU B N 1
ATOM 2899 C CA . LEU B 1 47 ? -8.852 79.562 42.938 1 83.69 47 LEU B CA 1
ATOM 2900 C C . LEU B 1 47 ? -7.93 78.562 43.594 1 83.69 47 LEU B C 1
ATOM 2902 O O . LEU B 1 47 ? -7.562 77.562 43 1 83.69 47 LEU B O 1
ATOM 2906 N N . TYR B 1 48 ? -7.551 78.812 44.812 1 85.75 48 TYR B N 1
ATOM 2907 C CA . TYR B 1 48 ? -6.676 77.938 45.562 1 85.75 48 TYR B CA 1
ATOM 2908 C C . TYR B 1 48 ? -7.348 76.562 45.75 1 85.75 48 TYR B C 1
ATOM 2910 O O . TYR B 1 48 ? -6.727 75.5 45.562 1 85.75 48 TYR B O 1
ATOM 2918 N N . THR B 1 49 ? -8.641 76.5 46.219 1 87.44 49 THR B N 1
ATOM 2919 C CA . THR B 1 49 ? -9.383 75.25 46.438 1 87.44 49 THR B CA 1
ATOM 2920 C C . THR B 1 49 ? -9.523 74.5 45.125 1 87.44 49 THR B C 1
ATOM 2922 O O . THR B 1 49 ? -9.367 73.25 45.125 1 87.44 49 THR B O 1
ATOM 2925 N N . ASP B 1 50 ? -9.812 75.188 44.094 1 82.31 50 ASP B N 1
ATOM 2926 C CA . ASP B 1 50 ? -9.961 74.562 42.781 1 82.31 50 ASP B CA 1
ATOM 2927 C C . ASP B 1 50 ? -8.648 73.938 42.312 1 82.31 50 ASP B C 1
ATOM 2929 O O . ASP B 1 50 ? -8.633 72.875 41.75 1 82.31 50 ASP B O 1
ATOM 2933 N N . PHE B 1 51 ? -7.566 74.625 42.531 1 82.44 51 PHE B N 1
ATOM 2934 C CA . PHE B 1 51 ? -6.25 74.125 42.156 1 82.44 51 PHE B CA 1
ATOM 2935 C C . PHE B 1 51 ? -5.875 72.875 42.969 1 82.44 51 PHE B C 1
ATOM 2937 O O . PHE B 1 51 ? -5.285 71.938 42.438 1 82.44 51 PHE B O 1
ATOM 2944 N N . ASP B 1 52 ? -6.191 72.938 44.219 1 83.81 52 ASP B N 1
ATOM 2945 C CA . ASP B 1 52 ? -5.898 71.75 45.094 1 83.81 52 ASP B CA 1
ATOM 2946 C C . ASP B 1 52 ? -6.645 70.5 44.625 1 83.81 52 ASP B C 1
ATOM 2948 O O . ASP B 1 52 ? -6.074 69.438 44.562 1 83.81 52 ASP B O 1
ATOM 2952 N N . ASN B 1 53 ? -7.891 70.688 44.281 1 85.56 53 ASN B N 1
ATOM 2953 C CA . ASN B 1 53 ? -8.688 69.625 43.75 1 85.56 53 ASN B CA 1
ATOM 2954 C C . ASN B 1 53 ? -8.133 69.062 42.438 1 85.56 53 ASN B C 1
ATOM 2956 O O . ASN B 1 53 ? -8.117 67.875 42.188 1 85.56 53 ASN B O 1
ATOM 2960 N N . THR B 1 54 ? -7.75 69.938 41.594 1 82.38 54 THR B N 1
ATOM 2961 C CA . THR B 1 54 ? -7.203 69.562 40.312 1 82.38 54 THR B CA 1
ATOM 2962 C C . THR B 1 54 ? -5.871 68.812 40.469 1 82.38 54 THR B C 1
ATOM 2964 O O . THR B 1 54 ? -5.594 67.875 39.75 1 82.38 54 THR B O 1
ATOM 2967 N N . SER B 1 55 ? -5.02 69.312 41.375 1 82 55 SER B N 1
ATOM 2968 C CA . SER B 1 55 ? -3.744 68.688 41.656 1 82 55 SER B CA 1
ATOM 2969 C C . SER B 1 55 ? -3.945 67.25 42.125 1 82 55 SER B C 1
ATOM 2971 O O . SER B 1 55 ? -3.215 66.312 41.688 1 82 55 SER B O 1
ATOM 2973 N N . ASN B 1 56 ? -4.973 66.875 42.969 1 85.31 56 ASN B N 1
ATOM 2974 C CA . ASN B 1 56 ? -5.289 65.562 43.406 1 85.31 56 ASN B CA 1
ATOM 2975 C C . ASN B 1 56 ? -5.746 64.688 42.25 1 85.31 56 ASN B C 1
ATOM 2977 O O . ASN B 1 56 ? -5.402 63.469 42.219 1 85.31 56 ASN B O 1
ATOM 2981 N N . ASN B 1 57 ? -6.539 65.188 41.375 1 85.56 57 ASN B N 1
ATOM 2982 C CA . ASN B 1 57 ? -6.992 64.438 40.219 1 85.56 57 ASN B CA 1
ATOM 2983 C C . ASN B 1 57 ? -5.832 64.062 39.312 1 85.56 57 ASN B C 1
ATOM 2985 O O . ASN B 1 57 ? -5.828 63.031 38.688 1 85.56 57 ASN B O 1
ATOM 2989 N N . PHE B 1 58 ? -4.871 64.938 39.219 1 83.94 58 PHE B N 1
ATOM 2990 C CA . PHE B 1 58 ? -3.703 64.688 38.375 1 83.94 58 PHE B CA 1
ATOM 2991 C C . PHE B 1 58 ? -2.859 63.594 38.969 1 83.94 58 PHE B C 1
ATOM 2993 O O . PHE B 1 58 ? -2.254 62.812 38.219 1 83.94 58 PHE B O 1
ATOM 3000 N N . GLU B 1 59 ? -2.789 63.5 40.25 1 84.38 59 GLU B N 1
ATOM 3001 C CA . GLU B 1 59 ? -2.08 62.406 40.906 1 84.38 59 GLU B CA 1
ATOM 3002 C C . GLU B 1 59 ? -2.721 61.062 40.531 1 84.38 59 GLU B C 1
ATOM 3004 O O . GLU B 1 59 ? -2.021 60.094 40.25 1 84.38 59 GLU B O 1
ATOM 3009 N N . TYR B 1 60 ? -4.02 61.062 40.562 1 86.75 60 TYR B N 1
ATOM 3010 C CA . TYR B 1 60 ? -4.754 59.844 40.188 1 86.75 60 TYR B CA 1
ATOM 3011 C C . TYR B 1 60 ? -4.48 59.469 38.719 1 86.75 60 TYR B C 1
ATOM 3013 O O . TYR B 1 60 ? -4.246 58.312 38.406 1 86.75 60 TYR B O 1
ATOM 3021 N N . LEU B 1 61 ? -4.496 60.406 37.844 1 85.88 61 LEU B N 1
ATOM 3022 C CA . LEU B 1 61 ? -4.246 60.188 36.438 1 85.88 61 LEU B CA 1
ATOM 3023 C C . LEU B 1 61 ? -2.82 59.688 36.188 1 85.88 61 LEU B C 1
ATOM 3025 O O . LEU B 1 61 ? -2.584 58.812 35.344 1 85.88 61 LEU B O 1
ATOM 3029 N N . ASN B 1 62 ? -1.892 60.219 36.938 1 84.56 62 ASN B N 1
ATOM 3030 C CA . ASN B 1 62 ? -0.505 59.75 36.844 1 84.56 62 ASN B CA 1
ATOM 3031 C C . ASN B 1 62 ? -0.37 58.281 37.188 1 84.56 62 ASN B C 1
ATOM 3033 O O . ASN B 1 62 ? 0.381 57.562 36.562 1 84.56 62 ASN B O 1
ATOM 3037 N N . ASN B 1 63 ? -1.088 57.812 38.219 1 87.06 63 ASN B N 1
ATOM 3038 C CA . ASN B 1 63 ? -1.076 56.406 38.625 1 87.06 63 ASN B CA 1
ATOM 3039 C C . ASN B 1 63 ? -1.695 55.531 37.531 1 87.06 63 ASN B C 1
ATOM 3041 O O . ASN B 1 63 ? -1.23 54.406 37.281 1 87.06 63 ASN B O 1
ATOM 3045 N N . THR B 1 64 ? -2.721 56 36.938 1 84.75 64 THR B N 1
ATOM 3046 C CA . THR B 1 64 ? -3.387 55.25 35.875 1 84.75 64 THR B CA 1
ATOM 3047 C C . THR B 1 64 ? -2.457 55.094 34.688 1 84.75 64 THR B C 1
ATOM 3049 O O . THR B 1 64 ? -2.393 54 34.094 1 84.75 64 THR B O 1
ATOM 3052 N N . ILE B 1 65 ? -1.737 56.094 34.312 1 84.25 65 ILE B N 1
ATOM 3053 C CA . ILE B 1 65 ? -0.815 56.031 33.156 1 84.25 65 ILE B CA 1
ATOM 3054 C C . ILE B 1 65 ? 0.298 55.031 33.469 1 84.25 65 ILE B C 1
ATOM 3056 O O . ILE B 1 65 ? 0.736 54.312 32.562 1 84.25 65 ILE B O 1
ATOM 3060 N N . SER B 1 66 ? 0.812 55.062 34.719 1 84.75 66 SER B N 1
ATOM 3061 C CA . SER B 1 66 ? 1.838 54.125 35.125 1 84.75 66 SER B CA 1
ATOM 3062 C C . SER B 1 66 ? 1.336 52.688 35 1 84.75 66 SER B C 1
ATOM 3064 O O . SER B 1 66 ? 2.076 51.781 34.562 1 84.75 66 SER B O 1
ATOM 3066 N N . SER B 1 67 ? 0.082 52.438 35.344 1 86.12 67 SER B N 1
ATOM 3067 C CA . SER B 1 67 ? -0.533 51.125 35.219 1 86.12 67 SER B CA 1
ATOM 3068 C C . SER B 1 67 ? -0.659 50.719 33.781 1 86.12 67 SER B C 1
ATOM 3070 O O . SER B 1 67 ? -0.443 49.531 33.438 1 86.12 67 SER B O 1
ATOM 3072 N N . ILE B 1 68 ? -1.024 51.594 32.906 1 82.94 68 ILE B N 1
ATOM 3073 C CA . ILE B 1 68 ? -1.149 51.344 31.484 1 82.94 68 ILE B CA 1
ATOM 3074 C C . ILE B 1 68 ? 0.212 50.969 30.906 1 82.94 68 ILE B C 1
ATOM 3076 O O . ILE B 1 68 ? 0.322 50 30.141 1 82.94 68 ILE B O 1
ATOM 3080 N N . SER B 1 69 ? 1.276 51.688 31.234 1 83.88 69 SER B N 1
ATOM 3081 C CA . SER B 1 69 ? 2.633 51.406 30.781 1 83.88 69 SER B CA 1
ATOM 3082 C C . SER B 1 69 ? 3.057 49.969 31.188 1 83.88 69 SER B C 1
ATOM 3084 O O . SER B 1 69 ? 3.664 49.25 30.391 1 83.88 69 SER B O 1
ATOM 3086 N N . SER B 1 70 ? 2.717 49.562 32.438 1 85.56 70 SER B N 1
ATOM 3087 C CA . SER B 1 70 ? 3.055 48.219 32.906 1 85.56 70 SER B CA 1
ATOM 3088 C C . SER B 1 70 ? 2.32 47.125 32.125 1 85.56 70 SER B C 1
ATOM 3090 O O . SER B 1 70 ? 2.865 46.062 31.891 1 85.56 70 SER B O 1
ATOM 3092 N N . THR B 1 71 ? 1.063 47.344 31.766 1 81.5 71 THR B N 1
ATOM 3093 C CA . THR B 1 71 ? 0.28 46.406 30.984 1 81.5 71 THR B CA 1
ATOM 3094 C C . THR B 1 71 ? 0.913 46.188 29.609 1 81.5 71 THR B C 1
ATOM 3096 O O . THR B 1 71 ? 0.898 45.062 29.078 1 81.5 71 THR B O 1
ATOM 3099 N N . PHE B 1 72 ? 1.499 47.25 29.016 1 82 72 PHE B N 1
ATOM 3100 C CA . PHE B 1 72 ? 2.146 47.125 27.719 1 82 72 PHE B CA 1
ATOM 3101 C C . PHE B 1 72 ? 3.42 46.312 27.812 1 82 72 PHE B C 1
ATOM 3103 O O . PHE B 1 72 ? 3.75 45.531 26.891 1 82 72 PHE B O 1
ATOM 3110 N N . GLU B 1 73 ? 4.18 46.438 28.922 1 83 73 GLU B N 1
ATOM 3111 C CA . GLU B 1 73 ? 5.371 45.625 29.125 1 83 73 GLU B CA 1
ATOM 3112 C C . GLU B 1 73 ? 5.02 44.156 29.203 1 83 73 GLU B C 1
ATOM 3114 O O . GLU B 1 73 ? 5.699 43.312 28.609 1 83 73 GLU B O 1
ATOM 3119 N N . ASN B 1 74 ? 3.975 43.812 29.922 1 85 74 ASN B N 1
ATOM 3120 C CA . ASN B 1 74 ? 3.5 42.406 30.016 1 85 74 ASN B CA 1
ATOM 3121 C C . ASN B 1 74 ? 3.053 41.875 28.656 1 85 74 ASN B C 1
ATOM 3123 O O . ASN B 1 74 ? 3.324 40.719 28.328 1 85 74 ASN B O 1
ATOM 3127 N N . GLU B 1 75 ? 2.408 42.688 27.875 1 82.75 75 GLU B N 1
ATOM 3128 C CA . GLU B 1 75 ? 1.957 42.281 26.531 1 82.75 75 GLU B CA 1
ATOM 3129 C C . GLU B 1 75 ? 3.139 41.969 25.625 1 82.75 75 GLU B C 1
ATOM 3131 O O . GLU B 1 75 ? 3.1 41 24.875 1 82.75 75 GLU B O 1
ATOM 3136 N N . ASN B 1 76 ? 4.113 42.781 25.656 1 84 76 ASN B N 1
ATOM 3137 C CA . ASN B 1 76 ? 5.293 42.562 24.828 1 84 76 ASN B CA 1
ATOM 3138 C C . ASN B 1 76 ? 5.957 41.219 25.156 1 84 76 ASN B C 1
ATOM 3140 O O . ASN B 1 76 ? 6.434 40.531 24.266 1 84 76 ASN B O 1
ATOM 3144 N N . ASN B 1 77 ? 6.004 40.875 26.469 1 87.31 77 ASN B N 1
ATOM 3145 C CA . ASN B 1 77 ? 6.551 39.594 26.891 1 87.31 77 ASN B CA 1
ATOM 3146 C C . ASN B 1 77 ? 5.719 38.438 26.359 1 87.31 77 ASN B C 1
ATOM 3148 O O . ASN B 1 77 ? 6.266 37.438 25.906 1 87.31 77 ASN B O 1
ATOM 3152 N N . GLU B 1 78 ? 4.391 38.531 26.406 1 83.69 78 GLU B N 1
ATOM 3153 C CA . GLU B 1 78 ? 3.484 37.5 25.906 1 83.69 78 GLU B CA 1
ATOM 3154 C C . GLU B 1 78 ? 3.625 37.312 24.406 1 83.69 78 GLU B C 1
ATOM 3156 O O . GLU B 1 78 ? 3.604 36.188 23.906 1 83.69 78 GLU B O 1
ATOM 3161 N N . LEU B 1 79 ? 3.775 38.406 23.688 1 83.44 79 LEU B N 1
ATOM 3162 C CA . LEU B 1 79 ? 3.928 38.344 22.234 1 83.44 79 LEU B CA 1
ATOM 3163 C C . LEU B 1 79 ? 5.242 37.656 21.844 1 83.44 79 LEU B C 1
ATOM 3165 O O . LEU B 1 79 ? 5.305 36.938 20.859 1 83.44 79 LEU B O 1
ATOM 3169 N N . THR B 1 80 ? 6.285 37.969 22.594 1 86.5 80 THR B N 1
ATOM 3170 C CA . THR B 1 80 ? 7.562 37.312 22.375 1 86.5 80 THR B CA 1
ATOM 3171 C C . THR B 1 80 ? 7.43 35.812 22.562 1 86.5 80 THR B C 1
ATOM 3173 O O . THR B 1 80 ? 7.945 35.031 21.75 1 86.5 80 THR B O 1
ATOM 3176 N N . SER B 1 81 ? 6.727 35.344 23.594 1 87.69 81 SER B N 1
ATOM 3177 C CA . SER B 1 81 ? 6.469 33.938 23.844 1 87.69 81 SER B CA 1
ATOM 3178 C C . SER B 1 81 ? 5.66 33.312 22.719 1 87.69 81 SER B C 1
ATOM 3180 O O . SER B 1 81 ? 5.938 32.188 22.281 1 87.69 81 SER B O 1
ATOM 3182 N N . ALA B 1 82 ? 4.684 34 22.266 1 84.94 82 ALA B N 1
ATOM 3183 C CA . ALA B 1 82 ? 3.854 33.531 21.156 1 84.94 82 ALA B CA 1
ATOM 3184 C C . ALA B 1 82 ? 4.688 33.312 19.891 1 84.94 82 ALA B C 1
ATOM 3186 O O . ALA B 1 82 ? 4.492 32.344 19.172 1 84.94 82 ALA B O 1
ATOM 3187 N N . ASN B 1 83 ? 5.562 34.25 19.625 1 86.62 83 ASN B N 1
ATOM 3188 C CA . ASN B 1 83 ? 6.438 34.125 18.453 1 86.62 83 ASN B CA 1
ATOM 3189 C C . ASN B 1 83 ? 7.277 32.875 18.5 1 86.62 83 ASN B C 1
ATOM 3191 O O . ASN B 1 83 ? 7.473 32.219 17.484 1 86.62 83 ASN B O 1
ATOM 3195 N N . ASN B 1 84 ? 7.805 32.562 19.672 1 89 84 ASN B N 1
ATOM 3196 C CA . ASN B 1 84 ? 8.586 31.359 19.844 1 89 84 ASN B CA 1
ATOM 3197 C C . ASN B 1 84 ? 7.742 30.109 19.609 1 89 84 ASN B C 1
ATOM 3199 O O . ASN B 1 84 ? 8.188 29.156 18.953 1 89 84 ASN B O 1
ATOM 3203 N N . LEU B 1 85 ? 6.555 30.078 20.125 1 87 85 LEU B N 1
ATOM 3204 C CA . LEU B 1 85 ? 5.633 28.969 19.922 1 87 85 LEU B CA 1
ATOM 3205 C C . LEU B 1 85 ? 5.32 28.781 18.438 1 87 85 LEU B C 1
ATOM 3207 O O . LEU B 1 85 ? 5.227 27.656 17.953 1 87 85 LEU B O 1
ATOM 3211 N N . LEU B 1 86 ? 5.184 29.828 17.734 1 85.44 86 LEU B N 1
ATOM 3212 C CA . LEU B 1 86 ? 4.848 29.797 16.312 1 85.44 86 LEU B CA 1
ATOM 3213 C C . LEU B 1 86 ? 6.016 29.25 15.5 1 85.44 86 LEU B C 1
ATOM 3215 O O . LEU B 1 86 ? 5.809 28.578 14.484 1 85.44 86 LEU B O 1
ATOM 3219 N N . LYS B 1 87 ? 7.246 29.578 15.891 1 88 87 LYS B N 1
ATOM 3220 C CA . LYS B 1 87 ? 8.414 29.016 15.227 1 88 87 LYS B CA 1
ATOM 3221 C C . LYS B 1 87 ? 8.43 27.484 15.344 1 88 87 LYS B C 1
ATOM 3223 O O . LYS B 1 87 ? 8.68 26.781 14.367 1 88 87 LYS B O 1
ATOM 3228 N N . ASP B 1 88 ? 8.141 27.031 16.547 1 90.12 88 ASP B N 1
ATOM 3229 C CA . ASP B 1 88 ? 8.055 25.594 16.766 1 90.12 88 ASP B CA 1
ATOM 3230 C C . ASP B 1 88 ? 6.949 24.969 15.914 1 90.12 88 ASP B C 1
ATOM 3232 O O . ASP B 1 88 ? 7.129 23.891 15.336 1 90.12 88 ASP B O 1
ATOM 3236 N N . PHE B 1 89 ? 5.867 25.656 15.836 1 89 89 PHE B N 1
ATOM 3237 C CA . PHE B 1 89 ? 4.738 25.219 15.031 1 89 89 PHE B CA 1
ATOM 3238 C C . PHE B 1 89 ? 5.129 25.109 13.562 1 89 89 PHE B C 1
ATOM 3240 O O . PHE B 1 89 ? 4.789 24.125 12.898 1 89 89 PHE B O 1
ATOM 3247 N N . ARG B 1 90 ? 5.816 26.047 13.094 1 89.5 90 ARG B N 1
ATOM 3248 C CA . ARG B 1 90 ? 6.293 26.047 11.711 1 89.5 90 ARG B CA 1
ATOM 3249 C C . ARG B 1 90 ? 7.16 24.812 11.438 1 89.5 90 ARG B C 1
ATOM 3251 O O . ARG B 1 90 ? 6.957 24.125 10.438 1 89.5 90 ARG B O 1
ATOM 3258 N N . ASN B 1 91 ? 8.102 24.516 12.305 1 93 91 ASN B N 1
ATOM 3259 C CA . ASN B 1 91 ? 8.977 23.375 12.141 1 93 91 ASN B CA 1
ATOM 3260 C C . ASN B 1 91 ? 8.195 22.062 12.125 1 93 91 ASN B C 1
ATOM 3262 O O . ASN B 1 91 ? 8.469 21.188 11.305 1 93 91 ASN B O 1
ATOM 3266 N N . THR B 1 92 ? 7.27 21.969 13.023 1 93.31 92 THR B N 1
ATOM 3267 C CA . THR B 1 92 ? 6.441 20.766 13.109 1 93.31 92 THR B CA 1
ATOM 3268 C C . THR B 1 92 ? 5.645 20.578 11.82 1 93.31 92 THR B C 1
ATOM 3270 O O . THR B 1 92 ? 5.527 19.453 11.32 1 93.31 92 THR B O 1
ATOM 3273 N N . MET B 1 93 ? 5.109 21.625 11.305 1 91.69 93 MET B N 1
ATOM 3274 C CA . MET B 1 93 ? 4.34 21.547 10.07 1 91.69 93 MET B CA 1
ATOM 3275 C C . MET B 1 93 ? 5.223 21.125 8.898 1 91.69 93 MET B C 1
ATOM 3277 O O . MET B 1 93 ? 4.785 20.391 8.016 1 91.69 93 MET B O 1
ATOM 3281 N N . GLU B 1 94 ? 6.418 21.641 8.852 1 93.19 94 GLU B N 1
ATOM 3282 C CA . GLU B 1 94 ? 7.355 21.25 7.805 1 93.19 94 GLU B CA 1
ATOM 3283 C C . GLU B 1 94 ? 7.68 19.766 7.879 1 93.19 94 GLU B C 1
ATOM 3285 O O . GLU B 1 94 ? 7.73 19.078 6.852 1 93.19 94 GLU B O 1
ATOM 3290 N N . ASP B 1 95 ? 7.891 19.312 9.094 1 94.69 95 ASP B N 1
ATOM 3291 C CA . ASP B 1 95 ? 8.125 17.875 9.281 1 94.69 95 ASP B CA 1
ATOM 3292 C C . ASP B 1 95 ? 6.93 17.047 8.82 1 94.69 95 ASP B C 1
ATOM 3294 O O . ASP B 1 95 ? 7.094 16.016 8.18 1 94.69 95 ASP B O 1
ATOM 3298 N N . LEU B 1 96 ? 5.777 17.484 9.156 1 93.94 96 LEU B N 1
ATOM 3299 C CA . LEU B 1 96 ? 4.555 16.812 8.742 1 93.94 96 LEU B CA 1
ATOM 3300 C C . LEU B 1 96 ? 4.449 16.75 7.223 1 93.94 96 LEU B C 1
ATOM 3302 O O . LEU B 1 96 ? 4.086 15.711 6.66 1 93.94 96 LEU B O 1
ATOM 3306 N N . ALA B 1 97 ? 4.742 17.844 6.574 1 94.44 97 ALA B N 1
ATOM 3307 C CA . ALA B 1 97 ? 4.715 17.906 5.113 1 94.44 97 ALA B CA 1
ATOM 3308 C C . ALA B 1 97 ? 5.668 16.875 4.512 1 94.44 97 ALA B C 1
ATOM 3310 O O . ALA B 1 97 ? 5.324 16.188 3.539 1 94.44 97 ALA B O 1
ATOM 3311 N N . LEU B 1 98 ? 6.832 16.75 5.066 1 94.94 98 LEU B N 1
ATOM 3312 C CA . LEU B 1 98 ? 7.809 15.773 4.602 1 94.94 98 LEU B CA 1
ATOM 3313 C C . LEU B 1 98 ? 7.285 14.352 4.773 1 94.94 98 LEU B C 1
ATOM 3315 O O . LEU B 1 98 ? 7.418 13.523 3.869 1 94.94 98 LEU B O 1
ATOM 3319 N N . ASN B 1 99 ? 6.73 14.07 5.949 1 95 99 ASN B N 1
ATOM 3320 C CA . ASN B 1 99 ? 6.168 12.75 6.195 1 95 99 ASN B CA 1
ATOM 3321 C C . ASN B 1 99 ? 5.094 12.398 5.168 1 95 99 ASN B C 1
ATOM 3323 O O . ASN B 1 99 ? 5.113 11.305 4.594 1 95 99 ASN B O 1
ATOM 3327 N N . ILE B 1 100 ? 4.203 13.281 4.934 1 95.38 100 ILE B N 1
ATOM 3328 C CA . ILE B 1 100 ? 3.08 13.047 4.035 1 95.38 100 ILE B CA 1
ATOM 3329 C C . ILE B 1 100 ? 3.592 12.836 2.613 1 95.38 100 ILE B C 1
ATOM 3331 O O . ILE B 1 100 ? 3.105 11.953 1.894 1 95.38 100 ILE B O 1
ATOM 3335 N N . THR B 1 101 ? 4.535 13.633 2.201 1 95.19 101 THR B N 1
ATOM 3336 C CA . THR B 1 101 ? 5.133 13.484 0.879 1 95.19 101 THR B CA 1
ATOM 3337 C C . THR B 1 101 ? 5.77 12.102 0.728 1 95.19 101 THR B C 1
ATOM 3339 O O . THR B 1 101 ? 5.613 11.453 -0.306 1 95.19 101 THR B O 1
ATOM 3342 N N . ASN B 1 102 ? 6.473 11.688 1.71 1 95.62 102 ASN B N 1
ATOM 3343 C CA . ASN B 1 102 ? 7.105 10.375 1.674 1 95.62 102 ASN B CA 1
ATOM 3344 C C . ASN B 1 102 ? 6.07 9.258 1.577 1 95.62 102 ASN B C 1
ATOM 3346 O O . ASN B 1 102 ? 6.281 8.273 0.868 1 95.62 102 ASN B O 1
ATOM 3350 N N . VAL B 1 103 ? 5.016 9.375 2.293 1 95.44 103 VAL B N 1
ATOM 3351 C CA . VAL B 1 103 ? 3.941 8.391 2.193 1 95.44 103 VAL B CA 1
ATOM 3352 C C . VAL B 1 103 ? 3.395 8.367 0.768 1 95.44 103 VAL B C 1
ATOM 3354 O O . VAL B 1 103 ? 3.121 7.297 0.22 1 95.44 103 VAL B O 1
ATOM 3357 N N . HIS B 1 104 ? 3.178 9.555 0.228 1 95.5 104 HIS B N 1
ATOM 3358 C CA . HIS B 1 104 ? 2.689 9.656 -1.143 1 95.5 104 HIS B CA 1
ATOM 3359 C C . HIS B 1 104 ? 3.6 8.906 -2.107 1 95.5 104 HIS B C 1
ATOM 3361 O O . HIS B 1 104 ? 3.127 8.109 -2.922 1 95.5 104 HIS B O 1
ATOM 3367 N N . ILE B 1 105 ? 4.891 9.102 -2.02 1 95.38 105 ILE B N 1
ATOM 3368 C CA . ILE B 1 105 ? 5.875 8.438 -2.871 1 95.38 105 ILE B CA 1
ATOM 3369 C C . ILE B 1 105 ? 5.801 6.926 -2.67 1 95.38 105 ILE B C 1
ATOM 3371 O O . ILE B 1 105 ? 5.793 6.164 -3.641 1 95.38 105 ILE B O 1
ATOM 3375 N N . ASN B 1 106 ? 5.723 6.574 -1.413 1 94.5 106 ASN B N 1
ATOM 3376 C CA . ASN B 1 106 ? 5.617 5.156 -1.084 1 94.5 106 ASN B CA 1
ATOM 3377 C C . ASN B 1 106 ? 4.387 4.523 -1.729 1 94.5 106 ASN B C 1
ATOM 3379 O O . ASN B 1 106 ? 4.461 3.414 -2.26 1 94.5 106 ASN B O 1
ATOM 3383 N N . MET B 1 107 ? 3.309 5.164 -1.673 1 94.19 107 MET B N 1
ATOM 3384 C CA . MET B 1 107 ? 2.072 4.656 -2.262 1 94.19 107 MET B CA 1
ATOM 3385 C C . MET B 1 107 ? 2.209 4.512 -3.773 1 94.19 107 MET B C 1
ATOM 3387 O O . MET B 1 107 ? 1.767 3.516 -4.352 1 94.19 107 MET B O 1
ATOM 3391 N N . LEU B 1 108 ? 2.799 5.496 -4.422 1 95.06 108 LEU B N 1
ATOM 3392 C CA . LEU B 1 108 ? 2.99 5.441 -5.867 1 95.06 108 LEU B CA 1
ATOM 3393 C C . LEU B 1 108 ? 3.906 4.281 -6.25 1 95.06 108 LEU B C 1
ATOM 3395 O O . LEU B 1 108 ? 3.646 3.576 -7.227 1 95.06 108 LEU B O 1
ATOM 3399 N N . ASP B 1 109 ? 4.93 4.098 -5.488 1 95.5 109 ASP B N 1
ATOM 3400 C CA . ASP B 1 109 ? 5.844 2.988 -5.738 1 95.5 109 ASP B CA 1
ATOM 3401 C C . ASP B 1 109 ? 5.148 1.645 -5.535 1 95.5 109 ASP B C 1
ATOM 3403 O O . ASP B 1 109 ? 5.344 0.714 -6.32 1 95.5 109 ASP B O 1
ATOM 3407 N N . THR B 1 110 ? 4.414 1.58 -4.52 1 95.75 110 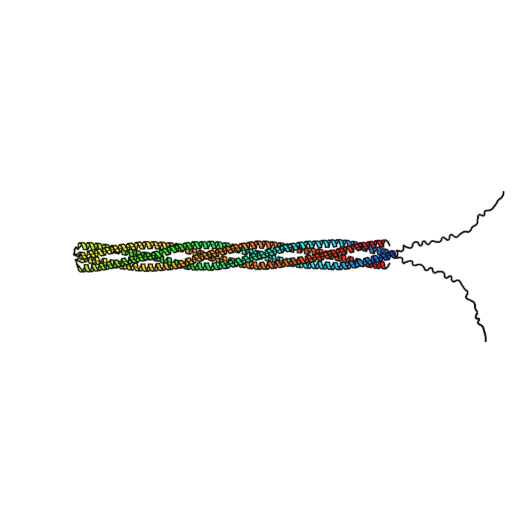THR B N 1
ATOM 3408 C CA . THR B 1 110 ? 3.656 0.358 -4.281 1 95.75 110 THR B CA 1
ATOM 3409 C C . THR B 1 110 ? 2.707 0.076 -5.441 1 95.75 110 THR B C 1
ATOM 3411 O O . THR B 1 110 ? 2.566 -1.071 -5.871 1 95.75 110 THR B O 1
ATOM 3414 N N . ASP B 1 111 ? 2.035 1.102 -5.941 1 96.38 111 ASP B N 1
ATOM 3415 C CA . ASP B 1 111 ? 1.115 0.965 -7.066 1 96.38 111 ASP B CA 1
ATOM 3416 C C . ASP B 1 111 ? 1.819 0.367 -8.281 1 96.38 111 ASP B C 1
ATOM 3418 O O . ASP B 1 111 ? 1.284 -0.531 -8.938 1 96.38 111 ASP B O 1
ATOM 3422 N N . LYS B 1 112 ? 2.994 0.818 -8.578 1 96.31 112 LYS B N 1
ATOM 3423 C CA . LYS B 1 112 ? 3.777 0.3 -9.695 1 96.31 112 LYS B CA 1
ATOM 3424 C C . LYS B 1 112 ? 4.09 -1.182 -9.508 1 96.31 112 LYS B C 1
ATOM 3426 O O . LYS B 1 112 ? 3.936 -1.977 -10.438 1 96.31 112 LYS B O 1
ATOM 3431 N N . VAL B 1 113 ? 4.504 -1.545 -8.328 1 96.44 113 VAL B N 1
ATOM 3432 C CA . VAL B 1 113 ? 4.875 -2.924 -8.016 1 96.44 113 VAL B CA 1
ATOM 3433 C C . VAL B 1 113 ? 3.646 -3.824 -8.125 1 96.44 113 VAL B C 1
ATOM 3435 O O . VAL B 1 113 ? 3.727 -4.93 -8.664 1 96.44 113 VAL B O 1
ATOM 3438 N N . VAL B 1 114 ? 2.535 -3.35 -7.637 1 96.44 114 VAL B N 1
ATOM 3439 C CA . VAL B 1 114 ? 1.298 -4.121 -7.68 1 96.44 114 VAL B CA 1
ATOM 3440 C C . VAL B 1 114 ? 0.878 -4.352 -9.125 1 96.44 114 VAL B C 1
ATOM 3442 O O . VAL B 1 114 ? 0.474 -5.457 -9.492 1 96.44 114 VAL B O 1
ATOM 3445 N N . ASN B 1 115 ? 0.965 -3.346 -9.984 1 96 115 ASN B N 1
ATOM 3446 C CA . ASN B 1 115 ? 0.622 -3.492 -11.398 1 96 115 ASN B CA 1
ATOM 3447 C C . ASN B 1 115 ? 1.497 -4.539 -12.086 1 96 115 ASN B C 1
ATOM 3449 O O . ASN B 1 115 ? 1.004 -5.344 -12.875 1 96 115 ASN B O 1
ATOM 3453 N N . ASN B 1 116 ? 2.746 -4.535 -11.742 1 94.25 116 ASN B N 1
ATOM 3454 C CA . ASN B 1 116 ? 3.635 -5.578 -12.242 1 94.25 116 ASN B CA 1
ATOM 3455 C C . ASN B 1 116 ? 3.221 -6.957 -11.734 1 94.25 116 ASN B C 1
ATOM 3457 O O . ASN B 1 116 ? 3.262 -7.938 -12.477 1 94.25 116 ASN B O 1
ATOM 3461 N N . GLY B 1 117 ? 2.836 -6.961 -10.469 1 94.81 117 GLY B N 1
ATOM 3462 C CA . GLY B 1 117 ? 2.35 -8.211 -9.898 1 94.81 117 GLY B CA 1
ATOM 3463 C C . GLY B 1 117 ? 1.114 -8.742 -10.602 1 94.81 117 GLY B C 1
ATOM 3464 O O . GLY B 1 117 ? 1.02 -9.938 -10.883 1 94.81 117 GLY B O 1
ATOM 3465 N N . ILE B 1 118 ? 0.228 -7.871 -10.938 1 95.38 118 ILE B N 1
ATOM 3466 C CA . ILE B 1 118 ? -0.999 -8.25 -11.633 1 95.38 118 ILE B CA 1
ATOM 3467 C C . ILE B 1 118 ? -0.659 -8.812 -13.008 1 95.38 118 ILE B C 1
ATOM 3469 O O . ILE B 1 118 ? -1.217 -9.828 -13.43 1 95.38 118 ILE B O 1
ATOM 3473 N N . SER B 1 119 ? 0.279 -8.266 -13.719 1 95.38 119 SER B N 1
ATOM 3474 C CA . SER B 1 119 ? 0.719 -8.773 -15.016 1 95.38 119 SER B CA 1
ATOM 3475 C C . SER B 1 119 ? 1.352 -10.156 -14.891 1 95.38 119 SER B C 1
ATOM 3477 O O . SER B 1 119 ? 1.056 -11.055 -15.68 1 95.38 119 SER B O 1
ATOM 3479 N N . THR B 1 120 ? 2.16 -10.328 -13.875 1 94.12 120 THR B N 1
ATOM 3480 C CA . THR B 1 120 ? 2.861 -11.594 -13.656 1 94.12 120 THR B CA 1
ATOM 3481 C C . THR B 1 120 ? 1.875 -12.711 -13.336 1 94.12 120 THR B C 1
ATOM 3483 O O . THR B 1 120 ? 1.98 -13.812 -13.875 1 94.12 120 THR B O 1
ATOM 3486 N N . ILE B 1 121 ? 0.909 -12.406 -12.492 1 94.81 121 ILE B N 1
ATOM 3487 C CA . ILE B 1 121 ? -0.029 -13.445 -12.086 1 94.81 121 ILE B CA 1
ATOM 3488 C C . ILE B 1 121 ? -0.934 -13.82 -13.258 1 94.81 121 ILE B C 1
ATOM 3490 O O . ILE B 1 121 ? -1.339 -14.977 -13.398 1 94.81 121 ILE B O 1
ATOM 3494 N N . ASN B 1 122 ? -1.236 -12.875 -14.141 1 93.81 122 ASN B N 1
ATOM 3495 C CA . ASN B 1 122 ? -1.999 -13.18 -15.352 1 93.81 122 ASN B CA 1
ATOM 3496 C C . ASN B 1 122 ? -1.219 -14.094 -16.281 1 93.81 122 ASN B C 1
ATOM 3498 O O . ASN B 1 122 ? -1.789 -15.008 -16.891 1 93.81 122 ASN B O 1
ATOM 3502 N N . SER B 1 123 ? 0.054 -13.867 -16.359 1 91.12 123 SER B N 1
ATOM 3503 C CA . SER B 1 123 ? 0.909 -14.75 -17.141 1 91.12 123 SER B CA 1
ATOM 3504 C C . SER B 1 123 ? 0.955 -16.156 -16.547 1 91.12 123 SER B C 1
ATOM 3506 O O . SER B 1 123 ? 0.948 -17.141 -17.266 1 91.12 123 SER B O 1
ATOM 3508 N N . LEU B 1 124 ? 0.974 -16.156 -15.273 1 92.56 124 LEU B N 1
ATOM 3509 C CA . LEU B 1 124 ? 0.952 -17.438 -14.57 1 92.56 124 LEU B CA 1
ATOM 3510 C C . LEU B 1 124 ? -0.342 -18.203 -14.852 1 92.56 124 LEU B C 1
ATOM 3512 O O . LEU B 1 124 ? -0.322 -19.406 -15.07 1 92.56 124 LEU B O 1
ATOM 3516 N N . ASP B 1 125 ? -1.39 -17.547 -14.867 1 94.12 125 ASP B N 1
ATOM 3517 C CA . ASP B 1 125 ? -2.691 -18.141 -15.148 1 94.12 125 ASP B CA 1
ATOM 3518 C C . ASP B 1 125 ? -2.73 -18.734 -16.547 1 94.12 125 ASP B C 1
ATOM 3520 O O . ASP B 1 125 ? -3.205 -19.859 -16.75 1 94.12 125 ASP B O 1
ATOM 3524 N N . LYS B 1 126 ? -2.186 -18.016 -17.531 1 92.5 126 LYS B N 1
ATOM 3525 C CA . LYS B 1 126 ? -2.129 -18.5 -18.906 1 92.5 126 LYS B CA 1
ATOM 3526 C C . LYS B 1 126 ? -1.259 -19.75 -19 1 92.5 126 LYS B C 1
ATOM 3528 O O . LYS B 1 126 ? -1.641 -20.734 -19.656 1 92.5 126 LYS B O 1
ATOM 3533 N N . SER B 1 127 ? -0.168 -19.688 -18.312 1 91.19 127 SER B N 1
ATOM 3534 C CA . SER B 1 127 ? 0.737 -20.828 -18.344 1 91.19 127 SER B CA 1
ATOM 3535 C C . SER B 1 127 ? 0.104 -22.047 -17.672 1 91.19 127 SER B C 1
ATOM 3537 O O . SER B 1 127 ? 0.321 -23.172 -18.109 1 91.19 127 SER B O 1
ATOM 3539 N N . LEU B 1 128 ? -0.663 -21.859 -16.656 1 92.31 128 LEU B N 1
ATOM 3540 C CA . LEU B 1 128 ? -1.351 -22.953 -16 1 92.31 128 LEU B CA 1
ATOM 3541 C C . LEU B 1 128 ? -2.369 -23.594 -16.938 1 92.31 128 LEU B C 1
ATOM 3543 O O . LEU B 1 128 ? -2.521 -24.828 -16.953 1 92.31 128 LEU B O 1
ATOM 3547 N N . SER B 1 129 ? -3.059 -22.766 -17.688 1 92.81 129 SER B N 1
ATOM 3548 C CA . SER B 1 129 ? -4.012 -23.281 -18.656 1 92.81 129 SER B CA 1
ATOM 3549 C C . SER B 1 129 ? -3.322 -24.172 -19.688 1 92.81 129 SER B C 1
ATOM 3551 O O . SER B 1 129 ? -3.836 -25.234 -20.031 1 92.81 129 SER B O 1
ATOM 3553 N N . GLU B 1 130 ? -2.148 -23.766 -20.094 1 89.44 130 GLU B N 1
ATOM 3554 C CA . GLU B 1 130 ? -1.362 -24.578 -21.031 1 89.44 130 GLU B CA 1
ATOM 3555 C C . GLU B 1 130 ? -0.936 -25.891 -20.375 1 89.44 130 GLU B C 1
ATOM 3557 O O . GLU B 1 130 ? -0.988 -26.953 -21.016 1 89.44 130 GLU B O 1
ATOM 3562 N N . LEU B 1 131 ? -0.563 -25.812 -19.188 1 88.75 131 LEU B N 1
ATOM 3563 C CA . LEU B 1 131 ? -0.159 -27 -18.438 1 88.75 131 LEU B CA 1
ATOM 3564 C C . LEU B 1 131 ? -1.33 -27.969 -18.281 1 88.75 131 LEU B C 1
ATOM 3566 O O . LEU B 1 131 ? -1.17 -29.172 -18.438 1 88.75 131 LEU B O 1
ATOM 3570 N N . ASN B 1 132 ? -2.443 -27.406 -17.969 1 90.94 132 ASN B N 1
ATOM 3571 C CA . ASN B 1 132 ? -3.648 -28.203 -17.812 1 90.94 132 ASN B CA 1
ATOM 3572 C C . ASN B 1 132 ? -3.984 -28.969 -19.094 1 90.94 132 ASN B C 1
ATOM 3574 O O . ASN B 1 132 ? -4.316 -30.156 -19.062 1 90.94 132 ASN B O 1
ATOM 3578 N N . GLU B 1 133 ? -3.855 -28.344 -20.234 1 90.12 133 GLU B N 1
ATOM 3579 C CA . GLU B 1 133 ? -4.137 -28.969 -21.516 1 90.12 133 GLU B CA 1
ATOM 3580 C C . GLU B 1 133 ? -3.141 -30.094 -21.812 1 90.12 133 GLU B C 1
ATOM 3582 O O . GLU B 1 133 ? -3.525 -31.156 -22.281 1 90.12 133 GLU B O 1
ATOM 3587 N N . ALA B 1 134 ? -1.883 -29.781 -21.531 1 85.44 134 ALA B N 1
ATOM 3588 C CA . ALA B 1 134 ? -0.851 -30.781 -21.75 1 85.44 134 ALA B CA 1
ATOM 3589 C C . ALA B 1 134 ? -1.095 -32 -20.875 1 85.44 134 ALA B C 1
ATOM 3591 O O . ALA B 1 134 ? -0.952 -33.156 -21.328 1 85.44 134 ALA B O 1
ATOM 3592 N N . PHE B 1 135 ? -1.539 -31.812 -19.719 1 86.75 135 PHE B N 1
ATOM 3593 C CA . PHE B 1 135 ? -1.793 -32.875 -18.766 1 86.75 135 PHE B CA 1
ATOM 3594 C C . PHE B 1 135 ? -3.006 -33.719 -19.188 1 86.75 135 PHE B C 1
ATOM 3596 O O . PHE B 1 135 ? -2.986 -34.938 -19.125 1 86.75 135 PHE B O 1
ATOM 3603 N N . LYS B 1 136 ? -4.043 -33.062 -19.578 1 87.69 136 LYS B N 1
ATOM 3604 C CA . LYS B 1 136 ? -5.25 -33.75 -20.031 1 87.69 136 LYS B CA 1
ATOM 3605 C C . LYS B 1 136 ? -4.945 -34.656 -21.219 1 87.69 136 LYS B C 1
ATOM 3607 O O . LYS B 1 136 ? -5.395 -35.812 -21.25 1 87.69 136 LYS B O 1
ATOM 3612 N N . THR B 1 137 ? -4.172 -34.156 -22.141 1 87.44 137 THR B N 1
ATOM 3613 C CA . THR B 1 137 ? -3.795 -34.938 -23.312 1 87.44 137 THR B CA 1
ATOM 3614 C C . THR B 1 137 ? -2.967 -36.156 -22.906 1 87.44 137 THR B C 1
ATOM 3616 O O . THR B 1 137 ? -3.227 -37.25 -23.359 1 87.44 137 THR B O 1
ATOM 3619 N N . SER B 1 138 ? -2.055 -35.938 -22.016 1 84.69 138 SER B N 1
ATOM 3620 C CA . SER B 1 138 ? -1.189 -37.031 -21.562 1 84.69 138 SER B CA 1
ATOM 3621 C C . SER B 1 138 ? -1.978 -38.094 -20.781 1 84.69 138 SER B C 1
ATOM 3623 O O . SER B 1 138 ? -1.8 -39.281 -21 1 84.69 138 SER B O 1
ATOM 3625 N N . TYR B 1 139 ? -2.85 -37.656 -19.984 1 85 139 TYR B N 1
ATOM 3626 C CA . TYR B 1 139 ? -3.662 -38.562 -19.172 1 85 139 TYR B CA 1
ATOM 3627 C C . TYR B 1 139 ? -4.562 -39.406 -20.047 1 85 139 TYR B C 1
ATOM 3629 O O . TYR B 1 139 ? -4.656 -40.625 -19.859 1 85 139 TYR B O 1
ATOM 3637 N N . SER B 1 140 ? -5.207 -38.812 -21.047 1 88.19 140 SER B N 1
ATOM 3638 C CA . SER B 1 140 ? -6.082 -39.531 -21.953 1 88.19 140 SER B CA 1
ATOM 3639 C C . SER B 1 140 ? -5.301 -40.594 -22.75 1 88.19 140 SER B C 1
ATOM 3641 O O . SER B 1 140 ? -5.77 -41.719 -22.938 1 88.19 140 SER B O 1
ATOM 3643 N N . THR B 1 141 ? -4.117 -40.156 -23.141 1 85.62 141 THR B N 1
ATOM 3644 C CA . THR B 1 141 ? -3.283 -41.062 -23.938 1 85.62 141 THR B CA 1
ATOM 3645 C C . THR B 1 141 ? -2.869 -42.281 -23.109 1 85.62 141 THR B C 1
ATOM 3647 O O . THR B 1 141 ? -2.977 -43.438 -23.562 1 85.62 141 THR B O 1
ATOM 3650 N N . VAL B 1 142 ? -2.51 -42.094 -21.875 1 83.69 142 VAL B N 1
ATOM 3651 C CA . VAL B 1 142 ? -2.049 -43.156 -21 1 83.69 142 VAL B CA 1
ATOM 3652 C C . VAL B 1 142 ? -3.197 -44.125 -20.719 1 83.69 142 VAL B C 1
ATOM 3654 O O . VAL B 1 142 ? -3 -45.344 -20.703 1 83.69 142 VAL B O 1
ATOM 3657 N N . ASN B 1 143 ? -4.402 -43.656 -20.562 1 83.81 143 ASN B N 1
ATOM 3658 C CA . ASN B 1 143 ? -5.562 -44.5 -20.328 1 83.81 143 ASN B CA 1
ATOM 3659 C C . ASN B 1 143 ? -5.895 -45.344 -21.547 1 83.81 143 ASN B C 1
ATOM 3661 O O . ASN B 1 143 ? -6.273 -46.531 -21.422 1 83.81 143 ASN B O 1
ATOM 3665 N N . GLU B 1 144 ? -5.703 -44.812 -22.734 1 88.5 144 GLU B N 1
ATOM 3666 C CA . GLU B 1 144 ? -5.941 -45.562 -23.969 1 88.5 144 GLU B CA 1
ATOM 3667 C C . GLU B 1 144 ? -4.914 -46.656 -24.156 1 88.5 144 GLU B C 1
ATOM 3669 O O . GLU B 1 144 ? -5.23 -47.719 -24.703 1 88.5 144 GLU B O 1
ATOM 3674 N N . LEU B 1 145 ? -3.73 -46.438 -23.625 1 87.75 145 LEU B N 1
ATOM 3675 C CA . LEU B 1 145 ? -2.666 -47.438 -23.734 1 87.75 145 LEU B CA 1
ATOM 3676 C C . LEU B 1 145 ? -3 -48.688 -22.938 1 87.75 145 LEU B C 1
ATOM 3678 O O . LEU B 1 145 ? -2.674 -49.781 -23.344 1 87.75 145 LEU B O 1
ATOM 3682 N N . VAL B 1 146 ? -3.715 -48.469 -21.797 1 84.25 146 VAL B N 1
ATOM 3683 C CA . VAL B 1 146 ? -4.09 -49.625 -20.953 1 84.25 146 VAL B CA 1
ATOM 3684 C C . VAL B 1 146 ? -4.992 -50.562 -21.734 1 84.25 146 VAL B C 1
ATOM 3686 O O . VAL B 1 146 ? -4.766 -51.781 -21.734 1 84.25 146 VAL B O 1
ATOM 3689 N N . GLU B 1 147 ? -5.918 -50.062 -22.484 1 89.06 147 GLU B N 1
ATOM 3690 C CA . GLU B 1 147 ? -6.863 -50.875 -23.25 1 89.06 147 GLU B CA 1
ATOM 3691 C C . GLU B 1 147 ? -6.168 -51.594 -24.406 1 89.06 147 GLU B C 1
ATOM 3693 O O . GLU B 1 147 ? -6.41 -52.781 -24.656 1 89.06 147 GLU B O 1
ATOM 3698 N N . LYS B 1 148 ? -5.34 -50.906 -25.062 1 92.38 148 LYS B N 1
ATOM 3699 C CA . LYS B 1 148 ? -4.637 -51.469 -26.219 1 92.38 148 LYS B CA 1
ATOM 3700 C C . LYS B 1 148 ? -3.674 -52.562 -25.781 1 92.38 148 LYS B C 1
ATOM 3702 O O . LYS B 1 148 ? -3.535 -53.594 -26.469 1 92.38 148 LYS B O 1
ATOM 3707 N N . LEU B 1 149 ? -3.074 -52.375 -24.641 1 90.12 149 LEU B N 1
ATOM 3708 C CA . LEU B 1 149 ? -2.148 -53.344 -24.125 1 90.12 149 LEU B CA 1
ATOM 3709 C C . LEU B 1 149 ? -2.879 -54.656 -23.781 1 90.12 149 LEU B C 1
ATOM 3711 O O . LEU B 1 149 ? -2.338 -55.75 -23.969 1 90.12 149 LEU B O 1
ATOM 3715 N N . GLU B 1 150 ? -4.102 -54.562 -23.297 1 91.75 150 GLU B N 1
ATOM 3716 C CA . GLU B 1 150 ? -4.898 -55.75 -23 1 91.75 150 GLU B CA 1
ATOM 3717 C C . GLU B 1 150 ? -5.227 -56.531 -24.266 1 91.75 150 GLU B C 1
ATOM 3719 O O . GLU B 1 150 ? -5.219 -57.75 -24.25 1 91.75 150 GLU B O 1
ATOM 3724 N N . SER B 1 151 ? -5.449 -55.812 -25.312 1 94.38 151 SER B N 1
ATOM 3725 C CA . SER B 1 151 ? -5.707 -56.469 -26.594 1 94.38 151 SER B CA 1
ATOM 3726 C C . SER B 1 151 ? -4.484 -57.25 -27.078 1 94.38 151 SER B C 1
ATOM 3728 O O . SER B 1 151 ? -4.605 -58.375 -27.562 1 94.38 151 SER B O 1
ATOM 3730 N N . VAL B 1 152 ? -3.373 -56.625 -26.859 1 95.19 152 VAL B N 1
ATOM 3731 C CA . VAL B 1 152 ? -2.137 -57.281 -27.266 1 95.19 152 VAL B CA 1
ATOM 3732 C C . VAL B 1 152 ? -1.934 -58.562 -26.438 1 95.19 152 VAL B C 1
ATOM 3734 O O . VAL B 1 152 ? -1.541 -59.594 -26.969 1 95.19 152 VAL B O 1
ATOM 3737 N N . ASN B 1 153 ? -2.23 -58.5 -25.203 1 93.44 153 ASN B N 1
ATOM 3738 C CA . ASN B 1 153 ? -2.09 -59.625 -24.312 1 93.44 153 ASN B CA 1
ATOM 3739 C C . ASN B 1 153 ? -2.98 -60.781 -24.734 1 93.44 153 ASN B C 1
ATOM 3741 O O . ASN B 1 153 ? -2.555 -61.938 -24.703 1 93.44 153 ASN B O 1
ATOM 3745 N N . LEU B 1 154 ? -4.145 -60.5 -25.156 1 95.44 154 LEU B N 1
ATOM 3746 C CA . LEU B 1 154 ? -5.082 -61.531 -25.594 1 95.44 154 LEU B CA 1
ATOM 3747 C C . LEU B 1 154 ? -4.574 -62.219 -26.859 1 95.44 154 LEU B C 1
ATOM 3749 O O . LEU B 1 154 ? -4.621 -63.469 -26.969 1 95.44 154 LEU B O 1
ATOM 3753 N N . ILE B 1 155 ? -4.074 -61.438 -27.719 1 96.06 155 ILE B N 1
ATOM 3754 C CA . ILE B 1 155 ? -3.602 -62 -28.984 1 96.06 155 ILE B CA 1
ATOM 3755 C C . ILE B 1 155 ? -2.332 -62.812 -28.734 1 96.06 155 ILE B C 1
ATOM 3757 O O . ILE B 1 155 ? -2.145 -63.875 -29.344 1 96.06 155 ILE B O 1
ATOM 3761 N N . THR B 1 156 ? -1.519 -62.344 -27.891 1 95.88 156 THR B N 1
ATOM 3762 C CA . THR B 1 156 ? -0.292 -63.062 -27.547 1 95.88 156 THR B CA 1
ATOM 3763 C C . THR B 1 156 ? -0.609 -64.375 -26.906 1 95.88 156 THR B C 1
ATOM 3765 O O . THR B 1 156 ? 0.056 -65.375 -27.203 1 95.88 156 THR B O 1
ATOM 3768 N N . SER B 1 157 ? -1.628 -64.438 -26.125 1 95.69 157 SER B N 1
ATOM 3769 C CA . SER B 1 157 ? -2.078 -65.688 -25.531 1 95.69 157 SER B CA 1
ATOM 3770 C C . SER B 1 157 ? -2.58 -66.688 -26.594 1 95.69 157 SER B C 1
ATOM 3772 O O . SER B 1 157 ? -2.324 -67.875 -26.516 1 95.69 157 SER B O 1
ATOM 3774 N N . ALA B 1 158 ? -3.229 -66.125 -27.562 1 96.31 158 ALA B N 1
ATOM 3775 C CA . ALA B 1 158 ? -3.701 -66.938 -28.656 1 96.31 158 ALA B CA 1
ATOM 3776 C C . ALA B 1 158 ? -2.531 -67.562 -29.438 1 96.31 158 ALA B C 1
ATOM 3778 O O . ALA B 1 158 ? -2.568 -68.75 -29.828 1 96.31 158 ALA B O 1
ATOM 3779 N N . ILE B 1 159 ? -1.559 -66.75 -29.594 1 96.56 159 ILE B N 1
ATOM 3780 C CA . ILE B 1 159 ? -0.385 -67.25 -30.312 1 96.56 159 ILE B CA 1
ATOM 3781 C C . ILE B 1 159 ? 0.305 -68.312 -29.5 1 96.56 159 ILE B C 1
ATOM 3783 O O . ILE B 1 159 ? 0.805 -69.312 -30.078 1 96.56 159 ILE B O 1
ATOM 3787 N N . SER B 1 160 ? 0.319 -68.188 -28.281 1 96.31 160 SER B N 1
ATOM 3788 C CA . SER B 1 160 ? 0.89 -69.188 -27.406 1 96.31 160 SER B CA 1
ATOM 3789 C C . SER B 1 160 ? 0.145 -70.5 -27.547 1 96.31 160 SER B C 1
ATOM 3791 O O . SER B 1 160 ? 0.764 -71.562 -27.594 1 96.31 160 SER B O 1
ATOM 3793 N N . GLU B 1 161 ? -1.11 -70.5 -27.625 1 97.19 161 GLU B N 1
ATOM 3794 C CA . GLU B 1 161 ? -1.934 -71.688 -27.812 1 97.19 161 GLU B CA 1
ATOM 3795 C C . GLU B 1 161 ? -1.673 -72.312 -29.172 1 97.19 161 GLU B C 1
ATOM 3797 O O . GLU B 1 161 ? -1.592 -73.562 -29.266 1 97.19 161 GLU B O 1
ATOM 3802 N N . ILE B 1 162 ? -1.519 -71.438 -30.078 1 97.31 162 ILE B N 1
ATOM 3803 C CA . ILE B 1 162 ? -1.237 -71.938 -31.406 1 97.31 162 ILE B CA 1
ATOM 3804 C C . ILE B 1 162 ? 0.112 -72.688 -31.422 1 97.31 162 ILE B C 1
ATOM 3806 O O . ILE B 1 162 ? 0.247 -73.75 -32.031 1 97.31 162 ILE B O 1
ATOM 3810 N N . ALA B 1 163 ? 1.031 -72.062 -30.812 1 96.56 163 ALA B N 1
ATOM 3811 C CA . ALA B 1 163 ? 2.361 -72.688 -30.734 1 96.56 163 ALA B CA 1
ATOM 3812 C C . ALA B 1 163 ? 2.316 -74.062 -30.016 1 96.56 163 ALA B C 1
ATOM 3814 O O . ALA B 1 163 ? 2.961 -75 -30.438 1 96.56 163 ALA B O 1
ATOM 3815 N N . SER B 1 164 ? 1.583 -74.125 -29.016 1 97.19 164 SER B N 1
ATOM 3816 C CA . SER B 1 164 ? 1.434 -75.375 -28.25 1 97.19 164 SER B CA 1
ATOM 3817 C C . SER B 1 164 ? 0.761 -76.438 -29.094 1 97.19 164 SER B C 1
ATOM 3819 O O . SER B 1 164 ? 1.174 -77.625 -29.062 1 97.19 164 SER B O 1
ATOM 3821 N N . GLN B 1 165 ? -0.219 -76.062 -29.781 1 97.31 165 GLN B N 1
ATOM 3822 C CA . GLN B 1 165 ? -0.924 -77 -30.641 1 97.31 165 GLN B CA 1
ATOM 3823 C C . GLN B 1 165 ? -0.035 -77.5 -31.781 1 97.31 165 GLN B C 1
ATOM 3825 O O . GLN B 1 165 ? -0.055 -78.688 -32.156 1 97.31 165 GLN B O 1
ATOM 3830 N N . THR B 1 166 ? 0.686 -76.5 -32.281 1 97 166 THR B N 1
ATOM 3831 C CA . THR B 1 166 ? 1.616 -76.875 -33.344 1 97 166 THR B CA 1
ATOM 3832 C C . THR B 1 166 ? 2.68 -77.812 -32.844 1 97 166 THR B C 1
ATOM 3834 O O . THR B 1 166 ? 3.037 -78.812 -33.531 1 97 166 THR B O 1
ATOM 3837 N N . ASN B 1 167 ? 3.121 -77.562 -31.719 1 95.94 167 ASN B N 1
ATOM 3838 C CA . ASN B 1 167 ? 4.102 -78.5 -31.094 1 95.94 167 ASN B CA 1
ATOM 3839 C C . ASN B 1 167 ? 3.543 -79.875 -30.906 1 95.94 167 ASN B C 1
ATOM 3841 O O . ASN B 1 167 ? 4.23 -80.875 -31.156 1 95.94 167 ASN B O 1
ATOM 3845 N N . LEU B 1 168 ? 2.377 -80 -30.5 1 96 168 LEU B N 1
ATOM 3846 C CA . LEU B 1 168 ? 1.717 -81.312 -30.281 1 96 168 LEU B CA 1
ATOM 3847 C C . LEU B 1 168 ? 1.514 -82 -31.594 1 96 168 LEU B C 1
ATOM 3849 O O . LEU B 1 168 ? 1.714 -83.25 -31.672 1 96 168 LEU B O 1
ATOM 3853 N N . LEU B 1 169 ? 1.144 -81.312 -32.562 1 95 169 LEU B N 1
ATOM 3854 C CA . LEU B 1 169 ? 0.955 -81.875 -33.875 1 95 169 LEU B CA 1
ATOM 3855 C C . LEU B 1 169 ? 2.279 -82.375 -34.438 1 95 169 LEU B C 1
ATOM 3857 O O . LEU B 1 169 ? 2.33 -83.438 -35.062 1 95 169 LEU B O 1
ATOM 3861 N N . ALA B 1 170 ? 3.275 -81.625 -34.188 1 94.38 170 ALA B N 1
ATOM 3862 C CA . ALA B 1 170 ? 4.605 -82 -34.656 1 94.38 170 ALA B CA 1
ATOM 3863 C C . ALA B 1 170 ? 5.086 -83.25 -33.938 1 94.38 170 ALA B C 1
ATOM 3865 O O . ALA B 1 170 ? 5.688 -84.125 -34.562 1 94.38 170 ALA B O 1
ATOM 3866 N N . LEU B 1 171 ? 4.809 -83.438 -32.75 1 93.25 171 LEU B N 1
ATOM 3867 C CA . LEU B 1 171 ? 5.172 -84.625 -31.969 1 93.25 171 LEU B CA 1
ATOM 3868 C C . LEU B 1 171 ? 4.438 -85.812 -32.5 1 93.25 171 LEU B C 1
ATOM 3870 O O . LEU B 1 171 ? 5.043 -86.875 -32.656 1 93.25 171 LEU B O 1
ATOM 3874 N N . ASN B 1 172 ? 3.234 -85.625 -32.719 1 90 172 ASN B N 1
ATOM 3875 C CA . ASN B 1 172 ? 2.443 -86.75 -33.25 1 90 172 ASN B CA 1
ATOM 3876 C C . ASN B 1 172 ? 2.934 -87.188 -34.656 1 90 172 ASN B C 1
ATOM 3878 O O . ASN B 1 172 ? 2.977 -88.375 -34.969 1 90 172 ASN B O 1
ATOM 3882 N N . ALA B 1 173 ? 3.275 -86.188 -35.375 1 89.38 173 ALA B N 1
ATOM 3883 C CA . ALA B 1 173 ? 3.797 -86.438 -36.719 1 89.38 173 ALA B CA 1
ATOM 3884 C C . ALA B 1 173 ? 5.141 -87.188 -36.625 1 89.38 173 ALA B C 1
ATOM 3886 O O . ALA B 1 173 ? 5.422 -88.062 -37.438 1 89.38 173 ALA B O 1
ATOM 3887 N N . ALA B 1 174 ? 5.906 -86.812 -35.719 1 89.81 174 ALA B N 1
ATOM 3888 C CA . ALA B 1 174 ? 7.195 -87.5 -35.531 1 89.81 174 ALA B CA 1
ATOM 3889 C C . ALA B 1 174 ? 7.016 -88.938 -35.125 1 89.81 174 ALA B C 1
ATOM 3891 O O . ALA B 1 174 ? 7.754 -89.812 -35.562 1 89.81 174 ALA B O 1
ATOM 3892 N N . ILE B 1 175 ? 6.113 -89.188 -34.344 1 87.44 175 ILE B N 1
ATOM 3893 C CA . ILE B 1 175 ? 5.824 -90.562 -33.906 1 87.44 175 ILE B CA 1
ATOM 3894 C C . ILE B 1 175 ? 5.344 -91.375 -35.062 1 87.44 175 ILE B C 1
ATOM 3896 O O . ILE B 1 175 ? 5.801 -92.5 -35.25 1 87.44 175 ILE B O 1
ATOM 3900 N N . GLU B 1 176 ? 4.441 -90.812 -35.844 1 82.94 176 GLU B N 1
ATOM 3901 C CA . GLU B 1 176 ? 3.916 -91.562 -37 1 82.94 176 GLU B CA 1
ATOM 3902 C C . GLU B 1 176 ? 5.004 -91.812 -38.031 1 82.94 176 GLU B C 1
ATOM 3904 O O . GLU B 1 176 ? 5.047 -92.875 -38.656 1 82.94 176 GLU B O 1
ATOM 3909 N N . ALA B 1 177 ? 5.852 -90.812 -38.156 1 86.81 177 ALA B N 1
ATOM 3910 C CA . ALA B 1 177 ? 6.961 -91 -39.094 1 86.81 177 ALA B CA 1
ATOM 3911 C C . ALA B 1 177 ? 7.891 -92.125 -38.656 1 86.81 177 ALA B C 1
ATOM 3913 O O . ALA B 1 177 ? 8.391 -92.875 -39.5 1 86.81 177 ALA B O 1
ATOM 3914 N N . ALA B 1 178 ? 8.141 -92.25 -37.469 1 86.62 178 ALA B N 1
ATOM 3915 C CA . ALA B 1 178 ? 8.977 -93.375 -36.938 1 86.62 178 ALA B CA 1
ATOM 3916 C C . ALA B 1 178 ? 8.328 -94.688 -37.188 1 86.62 178 ALA B C 1
ATOM 3918 O O . ALA B 1 178 ? 9.008 -95.688 -37.5 1 86.62 178 ALA B O 1
ATOM 3919 N N . ARG B 1 179 ? 7.117 -94.75 -37.031 1 84.06 179 ARG B N 1
ATOM 3920 C CA . ARG B 1 179 ? 6.359 -96 -37.219 1 84.06 179 ARG B CA 1
ATOM 3921 C C . ARG B 1 179 ? 6.391 -96.438 -38.656 1 84.06 179 ARG B C 1
ATOM 3923 O O . ARG B 1 179 ? 6.352 -97.625 -38.938 1 84.06 179 ARG B O 1
ATOM 3930 N N . ALA B 1 180 ? 6.516 -95.438 -39.562 1 81.44 180 ALA B N 1
ATOM 3931 C CA . ALA B 1 180 ? 6.477 -95.75 -41 1 81.44 180 ALA B CA 1
ATOM 3932 C C . ALA B 1 180 ? 7.852 -96.188 -41.5 1 81.44 180 ALA B C 1
ATOM 3934 O O . ALA B 1 180 ? 8 -96.562 -42.656 1 81.44 180 ALA B O 1
ATOM 3935 N N . GLY B 1 181 ? 8.906 -96.25 -40.625 1 81.44 181 GLY B N 1
ATOM 3936 C CA . GLY B 1 181 ? 10.227 -96.75 -40.938 1 81.44 181 GLY B CA 1
ATOM 3937 C C . GLY B 1 181 ? 10.922 -95.938 -42.031 1 81.44 181 GLY B C 1
ATOM 3938 O O . GLY B 1 181 ? 11.039 -94.688 -41.938 1 81.44 181 GLY B O 1
ATOM 3939 N N . GLU B 1 182 ? 11.266 -96.625 -43.188 1 80.44 182 GLU B N 1
ATOM 3940 C CA . GLU B 1 182 ? 12.047 -96 -44.281 1 80.44 182 GLU B CA 1
ATOM 3941 C C . GLU B 1 182 ? 11.195 -95.062 -45.094 1 80.44 182 GLU B C 1
ATOM 3943 O O . GLU B 1 182 ? 11.688 -94 -45.562 1 80.44 182 GLU B O 1
ATOM 3948 N N . ALA B 1 183 ? 9.914 -95.312 -45.125 1 77.25 183 ALA B N 1
ATOM 3949 C CA . ALA B 1 183 ? 9.008 -94.5 -45.906 1 77.25 183 ALA B CA 1
ATOM 3950 C C . ALA B 1 183 ? 8.727 -93.188 -45.219 1 77.25 183 ALA B C 1
ATOM 3952 O O . ALA B 1 183 ? 8.289 -92.188 -45.844 1 77.25 183 ALA B O 1
ATOM 3953 N N . GLY B 1 184 ? 9.102 -93.125 -43.906 1 83.06 184 GLY B N 1
ATOM 3954 C CA . GLY B 1 184 ? 8.758 -91.938 -43.094 1 83.06 184 GLY B CA 1
ATOM 3955 C C . GLY B 1 184 ? 9.953 -91.062 -42.781 1 83.06 184 GLY B C 1
ATOM 3956 O O . GLY B 1 184 ? 9.836 -90.062 -42.062 1 83.06 184 GLY B O 1
ATOM 3957 N N . LYS B 1 185 ? 11.055 -91.375 -43.281 1 85.25 185 LYS B N 1
ATOM 3958 C CA . LYS B 1 185 ? 12.281 -90.625 -42.906 1 85.25 185 LYS B CA 1
ATOM 3959 C C . LYS B 1 185 ? 12.188 -89.188 -43.281 1 85.25 185 LYS B C 1
ATOM 3961 O O . LYS B 1 185 ? 12.594 -88.312 -42.5 1 85.25 185 LYS B O 1
ATOM 3966 N N . GLY B 1 186 ? 11.742 -88.812 -44.469 1 83.44 186 GLY B N 1
ATOM 3967 C CA . GLY B 1 186 ? 11.57 -87.375 -44.875 1 83.44 186 GLY B CA 1
ATOM 3968 C C . GLY B 1 186 ? 10.617 -86.625 -43.969 1 83.44 186 GLY B C 1
ATOM 3969 O O . GLY B 1 186 ? 10.883 -85.5 -43.625 1 83.44 186 GLY B O 1
ATOM 3970 N N . PHE B 1 187 ? 9.562 -87.312 -43.469 1 87 187 PHE B N 1
ATOM 3971 C CA . PHE B 1 187 ? 8.555 -86.688 -42.625 1 87 187 PHE B CA 1
ATOM 3972 C C . PHE B 1 187 ? 9.086 -86.5 -41.219 1 87 187 PHE B C 1
ATOM 3974 O O . PHE B 1 187 ? 8.727 -85.5 -40.562 1 87 187 PHE B O 1
ATOM 3981 N N . SER B 1 188 ? 9.906 -87.438 -40.844 1 89.56 188 SER B N 1
ATOM 3982 C CA . SER B 1 188 ? 10.508 -87.312 -39.5 1 89.56 188 SER B CA 1
ATOM 3983 C C . SER B 1 188 ? 11.344 -86 -39.406 1 89.56 188 SER B C 1
ATOM 3985 O O . SER B 1 188 ? 11.312 -85.312 -38.406 1 89.56 188 SER B O 1
ATOM 3987 N N . VAL B 1 189 ? 12 -85.625 -40.531 1 90.88 189 VAL B N 1
ATOM 3988 C CA . VAL B 1 189 ? 12.828 -84.375 -40.562 1 90.88 189 VAL B CA 1
ATOM 3989 C C . VAL B 1 189 ? 11.938 -83.125 -40.531 1 90.88 189 VAL B C 1
ATOM 3991 O O . VAL B 1 189 ? 12.195 -82.25 -39.75 1 90.88 189 VAL B O 1
ATOM 3994 N N . VAL B 1 190 ? 10.93 -83.25 -41.25 1 92 190 VAL B N 1
ATOM 3995 C CA . VAL B 1 190 ? 10 -82.125 -41.281 1 92 190 VAL B CA 1
ATOM 3996 C C . VAL B 1 190 ? 9.336 -81.938 -39.938 1 92 190 VAL B C 1
ATOM 3998 O O . VAL B 1 190 ? 9.242 -80.812 -39.406 1 92 190 VAL B O 1
ATOM 4001 N N . ALA B 1 191 ? 8.867 -83 -39.375 1 92.75 191 ALA B N 1
ATOM 4002 C CA . ALA B 1 191 ? 8.211 -83 -38.062 1 92.75 191 ALA B CA 1
ATOM 4003 C C . ALA B 1 191 ? 9.148 -82.438 -37 1 92.75 191 ALA B C 1
ATOM 4005 O O . ALA B 1 191 ? 8.734 -81.688 -36.125 1 92.75 191 ALA B O 1
ATOM 4006 N N . GLY B 1 192 ? 10.391 -82.75 -37.031 1 93.88 192 GLY B N 1
ATOM 4007 C CA . GLY B 1 192 ? 11.375 -82.25 -36.094 1 93.88 192 GLY B CA 1
ATOM 4008 C C . GLY B 1 192 ? 11.609 -80.75 -36.219 1 93.88 192 GLY B C 1
ATOM 4009 O O . GLY B 1 192 ? 11.734 -80.062 -35.219 1 93.88 192 GLY B O 1
ATOM 4010 N N . GLU B 1 193 ? 11.641 -80.312 -37.438 1 95.69 193 GLU B N 1
ATOM 4011 C CA . GLU B 1 193 ? 11.852 -78.875 -37.688 1 95.69 193 GLU B CA 1
ATOM 4012 C C . GLU B 1 193 ? 10.648 -78.062 -37.219 1 95.69 193 GLU B C 1
ATOM 4014 O O . GLU B 1 193 ? 10.805 -77 -36.625 1 95.69 193 GLU B O 1
ATOM 4019 N N . VAL B 1 194 ? 9.469 -78.562 -37.5 1 96.12 194 VAL B N 1
ATOM 4020 C CA . VAL B 1 194 ? 8.25 -77.875 -37.062 1 96.12 194 VAL B CA 1
ATOM 4021 C C . VAL B 1 194 ? 8.18 -77.812 -35.562 1 96.12 194 VAL B C 1
ATOM 4023 O O . VAL B 1 194 ? 7.758 -76.812 -34.969 1 96.12 194 VAL B O 1
ATOM 4026 N N . LYS B 1 195 ? 8.523 -78.875 -34.969 1 95.88 195 LYS B N 1
ATOM 4027 C CA . LYS B 1 195 ? 8.555 -78.938 -33.5 1 95.88 195 LYS B CA 1
ATOM 4028 C C . LYS B 1 195 ? 9.484 -77.875 -32.938 1 95.88 195 LYS B C 1
ATOM 4030 O O . LYS B 1 195 ? 9.117 -77.188 -32 1 95.88 195 LYS B O 1
ATOM 4035 N N . LYS B 1 196 ? 10.664 -77.75 -33.531 1 96.94 196 LYS B N 1
ATOM 4036 C CA . LYS B 1 196 ? 11.641 -76.75 -33.094 1 96.94 196 LYS B CA 1
ATOM 4037 C C . LYS B 1 196 ? 11.094 -75.375 -33.281 1 96.94 196 LYS B C 1
ATOM 4039 O O . LYS B 1 196 ? 11.258 -74.5 -32.406 1 96.94 196 LYS B O 1
ATOM 4044 N N . LEU B 1 197 ? 10.461 -75.125 -34.344 1 97.19 197 LEU B N 1
ATOM 4045 C CA . LEU B 1 197 ? 9.883 -73.812 -34.625 1 97.19 197 LEU B CA 1
ATOM 4046 C C . LEU B 1 197 ? 8.758 -73.5 -33.656 1 97.19 197 LEU B C 1
ATOM 4048 O O . LEU B 1 197 ? 8.633 -72.375 -33.188 1 97.19 197 LEU B O 1
ATOM 4052 N N . ALA B 1 198 ? 7.957 -74.5 -33.312 1 97.12 198 ALA B N 1
ATOM 4053 C CA . ALA B 1 198 ? 6.883 -74.312 -32.344 1 97.12 198 ALA B CA 1
ATOM 4054 C C . ALA B 1 198 ? 7.441 -73.938 -30.984 1 97.12 198 ALA B C 1
ATOM 4056 O O . ALA B 1 198 ? 6.906 -73.062 -30.281 1 97.12 198 ALA B O 1
ATOM 4057 N N . GLU B 1 199 ? 8.492 -74.562 -30.609 1 97 199 GLU B N 1
ATOM 4058 C CA . GLU B 1 199 ? 9.141 -74.312 -29.328 1 97 199 GLU B CA 1
ATOM 4059 C C . GLU B 1 199 ? 9.734 -72.875 -29.312 1 97 199 GLU B C 1
ATOM 4061 O O . GLU B 1 199 ? 9.641 -72.188 -28.312 1 97 199 GLU B O 1
ATOM 4066 N N . ASN B 1 200 ? 10.328 -72.5 -30.406 1 97.06 200 ASN B N 1
ATOM 4067 C CA . ASN B 1 200 ? 10.859 -71.125 -30.516 1 97.06 200 ASN B CA 1
ATOM 4068 C C . ASN B 1 200 ? 9.75 -70.125 -30.438 1 97.06 200 ASN B C 1
ATOM 4070 O O . ASN B 1 200 ? 9.93 -69.062 -29.797 1 97.06 200 ASN B O 1
ATOM 4074 N N . SER B 1 201 ? 8.633 -70.375 -31.031 1 96.88 201 SER B N 1
ATOM 4075 C CA . SER B 1 201 ? 7.492 -69.5 -30.984 1 96.88 201 SER B CA 1
ATOM 4076 C C . SER B 1 201 ? 6.965 -69.312 -29.562 1 96.88 201 SER B C 1
ATOM 4078 O O . SER B 1 201 ? 6.66 -68.25 -29.109 1 96.88 201 SER B O 1
ATOM 4080 N N . LYS B 1 202 ? 6.859 -70.438 -28.891 1 96.25 202 LYS B N 1
ATOM 4081 C CA . LYS B 1 202 ? 6.398 -70.438 -27.5 1 96.25 202 LYS B CA 1
ATOM 4082 C C . LYS B 1 202 ? 7.32 -69.562 -26.625 1 96.25 202 LYS B C 1
ATOM 4084 O O . LYS B 1 202 ? 6.852 -68.812 -25.781 1 96.25 202 LYS B O 1
ATOM 4089 N N . SER B 1 203 ? 8.625 -69.75 -26.844 1 97 203 SER B N 1
ATOM 4090 C CA . SER B 1 203 ? 9.609 -69 -26.094 1 97 203 SER B CA 1
ATOM 4091 C C . SER B 1 203 ? 9.492 -67.5 -26.406 1 97 203 SER B C 1
ATOM 4093 O O . SER B 1 203 ? 9.594 -66.625 -25.5 1 97 203 SER B O 1
ATOM 4095 N N . ALA B 1 204 ? 9.305 -67.188 -27.609 1 96.5 204 ALA B N 1
ATOM 4096 C CA . ALA B 1 204 ? 9.141 -65.812 -28.031 1 96.5 204 ALA B CA 1
ATOM 4097 C C . ALA B 1 204 ? 7.887 -65.188 -27.422 1 96.5 204 ALA B C 1
ATOM 4099 O O . ALA B 1 204 ? 7.918 -64.062 -26.922 1 96.5 204 ALA B O 1
ATOM 4100 N N . VAL B 1 205 ? 6.809 -65.875 -27.375 1 96.69 205 VAL B N 1
ATOM 4101 C CA . VAL B 1 205 ? 5.547 -65.438 -26.812 1 96.69 205 VAL B CA 1
ATOM 4102 C C . VAL B 1 205 ? 5.715 -65.188 -25.312 1 96.69 205 VAL B C 1
ATOM 4104 O O . VAL B 1 205 ? 5.188 -64.188 -24.781 1 96.69 205 VAL B O 1
ATOM 4107 N N . GLN B 1 206 ? 6.434 -66.062 -24.703 1 95.94 206 GLN B N 1
ATOM 4108 C CA . GLN B 1 206 ? 6.688 -65.938 -23.281 1 95.94 206 GLN B CA 1
ATOM 4109 C C . GLN B 1 206 ? 7.48 -64.625 -23.016 1 95.94 206 GLN B C 1
ATOM 4111 O O . GLN B 1 206 ? 7.199 -63.906 -22.047 1 95.94 206 GLN B O 1
ATOM 4116 N N . SER B 1 207 ? 8.414 -64.312 -23.828 1 96.5 207 SER B N 1
ATOM 4117 C CA . SER B 1 207 ? 9.195 -63.094 -23.719 1 96.5 207 SER B CA 1
ATOM 4118 C C . SER B 1 207 ? 8.312 -61.875 -23.891 1 96.5 207 SER B C 1
ATOM 4120 O O . SER B 1 207 ? 8.422 -60.906 -23.125 1 96.5 207 SER B O 1
ATOM 4122 N N . ILE B 1 208 ? 7.434 -61.906 -24.828 1 96.31 208 ILE B N 1
ATOM 4123 C CA . ILE B 1 208 ? 6.527 -60.781 -25.078 1 96.31 208 ILE B CA 1
ATOM 4124 C C . ILE B 1 208 ? 5.629 -60.562 -23.859 1 96.31 208 ILE B C 1
ATOM 4126 O O . ILE B 1 208 ? 5.422 -59.438 -23.422 1 96.31 208 ILE B O 1
ATOM 4130 N N . THR B 1 209 ? 5.078 -61.688 -23.375 1 95.31 209 THR B N 1
ATOM 4131 C CA . THR B 1 209 ? 4.176 -61.625 -22.234 1 95.31 209 THR B CA 1
ATOM 4132 C C . THR B 1 209 ? 4.859 -60.969 -21.047 1 95.31 209 THR B C 1
ATOM 4134 O O . THR B 1 209 ? 4.262 -60.125 -20.359 1 95.31 209 THR B O 1
ATOM 4137 N N . ASN B 1 210 ? 6.164 -61.25 -20.797 1 96.38 210 ASN B N 1
ATOM 4138 C CA . ASN B 1 210 ? 6.926 -60.656 -19.703 1 96.38 210 ASN B CA 1
ATOM 4139 C C . ASN B 1 210 ? 7.098 -59.156 -19.891 1 96.38 210 ASN B C 1
ATOM 4141 O O . ASN B 1 210 ? 6.934 -58.375 -18.953 1 96.38 210 ASN B O 1
ATOM 4145 N N . ILE B 1 211 ? 7.379 -58.75 -21.109 1 95.31 211 ILE B N 1
ATOM 4146 C CA . ILE B 1 211 ? 7.578 -57.344 -21.406 1 95.31 211 ILE B CA 1
ATOM 4147 C C . ILE B 1 211 ? 6.258 -56.594 -21.25 1 95.31 211 ILE B C 1
ATOM 4149 O O . ILE B 1 211 ? 6.219 -55.469 -20.719 1 95.31 211 ILE B O 1
ATOM 4153 N N . LEU B 1 212 ? 5.18 -57.219 -21.719 1 94.25 212 LEU B N 1
ATOM 4154 C CA . LEU B 1 212 ? 3.865 -56.594 -21.625 1 94.25 212 LEU B CA 1
ATOM 4155 C C . LEU B 1 212 ? 3.467 -56.406 -20.172 1 94.25 212 LEU B C 1
ATOM 4157 O O . LEU B 1 212 ? 2.834 -55.375 -19.828 1 94.25 212 LEU B O 1
ATOM 4161 N N . ASP B 1 213 ? 3.838 -57.344 -19.328 1 94.25 213 ASP B N 1
ATOM 4162 C CA . ASP B 1 213 ? 3.566 -57.188 -17.906 1 94.25 213 ASP B CA 1
ATOM 4163 C C . ASP B 1 213 ? 4.324 -56 -17.312 1 94.25 213 ASP B C 1
ATOM 4165 O O . ASP B 1 213 ? 3.785 -55.281 -16.469 1 94.25 213 ASP B O 1
ATOM 4169 N N . GLU B 1 214 ? 5.527 -55.812 -17.719 1 94.19 214 GLU B N 1
ATOM 4170 C CA . GLU B 1 214 ? 6.32 -54.688 -17.266 1 94.19 214 GLU B CA 1
ATOM 4171 C C . GLU B 1 214 ? 5.723 -53.375 -17.766 1 94.19 214 GLU B C 1
ATOM 4173 O O . GLU B 1 214 ? 5.656 -52.375 -17.016 1 94.19 214 GLU B O 1
ATOM 4178 N N . ILE B 1 215 ? 5.281 -53.375 -18.969 1 91.81 215 ILE B N 1
ATOM 4179 C CA . ILE B 1 215 ? 4.668 -52.188 -19.562 1 91.81 215 ILE B CA 1
ATOM 4180 C C . ILE B 1 215 ? 3.41 -51.812 -18.781 1 91.81 215 ILE B C 1
ATOM 4182 O O . ILE B 1 215 ? 3.172 -50.625 -18.5 1 91.81 215 ILE B O 1
ATOM 4186 N N . LYS B 1 216 ? 2.627 -52.812 -18.516 1 91.31 216 LYS B N 1
ATOM 4187 C CA . LYS B 1 216 ? 1.403 -52.562 -17.75 1 91.31 216 LYS B CA 1
ATOM 4188 C C . LYS B 1 216 ? 1.709 -51.906 -16.406 1 91.31 216 LYS B C 1
ATOM 4190 O O . LYS B 1 216 ? 1.032 -50.969 -16 1 91.31 216 LYS B O 1
ATOM 4195 N N . LYS B 1 217 ? 2.744 -52.375 -15.727 1 92.44 217 LYS B N 1
ATOM 4196 C CA . LYS B 1 217 ? 3.152 -51.812 -14.438 1 92.44 217 LYS B CA 1
ATOM 4197 C C . LYS B 1 217 ? 3.586 -50.375 -14.602 1 92.44 217 LYS B C 1
ATOM 4199 O O . LYS B 1 217 ? 3.229 -49.5 -13.781 1 92.44 217 LYS B O 1
ATOM 4204 N N . ASP B 1 218 ? 4.352 -50.125 -15.656 1 89.62 218 ASP B N 1
ATOM 4205 C CA . ASP B 1 218 ? 4.82 -48.75 -15.922 1 89.62 218 ASP B CA 1
ATOM 4206 C C . ASP B 1 218 ? 3.65 -47.812 -16.203 1 89.62 218 ASP B C 1
ATOM 4208 O O . ASP B 1 218 ? 3.631 -46.688 -15.727 1 89.62 218 ASP B O 1
ATOM 4212 N N . ILE B 1 219 ? 2.711 -48.25 -16.922 1 87.62 219 ILE B N 1
ATOM 4213 C CA . ILE B 1 219 ? 1.546 -47.438 -17.266 1 87.62 219 ILE B CA 1
ATOM 4214 C C . ILE B 1 219 ? 0.751 -47.125 -16.016 1 87.62 219 ILE B C 1
ATOM 4216 O O . ILE B 1 219 ? 0.302 -45.969 -15.828 1 87.62 219 ILE B O 1
ATOM 4220 N N . LEU B 1 220 ? 0.579 -48.094 -15.156 1 88.31 220 LEU B N 1
ATOM 4221 C CA . LEU B 1 220 ? -0.156 -47.906 -13.914 1 88.31 220 LEU B CA 1
ATOM 4222 C C . LEU B 1 220 ? 0.565 -46.875 -13.023 1 88.31 220 LEU B C 1
ATOM 4224 O O . LEU B 1 220 ? -0.075 -46.062 -12.375 1 88.31 220 LEU B O 1
ATOM 4228 N N . LYS B 1 221 ? 1.866 -46.969 -13.008 1 88.62 221 LYS B N 1
ATOM 4229 C CA . LYS B 1 221 ? 2.668 -46 -12.258 1 88.62 221 LYS B CA 1
ATOM 4230 C C . LYS B 1 221 ? 2.48 -44.594 -12.812 1 88.62 221 LYS B C 1
ATOM 4232 O O . LYS B 1 221 ? 2.293 -43.625 -12.047 1 88.62 221 LYS B O 1
ATOM 4237 N N . ALA B 1 222 ? 2.51 -44.469 -14.078 1 86.38 222 ALA B N 1
ATOM 4238 C CA . ALA B 1 222 ? 2.324 -43.156 -14.711 1 86.38 222 ALA B CA 1
ATOM 4239 C C . ALA B 1 222 ? 0.926 -42.625 -14.445 1 86.38 222 ALA B C 1
ATOM 4241 O O . ALA B 1 222 ? 0.762 -41.406 -14.164 1 86.38 222 ALA B O 1
ATOM 4242 N N . SER B 1 223 ? -0.042 -43.469 -14.602 1 86.62 223 SER B N 1
ATOM 4243 C CA . SER B 1 223 ? -1.422 -43.062 -14.344 1 86.62 223 SER B CA 1
ATOM 4244 C C . SER B 1 223 ? -1.597 -42.562 -12.922 1 86.62 223 SER B C 1
ATOM 4246 O O . SER B 1 223 ? -2.264 -41.562 -12.695 1 86.62 223 SER B O 1
ATOM 4248 N N . SER B 1 224 ? -1.003 -43.219 -11.93 1 88.94 224 SER B N 1
ATOM 4249 C CA . SER B 1 224 ? -1.077 -42.781 -10.539 1 88.94 224 SER B CA 1
ATOM 4250 C C . SER B 1 224 ? -0.409 -41.438 -10.336 1 88.94 224 SER B C 1
ATOM 4252 O O . SER B 1 224 ? -0.95 -40.562 -9.648 1 88.94 224 SER B O 1
ATOM 4254 N N . ALA B 1 225 ? 0.744 -41.25 -10.906 1 87.06 225 ALA B N 1
ATOM 4255 C CA . ALA B 1 225 ? 1.451 -40 -10.812 1 87.06 225 ALA B CA 1
ATOM 4256 C C . ALA B 1 225 ? 0.623 -38.844 -11.422 1 87.06 225 ALA B C 1
ATOM 4258 O O . ALA B 1 225 ? 0.576 -37.75 -10.875 1 87.06 225 ALA B O 1
ATOM 4259 N N . MET B 1 226 ? -0.043 -39.125 -12.453 1 85.75 226 MET B N 1
ATOM 4260 C CA . MET B 1 226 ? -0.853 -38.125 -13.141 1 85.75 226 MET B CA 1
ATOM 4261 C C . MET B 1 226 ? -2.08 -37.781 -12.312 1 85.75 226 MET B C 1
ATOM 4263 O O . MET B 1 226 ? -2.529 -36.625 -12.336 1 85.75 226 MET B O 1
ATOM 4267 N N . LYS B 1 227 ? -2.607 -38.781 -11.648 1 87.94 227 LYS B N 1
ATOM 4268 C CA . LYS B 1 227 ? -3.723 -38.469 -10.758 1 87.94 227 LYS B CA 1
ATOM 4269 C C . LYS B 1 227 ? -3.307 -37.5 -9.656 1 87.94 227 LYS B C 1
ATOM 4271 O O . LYS B 1 227 ? -4.027 -36.562 -9.359 1 87.94 227 LYS B O 1
ATOM 4276 N N . ASP B 1 228 ? -2.156 -37.719 -9.102 1 88.12 228 ASP B N 1
ATOM 4277 C CA . ASP B 1 228 ? -1.607 -36.781 -8.109 1 88.12 228 ASP B CA 1
ATOM 4278 C C . ASP B 1 228 ? -1.376 -35.406 -8.719 1 88.12 228 ASP B C 1
ATOM 4280 O O . ASP B 1 228 ? -1.661 -34.375 -8.086 1 88.12 228 ASP B O 1
ATOM 4284 N N . GLY B 1 229 ? -0.876 -35.438 -9.898 1 86.81 229 GLY B N 1
ATOM 4285 C CA . GLY B 1 229 ? -0.661 -34.188 -10.602 1 86.81 229 GLY B CA 1
ATOM 4286 C C . GLY B 1 229 ? -1.941 -33.406 -10.836 1 86.81 229 GLY B C 1
ATOM 4287 O O . GLY B 1 229 ? -1.957 -32.188 -10.727 1 86.81 229 GLY B O 1
ATOM 4288 N N . ASN B 1 230 ? -2.99 -34.125 -11.156 1 88.38 230 ASN B N 1
ATOM 4289 C CA . ASN B 1 230 ? -4.281 -33.469 -11.359 1 88.38 230 ASN B CA 1
ATOM 4290 C C . ASN B 1 230 ? -4.766 -32.781 -10.094 1 88.38 230 ASN B C 1
ATOM 4292 O O . ASN B 1 230 ? -5.328 -31.672 -10.156 1 88.38 230 ASN B O 1
ATOM 4296 N N . THR B 1 231 ? -4.578 -33.375 -8.945 1 90.19 231 THR B N 1
ATOM 4297 C CA . THR B 1 231 ? -4.938 -32.75 -7.672 1 90.19 231 THR B CA 1
ATOM 4298 C C . THR B 1 231 ? -4.121 -31.484 -7.43 1 90.19 231 THR B C 1
ATOM 4300 O O . THR B 1 231 ? -4.66 -30.453 -7.008 1 90.19 231 THR B O 1
ATOM 4303 N N . ALA B 1 232 ? -2.857 -31.562 -7.719 1 89.81 232 ALA B N 1
ATOM 4304 C CA . ALA B 1 232 ? -1.979 -30.406 -7.566 1 89.81 232 ALA B CA 1
ATOM 4305 C C . ALA B 1 232 ? -2.393 -29.281 -8.508 1 89.81 232 ALA B C 1
ATOM 4307 O O . ALA B 1 232 ? -2.357 -28.109 -8.133 1 89.81 232 ALA B O 1
ATOM 4308 N N . LEU B 1 233 ? -2.779 -29.641 -9.672 1 91.88 233 LEU B N 1
ATOM 4309 C CA . LEU B 1 233 ? -3.227 -28.672 -10.656 1 91.88 233 LEU B CA 1
ATOM 4310 C C . LEU B 1 233 ? -4.469 -27.938 -10.172 1 91.88 233 LEU B C 1
ATOM 4312 O O . LEU B 1 233 ? -4.594 -26.719 -10.352 1 91.88 233 LEU B O 1
ATOM 4316 N N . THR B 1 234 ? -5.391 -28.625 -9.562 1 91.31 234 THR B N 1
ATOM 4317 C CA . THR B 1 234 ? -6.598 -28.031 -9.016 1 91.31 234 THR B CA 1
ATOM 4318 C C . THR B 1 234 ? -6.25 -27.031 -7.906 1 91.31 234 THR B C 1
ATOM 4320 O O . THR B 1 234 ? -6.797 -25.938 -7.859 1 91.31 234 THR B O 1
ATOM 4323 N N . THR B 1 235 ? -5.348 -27.406 -7.094 1 91.06 235 THR B N 1
ATOM 4324 C CA . THR B 1 235 ? -4.887 -26.516 -6.035 1 91.06 235 THR B CA 1
ATOM 4325 C C . THR B 1 235 ? -4.223 -25.266 -6.621 1 91.06 235 THR B C 1
ATOM 4327 O O . THR B 1 235 ? -4.43 -24.156 -6.133 1 91.06 235 THR B O 1
ATOM 4330 N N . GLN B 1 236 ? -3.453 -25.484 -7.652 1 91.88 236 GLN B N 1
ATOM 4331 C CA . GLN B 1 236 ? -2.789 -24.359 -8.32 1 91.88 236 GLN B CA 1
ATOM 4332 C C . GLN B 1 236 ? -3.805 -23.359 -8.859 1 91.88 236 GLN B C 1
ATOM 4334 O O . GLN B 1 236 ? -3.65 -22.156 -8.672 1 91.88 236 GLN B O 1
ATOM 4339 N N . HIS B 1 237 ? -4.789 -23.922 -9.484 1 93.62 237 HIS B N 1
ATOM 4340 C CA . HIS B 1 237 ? -5.812 -23.047 -10.055 1 93.62 237 HIS B CA 1
ATOM 4341 C C . HIS B 1 237 ? -6.477 -22.203 -8.977 1 93.62 237 HIS B C 1
ATOM 4343 O O . HIS B 1 237 ? -6.629 -20.984 -9.141 1 93.62 237 HIS B O 1
ATOM 4349 N N . SER B 1 238 ? -6.871 -22.781 -7.863 1 94.5 238 SER B N 1
ATOM 4350 C CA . SER B 1 238 ? -7.516 -22.078 -6.766 1 94.5 238 SER B CA 1
ATOM 4351 C C . 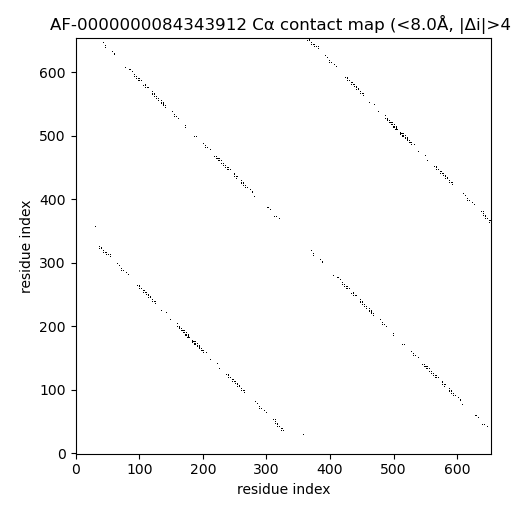SER B 1 238 ? -6.59 -21.016 -6.168 1 94.5 238 SER B C 1
ATOM 4353 O O . SER B 1 238 ? -7.008 -19.891 -5.91 1 94.5 238 SER B O 1
ATOM 4355 N N . SER B 1 239 ? -5.363 -21.391 -6.008 1 93.75 239 SER B N 1
ATOM 4356 C CA . SER B 1 239 ? -4.395 -20.484 -5.406 1 93.75 239 SER B CA 1
ATOM 4357 C C . SER B 1 239 ? -4.117 -19.281 -6.312 1 93.75 239 SER B C 1
ATOM 4359 O O . SER B 1 239 ? -3.953 -18.156 -5.836 1 93.75 239 SER B O 1
ATOM 4361 N N . ILE B 1 240 ? -4.039 -19.547 -7.582 1 95.38 240 ILE B N 1
ATOM 4362 C CA . ILE B 1 240 ? -3.818 -18.469 -8.531 1 95.38 240 ILE B CA 1
ATOM 4363 C C . ILE B 1 240 ? -5.004 -17.5 -8.508 1 95.38 240 ILE B C 1
ATOM 4365 O O . ILE B 1 240 ? -4.82 -16.281 -8.5 1 95.38 240 ILE B O 1
ATOM 4369 N N . THR B 1 241 ? -6.207 -18.047 -8.453 1 95.5 241 THR B N 1
ATOM 4370 C CA . THR B 1 241 ? -7.41 -17.219 -8.367 1 95.5 241 THR B CA 1
ATOM 4371 C C . THR B 1 241 ? -7.391 -16.359 -7.105 1 95.5 241 THR B C 1
ATOM 4373 O O . THR B 1 241 ? -7.656 -15.164 -7.156 1 95.5 241 THR B O 1
ATOM 4376 N N . ASP B 1 242 ? -7.016 -16.938 -6.031 1 95.31 242 ASP B N 1
ATOM 4377 C CA . ASP B 1 242 ? -6.93 -16.219 -4.766 1 95.31 242 ASP B CA 1
ATOM 4378 C C . ASP B 1 242 ? -5.867 -15.133 -4.824 1 95.31 242 ASP B C 1
ATOM 4380 O O . ASP B 1 242 ? -6.066 -14.031 -4.301 1 95.31 242 ASP B O 1
ATOM 4384 N N . THR B 1 243 ? -4.801 -15.461 -5.422 1 95.69 243 THR B N 1
ATOM 4385 C CA . THR B 1 243 ? -3.717 -14.492 -5.535 1 95.69 243 THR B CA 1
ATOM 4386 C C . THR B 1 243 ? -4.137 -13.305 -6.395 1 95.69 243 THR B C 1
ATOM 4388 O O . THR B 1 243 ? -3.824 -12.156 -6.074 1 95.69 243 THR B O 1
ATOM 4391 N N . LYS B 1 244 ? -4.824 -13.602 -7.445 1 95.75 244 LYS B N 1
ATOM 4392 C CA . LYS B 1 244 ? -5.355 -12.523 -8.281 1 95.75 244 LYS B CA 1
ATOM 4393 C C . LYS B 1 244 ? -6.266 -11.602 -7.473 1 95.75 244 LYS B C 1
ATOM 4395 O O . LYS B 1 244 ? -6.156 -10.375 -7.57 1 95.75 244 LYS B O 1
ATOM 4400 N N . GLU B 1 245 ? -7.113 -12.156 -6.695 1 96.19 245 GLU B N 1
ATOM 4401 C CA . GLU B 1 245 ? -8.008 -11.367 -5.852 1 96.19 245 GLU B CA 1
ATOM 4402 C C . GLU B 1 245 ? -7.23 -10.539 -4.84 1 96.19 245 GLU B C 1
ATOM 4404 O O . GLU B 1 245 ? -7.578 -9.383 -4.574 1 96.19 245 GLU B O 1
ATOM 4409 N N . THR B 1 246 ? -6.227 -11.148 -4.328 1 96.31 246 THR B N 1
ATOM 4410 C CA . THR B 1 246 ? -5.371 -10.445 -3.381 1 96.31 246 THR B CA 1
ATOM 4411 C C . THR B 1 246 ? -4.758 -9.203 -4.023 1 96.31 246 THR B C 1
ATOM 4413 O O . THR B 1 246 ? -4.789 -8.117 -3.439 1 96.31 246 THR B O 1
ATOM 4416 N N . PHE B 1 247 ? -4.223 -9.336 -5.195 1 96.06 247 PHE B N 1
ATOM 4417 C CA . PHE B 1 247 ? -3.631 -8.203 -5.891 1 96.06 247 PHE B CA 1
ATOM 4418 C C . PHE B 1 247 ? -4.68 -7.133 -6.172 1 96.06 247 PHE B C 1
ATOM 4420 O O . PHE B 1 247 ? -4.402 -5.938 -6.055 1 96.06 247 PHE B O 1
ATOM 4427 N N . ASN B 1 248 ? -5.848 -7.555 -6.531 1 96.25 248 ASN B N 1
ATOM 4428 C CA . ASN B 1 248 ? -6.918 -6.598 -6.777 1 96.25 248 ASN B CA 1
ATOM 4429 C C . ASN B 1 248 ? -7.293 -5.836 -5.508 1 96.25 248 ASN B C 1
ATOM 4431 O O . ASN B 1 248 ? -7.543 -4.633 -5.551 1 96.25 248 ASN B O 1
ATOM 4435 N N . ASP B 1 249 ? -7.367 -6.527 -4.43 1 96.62 249 ASP B N 1
ATOM 4436 C CA . ASP B 1 249 ? -7.641 -5.887 -3.146 1 96.62 249 ASP B CA 1
ATOM 4437 C C . ASP B 1 249 ? -6.559 -4.875 -2.793 1 96.62 249 ASP B C 1
ATOM 4439 O O . ASP B 1 249 ? -6.859 -3.75 -2.385 1 96.62 249 ASP B O 1
ATOM 4443 N N . ILE B 1 250 ? -5.355 -5.281 -2.982 1 95.44 250 ILE B N 1
ATOM 4444 C CA . ILE B 1 250 ? -4.242 -4.383 -2.693 1 95.44 250 ILE B CA 1
ATOM 4445 C C . ILE B 1 250 ? -4.348 -3.137 -3.57 1 95.44 250 ILE B C 1
ATOM 4447 O O . ILE B 1 250 ? -4.176 -2.014 -3.088 1 95.44 250 ILE B O 1
ATOM 4451 N N . LYS B 1 251 ? -4.594 -3.359 -4.828 1 96.12 251 LYS B N 1
ATOM 4452 C CA . LYS B 1 251 ? -4.746 -2.244 -5.758 1 96.12 251 LYS B CA 1
ATOM 4453 C C . LYS B 1 251 ? -5.832 -1.28 -5.285 1 96.12 251 LYS B C 1
ATOM 4455 O O . LYS B 1 251 ? -5.637 -0.063 -5.309 1 96.12 251 LYS B O 1
ATOM 4460 N N . SER B 1 252 ? -6.945 -1.783 -4.84 1 96.75 252 SER B N 1
ATOM 4461 C CA . SER B 1 252 ? -8.055 -0.967 -4.363 1 96.75 252 SER B CA 1
ATOM 4462 C C . SER B 1 252 ? -7.664 -0.159 -3.133 1 96.75 252 SER B C 1
ATOM 4464 O O . SER B 1 252 ? -7.98 1.028 -3.035 1 96.75 252 SER B O 1
ATOM 4466 N N . TYR B 1 253 ? -6.992 -0.815 -2.191 1 94.75 253 TYR B N 1
ATOM 4467 C CA . TYR B 1 253 ? -6.555 -0.13 -0.981 1 94.75 253 TYR B CA 1
ATOM 4468 C C . TYR B 1 253 ? -5.547 0.966 -1.308 1 94.75 253 TYR B C 1
ATOM 4470 O O . TYR B 1 253 ? -5.598 2.057 -0.735 1 94.75 253 TYR B O 1
ATOM 4478 N N . ILE B 1 254 ? -4.645 0.67 -2.189 1 94.5 254 ILE B N 1
ATOM 4479 C CA . ILE B 1 254 ? -3.629 1.645 -2.574 1 94.5 254 ILE B CA 1
ATOM 4480 C C . ILE B 1 254 ? -4.293 2.836 -3.26 1 94.5 254 ILE B C 1
ATOM 4482 O O . ILE B 1 254 ? -3.939 3.988 -2.996 1 94.5 254 ILE B O 1
ATOM 4486 N N . ASP B 1 255 ? -5.254 2.59 -4.152 1 95.44 255 ASP B N 1
ATOM 4487 C CA . ASP B 1 255 ? -5.98 3.67 -4.809 1 95.44 255 ASP B CA 1
ATOM 4488 C C . ASP B 1 255 ? -6.695 4.555 -3.785 1 95.44 255 ASP B C 1
ATOM 4490 O O . ASP B 1 255 ? -6.59 5.781 -3.838 1 95.44 255 ASP B O 1
ATOM 4494 N N . ALA B 1 256 ? -7.375 3.943 -2.855 1 95.19 256 ALA B N 1
ATOM 4495 C CA . ALA B 1 256 ? -8.07 4.68 -1.803 1 95.19 256 ALA B CA 1
ATOM 4496 C C . ALA B 1 256 ? -7.09 5.461 -0.937 1 95.19 256 ALA B C 1
ATOM 4498 O O . ALA B 1 256 ? -7.34 6.617 -0.596 1 95.19 256 ALA B O 1
ATOM 4499 N N . GLY B 1 257 ? -6.004 4.758 -0.581 1 94.06 257 GLY B N 1
ATOM 4500 C CA . GLY B 1 257 ? -4.973 5.426 0.195 1 94.06 257 GLY B CA 1
ATOM 4501 C C . GLY B 1 257 ? -4.355 6.609 -0.527 1 94.06 257 GLY B C 1
ATOM 4502 O O . GLY B 1 257 ? -4.094 7.648 0.084 1 94.06 257 GLY B O 1
ATOM 4503 N N . THR B 1 258 ? -4.129 6.484 -1.796 1 95.19 258 THR B N 1
ATOM 4504 C CA . THR B 1 258 ? -3.57 7.566 -2.602 1 95.19 258 THR B CA 1
ATOM 4505 C C . THR B 1 258 ? -4.52 8.758 -2.639 1 95.19 258 THR B C 1
ATOM 4507 O O . THR B 1 258 ? -4.086 9.906 -2.531 1 95.19 258 THR B O 1
ATOM 4510 N N . ASP B 1 259 ? -5.82 8.555 -2.746 1 95.94 259 ASP B N 1
ATOM 4511 C CA . ASP B 1 259 ? -6.812 9.617 -2.701 1 95.94 259 ASP B CA 1
ATOM 4512 C C . ASP B 1 259 ? -6.762 10.359 -1.37 1 95.94 259 ASP B C 1
ATOM 4514 O O . ASP B 1 259 ? -6.793 11.594 -1.339 1 95.94 259 ASP B O 1
ATOM 4518 N N . GLU B 1 260 ? -6.68 9.609 -0.313 1 94.88 260 GLU B N 1
ATOM 4519 C CA . GLU B 1 260 ? -6.617 10.203 1.017 1 94.88 260 GLU B CA 1
ATOM 4520 C C . GLU B 1 260 ? -5.352 11.039 1.19 1 94.88 260 GLU B C 1
ATOM 4522 O O . GLU B 1 260 ? -5.391 12.109 1.796 1 94.88 260 GLU B O 1
ATOM 4527 N N . ILE B 1 261 ? -4.277 10.531 0.727 1 95.56 261 ILE B N 1
ATOM 4528 C CA . ILE B 1 261 ? -3.014 11.25 0.856 1 95.56 261 ILE B CA 1
ATOM 4529 C C . ILE B 1 261 ? -3.059 12.523 0.021 1 95.56 261 ILE B C 1
ATOM 4531 O O . ILE B 1 261 ? -2.51 13.555 0.42 1 95.56 261 ILE B O 1
ATOM 4535 N N . ASN B 1 262 ? -3.635 12.461 -1.174 1 95.81 262 ASN B N 1
ATOM 4536 C CA . ASN B 1 262 ? -3.816 13.664 -1.981 1 95.81 262 ASN B CA 1
ATOM 4537 C C . ASN B 1 262 ? -4.645 14.719 -1.247 1 95.81 262 ASN B C 1
ATOM 4539 O O . ASN B 1 262 ? -4.301 15.898 -1.256 1 95.81 262 ASN B O 1
ATOM 4543 N N . ASN B 1 263 ? -5.691 14.305 -0.617 1 95.81 263 ASN B N 1
ATOM 4544 C CA . ASN B 1 263 ? -6.492 15.211 0.202 1 95.81 263 ASN B CA 1
ATOM 4545 C C . ASN B 1 263 ? -5.684 15.773 1.369 1 95.81 263 ASN B C 1
ATOM 4547 O O . ASN B 1 263 ? -5.844 16.938 1.735 1 95.81 263 ASN B O 1
ATOM 4551 N N . SER B 1 264 ? -4.84 14.938 1.972 1 95.25 264 SER B N 1
ATOM 4552 C CA . SER B 1 264 ? -3.961 15.391 3.045 1 95.25 264 SER B CA 1
ATOM 4553 C C . SER B 1 264 ? -3.027 16.5 2.564 1 95.25 264 SER B C 1
ATOM 4555 O O . SER B 1 264 ? -2.791 17.469 3.281 1 95.25 264 SER B O 1
ATOM 4557 N N . ILE B 1 265 ? -2.514 16.281 1.362 1 95.12 265 ILE B N 1
ATOM 4558 C CA . ILE B 1 265 ? -1.611 17.281 0.79 1 95.12 265 ILE B CA 1
ATOM 4559 C C . ILE B 1 265 ? -2.35 18.609 0.607 1 95.12 265 ILE B C 1
ATOM 4561 O O . ILE B 1 265 ? -1.821 19.672 0.942 1 95.12 265 ILE B O 1
ATOM 4565 N N . ILE B 1 266 ? -3.59 18.609 0.124 1 95.19 266 ILE B N 1
ATOM 4566 C CA . ILE B 1 266 ? -4.406 19.797 -0.07 1 95.19 266 ILE B CA 1
ATOM 4567 C C . ILE B 1 266 ? -4.652 20.484 1.274 1 95.19 266 ILE B C 1
ATOM 4569 O O . ILE B 1 266 ? -4.43 21.688 1.414 1 95.19 266 ILE B O 1
ATOM 4573 N N . ASN B 1 267 ? -5.039 19.688 2.273 1 94 267 ASN B N 1
ATOM 4574 C CA . ASN B 1 267 ? -5.309 20.234 3.6 1 94 267 ASN B CA 1
ATOM 4575 C C . ASN B 1 267 ? -4.043 20.766 4.258 1 94 267 ASN B C 1
ATOM 4577 O O . ASN B 1 267 ? -4.074 21.797 4.938 1 94 267 ASN B O 1
ATOM 4581 N N . LEU B 1 268 ? -2.967 20.109 4.062 1 93.5 268 LEU B N 1
ATOM 4582 C CA . LEU B 1 268 ? -1.69 20.547 4.617 1 93.5 268 LEU B CA 1
ATOM 4583 C C . LEU B 1 268 ? -1.266 21.875 4 1 93.5 268 LEU B C 1
ATOM 4585 O O . LEU B 1 268 ? -0.758 22.766 4.699 1 93.5 268 LEU B O 1
ATOM 4589 N N . THR B 1 269 ? -1.434 22.031 2.668 1 93.62 269 THR B N 1
ATOM 4590 C CA . THR B 1 269 ? -1.132 23.297 1.989 1 93.62 269 THR B CA 1
ATOM 4591 C C . THR B 1 269 ? -1.978 24.422 2.555 1 93.62 269 THR B C 1
ATOM 4593 O O . THR B 1 269 ? -1.459 25.5 2.848 1 93.62 269 THR B O 1
ATOM 4596 N N . SER B 1 270 ? -3.258 24.188 2.785 1 93.62 270 SER B N 1
ATOM 4597 C CA . SER B 1 270 ? -4.152 25.172 3.391 1 93.62 270 SER B CA 1
ATOM 4598 C C . SER B 1 270 ? -3.721 25.516 4.812 1 93.62 270 SER B C 1
ATOM 4600 O O . SER B 1 270 ? -3.666 26.688 5.191 1 93.62 270 SER B O 1
ATOM 4602 N N . ALA B 1 271 ? -3.408 24.469 5.559 1 90.62 271 ALA B N 1
ATOM 4603 C CA . ALA B 1 271 ? -2.967 24.656 6.938 1 90.62 271 ALA B CA 1
ATOM 4604 C C . ALA B 1 271 ? -1.686 25.484 6.992 1 90.62 271 ALA B C 1
ATOM 4606 O O . ALA B 1 271 ? -1.531 26.344 7.863 1 90.62 271 ALA B O 1
ATOM 4607 N N . SER B 1 272 ? -0.795 25.203 6.098 1 90.62 272 SER B N 1
ATOM 4608 C CA . SER B 1 272 ? 0.45 25.969 6.023 1 90.62 272 SER B CA 1
ATOM 4609 C C . SER B 1 272 ? 0.186 27.438 5.727 1 90.62 272 SER B C 1
ATOM 4611 O O . SER B 1 272 ? 0.812 28.312 6.32 1 90.62 272 SER B O 1
ATOM 4613 N N . GLN B 1 273 ? -0.735 27.75 4.836 1 91.88 273 GLN B N 1
ATOM 4614 C CA . GLN B 1 273 ? -1.109 29.125 4.531 1 91.88 273 GLN B CA 1
ATOM 4615 C C . GLN B 1 273 ? -1.717 29.812 5.75 1 91.88 273 GLN B C 1
ATOM 4617 O O . GLN B 1 273 ? -1.4 30.969 6.035 1 91.88 273 GLN B O 1
ATOM 4622 N N . HIS B 1 274 ? -2.602 29.094 6.445 1 88.44 274 HIS B N 1
ATOM 4623 C CA . HIS B 1 274 ? -3.18 29.641 7.668 1 88.44 274 HIS B CA 1
ATOM 4624 C C . HIS B 1 274 ? -2.102 29.938 8.703 1 88.44 274 HIS B C 1
ATOM 4626 O O . HIS B 1 274 ? -2.143 30.969 9.367 1 88.44 274 HIS B O 1
ATOM 4632 N N . LYS B 1 275 ? -1.196 29.031 8.875 1 86.94 275 LYS B N 1
ATOM 4633 C CA . LYS B 1 275 ? -0.064 29.234 9.773 1 86.94 275 LYS B CA 1
ATOM 4634 C C . LYS B 1 275 ? 0.697 30.5 9.43 1 86.94 275 LYS B C 1
ATOM 4636 O O . LYS B 1 275 ? 1.007 31.312 10.312 1 86.94 275 LYS B O 1
ATOM 4641 N N . ASP B 1 276 ? 1.016 30.766 8.156 1 90.19 276 ASP B N 1
ATOM 4642 C CA . ASP B 1 276 ? 1.739 31.969 7.723 1 90.19 276 ASP B CA 1
ATOM 4643 C C . ASP B 1 276 ? 0.946 33.219 8.031 1 90.19 276 ASP B C 1
ATOM 4645 O O . ASP B 1 276 ? 1.516 34.25 8.453 1 90.19 276 ASP B O 1
ATOM 4649 N N . ASN B 1 277 ? -0.344 33.156 7.836 1 89.56 277 ASN B N 1
ATOM 4650 C CA . ASN B 1 277 ? -1.202 34.281 8.156 1 89.56 277 ASN B CA 1
ATOM 4651 C C . ASN B 1 277 ? -1.165 34.625 9.648 1 89.56 277 ASN B C 1
ATOM 4653 O O . ASN B 1 277 ? -1.085 35.781 10.031 1 89.56 277 ASN B O 1
ATOM 4657 N N . VAL B 1 278 ? -1.195 33.594 10.43 1 85.19 278 VAL B N 1
ATOM 4658 C CA . VAL B 1 278 ? -1.156 33.781 11.883 1 85.19 278 VAL B CA 1
ATOM 4659 C C . VAL B 1 278 ? 0.197 34.344 12.289 1 85.19 278 VAL B C 1
ATOM 4661 O O . VAL B 1 278 ? 0.266 35.25 13.125 1 85.19 278 VAL B O 1
ATOM 4664 N N . LEU B 1 279 ? 1.242 33.875 11.711 1 85.62 279 LEU B N 1
ATOM 4665 C CA . LEU B 1 279 ? 2.578 34.406 11.977 1 85.62 279 LEU B CA 1
ATOM 4666 C C . LEU B 1 279 ? 2.658 35.875 11.641 1 85.62 279 LEU B C 1
ATOM 4668 O O . LEU B 1 279 ? 3.188 36.656 12.43 1 85.62 279 LEU B O 1
ATOM 4672 N N . ASN B 1 280 ? 2.135 36.25 10.508 1 88.25 280 ASN B N 1
ATOM 4673 C CA . ASN B 1 280 ? 2.117 37.656 10.102 1 88.25 280 ASN B CA 1
ATOM 4674 C C . ASN B 1 280 ? 1.318 38.531 11.07 1 88.25 280 ASN B C 1
ATOM 4676 O O . ASN B 1 280 ? 1.723 39.656 11.391 1 88.25 280 ASN B O 1
ATOM 4680 N N . PHE B 1 281 ? 0.207 37.969 11.539 1 84.5 281 PHE B N 1
ATOM 4681 C CA . PHE B 1 281 ? -0.622 38.688 12.5 1 84.5 281 PHE B CA 1
ATOM 4682 C C . PHE B 1 281 ? 0.144 38.938 13.797 1 84.5 281 PHE B C 1
ATOM 4684 O O . PHE B 1 281 ? 0.107 40.031 14.344 1 84.5 281 PHE B O 1
ATOM 4691 N N . VAL B 1 282 ? 0.773 37.906 14.273 1 83.81 282 VAL B N 1
ATOM 4692 C CA . VAL B 1 282 ? 1.487 38.031 15.539 1 83.81 282 VAL B CA 1
ATOM 4693 C C . VAL B 1 282 ? 2.648 39 15.398 1 83.81 282 VAL B C 1
ATOM 4695 O O . VAL B 1 282 ? 2.908 39.812 16.312 1 83.81 282 VAL B O 1
ATOM 4698 N N . GLU B 1 283 ? 3.359 39.031 14.305 1 85.62 283 GLU B N 1
A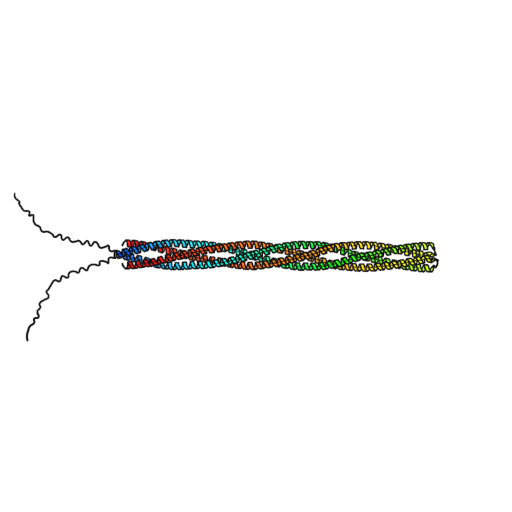TOM 4699 C CA . GLU B 1 283 ? 4.449 39.969 14.062 1 85.62 283 GLU B CA 1
ATOM 4700 C C . GLU B 1 283 ? 3.938 41.406 14.016 1 85.62 283 GLU B C 1
ATOM 4702 O O . GLU B 1 283 ? 4.547 42.312 14.594 1 85.62 283 GLU B O 1
ATOM 4707 N N . HIS B 1 284 ? 2.836 41.562 13.328 1 85.75 284 HIS B N 1
ATOM 4708 C CA . HIS B 1 284 ? 2.23 42.875 13.258 1 85.75 284 HIS B CA 1
ATOM 4709 C C . HIS B 1 284 ? 1.759 43.344 14.633 1 85.75 284 HIS B C 1
ATOM 4711 O O . HIS B 1 284 ? 1.937 44.531 14.992 1 85.75 284 HIS B O 1
ATOM 4717 N N . ALA B 1 285 ? 1.125 42.438 15.352 1 81.94 285 ALA B N 1
ATOM 4718 C CA . ALA B 1 285 ? 0.679 42.75 16.703 1 81.94 285 ALA B CA 1
ATOM 4719 C C . ALA B 1 285 ? 1.855 43.156 17.578 1 81.94 285 ALA B C 1
ATOM 4721 O O . ALA B 1 285 ? 1.734 44.062 18.406 1 81.94 285 ALA B O 1
ATOM 4722 N N . LYS B 1 286 ? 2.939 42.5 17.422 1 84.31 286 LYS B N 1
ATOM 4723 C CA . LYS B 1 286 ? 4.145 42.844 18.188 1 84.31 286 LYS B CA 1
ATOM 4724 C C . LYS B 1 286 ? 4.641 44.219 17.844 1 84.31 286 LYS B C 1
ATOM 4726 O O . LYS B 1 286 ? 4.969 45.031 18.734 1 84.31 286 LYS B O 1
ATOM 4731 N N . GLU B 1 287 ? 4.727 44.625 16.562 1 86.44 287 GLU B N 1
ATOM 4732 C CA . GLU B 1 287 ? 5.137 45.969 16.125 1 86.44 287 GLU B CA 1
ATOM 4733 C C . GLU B 1 287 ? 4.219 47.031 16.688 1 86.44 287 GLU B C 1
ATOM 4735 O O . GLU B 1 287 ? 4.691 48.062 17.172 1 86.44 287 GLU B O 1
ATOM 4740 N N . LEU B 1 288 ? 2.91 46.781 16.594 1 81.69 288 LEU B N 1
ATOM 4741 C CA . LEU B 1 288 ? 1.938 47.719 17.125 1 81.69 288 LEU B CA 1
ATOM 4742 C C . LEU B 1 288 ? 2.104 47.906 18.625 1 81.69 288 LEU B C 1
ATOM 4744 O O . LEU B 1 288 ? 1.979 49 19.141 1 81.69 288 LEU B O 1
ATOM 4748 N N . SER B 1 289 ? 2.316 46.781 19.312 1 84 289 SER B N 1
ATOM 4749 C CA . SER B 1 289 ? 2.51 46.812 20.766 1 84 289 SER B CA 1
ATOM 4750 C C . SER B 1 289 ? 3.723 47.656 21.125 1 84 289 SER B C 1
ATOM 4752 O O . SER B 1 289 ? 3.676 48.438 22.078 1 84 289 SER B O 1
ATOM 4754 N N . LEU B 1 290 ? 4.836 47.562 20.422 1 85.38 290 LEU B N 1
ATOM 4755 C CA . LEU B 1 290 ? 6.043 48.344 20.656 1 85.38 290 LEU B CA 1
ATOM 4756 C C . LEU B 1 290 ? 5.789 49.844 20.422 1 85.38 290 LEU B C 1
ATOM 4758 O O . LEU B 1 290 ? 6.227 50.688 21.203 1 85.38 290 LEU B O 1
ATOM 4762 N N . GLU B 1 291 ? 5.109 50.156 19.344 1 84.94 291 GLU B N 1
ATOM 4763 C CA . GLU B 1 291 ? 4.762 51.531 19.047 1 84.94 291 GLU B CA 1
ATOM 4764 C C . GLU B 1 291 ? 3.891 52.125 20.141 1 84.94 291 GLU B C 1
ATOM 4766 O O . GLU B 1 291 ? 4.129 53.281 20.578 1 84.94 291 GLU B O 1
ATOM 4771 N N . LYS B 1 292 ? 2.916 51.375 20.547 1 82.81 292 LYS B N 1
ATOM 4772 C CA . LYS B 1 292 ? 2.016 51.844 21.594 1 82.81 292 LYS B CA 1
ATOM 4773 C C . LYS B 1 292 ? 2.758 52.062 22.906 1 82.81 292 LYS B C 1
ATOM 4775 O O . LYS B 1 292 ? 2.49 53 23.641 1 82.81 292 LYS B O 1
ATOM 4780 N N . SER B 1 293 ? 3.631 51.125 23.203 1 85.88 293 SER B N 1
ATOM 4781 C CA . SER B 1 293 ? 4.445 51.25 24.406 1 85.88 293 SER B CA 1
ATOM 4782 C C . SER B 1 293 ? 5.254 52.531 24.391 1 85.88 293 SER B C 1
ATOM 4784 O O . SER B 1 293 ? 5.324 53.25 25.391 1 85.88 293 SER B O 1
ATOM 4786 N N . SER B 1 294 ? 5.863 52.938 23.281 1 88.38 294 SER B N 1
ATOM 4787 C CA . SER B 1 294 ? 6.637 54.188 23.125 1 88.38 294 SER B CA 1
ATOM 4788 C C . SER B 1 294 ? 5.75 55.406 23.281 1 88.38 294 SER B C 1
ATOM 4790 O O . SER B 1 294 ? 6.16 56.406 23.906 1 88.38 294 SER B O 1
ATOM 4792 N N . LEU B 1 295 ? 4.57 55.344 22.703 1 83.88 295 LEU B N 1
ATOM 4793 C CA . LEU B 1 295 ? 3.629 56.438 22.797 1 83.88 295 LEU B CA 1
ATOM 4794 C C . LEU B 1 295 ? 3.199 56.688 24.25 1 83.88 295 LEU B C 1
ATOM 4796 O O . LEU B 1 295 ? 3.094 57.812 24.688 1 83.88 295 LEU B O 1
ATOM 4800 N N . ILE B 1 296 ? 2.959 55.594 24.906 1 85.56 296 ILE B N 1
ATOM 4801 C CA . ILE B 1 296 ? 2.51 55.688 26.297 1 85.56 296 ILE B CA 1
ATOM 4802 C C . ILE B 1 296 ? 3.645 56.219 27.172 1 85.56 296 ILE B C 1
ATOM 4804 O O . ILE B 1 296 ? 3.408 57 28.094 1 85.56 296 ILE B O 1
ATOM 4808 N N . ASP B 1 297 ? 4.867 55.812 26.906 1 87.75 297 ASP B N 1
ATOM 4809 C CA . ASP B 1 297 ? 6.023 56.344 27.641 1 87.75 297 ASP B CA 1
ATOM 4810 C C . ASP B 1 297 ? 6.168 57.844 27.438 1 87.75 297 ASP B C 1
ATOM 4812 O O . ASP B 1 297 ? 6.387 58.562 28.406 1 87.75 297 ASP B O 1
ATOM 4816 N N . GLU B 1 298 ? 6.074 58.281 26.203 1 87.56 298 GLU B N 1
ATOM 4817 C CA . GLU B 1 298 ? 6.145 59.688 25.906 1 87.56 298 GLU B CA 1
ATOM 4818 C C . GLU B 1 298 ? 5.02 60.469 26.594 1 87.56 298 GLU B C 1
ATOM 4820 O O . GLU B 1 298 ? 5.246 61.531 27.156 1 87.56 298 GLU B O 1
ATOM 4825 N N . PHE B 1 299 ? 3.857 59.875 26.547 1 86.44 299 PHE B N 1
ATOM 4826 C CA . PHE B 1 299 ? 2.701 60.5 27.188 1 86.44 299 PHE B CA 1
ATOM 4827 C C . PHE B 1 299 ? 2.912 60.594 28.688 1 86.44 299 PHE B C 1
ATOM 4829 O O . PHE B 1 299 ? 2.602 61.625 29.297 1 86.44 299 PHE B O 1
ATOM 4836 N N . SER B 1 300 ? 3.391 59.531 29.266 1 86.81 300 SER B N 1
ATOM 4837 C CA . SER B 1 300 ? 3.65 59.5 30.703 1 86.81 300 SER B CA 1
ATOM 4838 C C . SER B 1 300 ? 4.645 60.562 31.109 1 86.81 300 SER B C 1
ATOM 4840 O O . SER B 1 300 ? 4.469 61.219 32.156 1 86.81 300 SER B O 1
ATOM 4842 N N . MET B 1 301 ? 5.699 60.812 30.375 1 88.69 301 MET B N 1
ATOM 4843 C CA . MET B 1 301 ? 6.703 61.812 30.656 1 88.69 301 MET B CA 1
ATOM 4844 C C . MET B 1 301 ? 6.102 63.219 30.547 1 88.69 301 MET B C 1
ATOM 4846 O O . MET B 1 301 ? 6.324 64.062 31.422 1 88.69 301 MET B O 1
ATOM 4850 N N . ASP B 1 302 ? 5.328 63.406 29.469 1 87.56 302 ASP B N 1
ATOM 4851 C CA . ASP B 1 302 ? 4.676 64.688 29.281 1 87.56 302 ASP B CA 1
ATOM 4852 C C . ASP B 1 302 ? 3.688 65 30.406 1 87.56 302 ASP B C 1
ATOM 4854 O O . ASP B 1 302 ? 3.586 66.125 30.891 1 87.56 302 ASP B O 1
ATOM 4858 N N . PHE B 1 303 ? 3.006 64 30.766 1 85.62 303 PHE B N 1
ATOM 4859 C CA . PHE B 1 303 ? 2.025 64.125 31.828 1 85.62 303 PHE B CA 1
ATOM 4860 C C . PHE B 1 303 ? 2.709 64.5 33.156 1 85.62 303 PHE B C 1
ATOM 4862 O O . PHE B 1 303 ? 2.232 65.375 33.906 1 85.62 303 PHE B O 1
ATOM 4869 N N . LYS B 1 304 ? 3.805 63.875 33.5 1 85.31 304 LYS B N 1
ATOM 4870 C CA . LYS B 1 304 ? 4.559 64.125 34.719 1 85.31 304 LYS B CA 1
ATOM 4871 C C . LYS B 1 304 ? 5.059 65.625 34.719 1 85.31 304 LYS B C 1
ATOM 4873 O O . LYS B 1 304 ? 5.008 66.25 35.781 1 85.31 304 LYS B O 1
ATOM 4878 N N . ASN B 1 305 ? 5.562 66.062 33.656 1 87.19 305 ASN B N 1
ATOM 4879 C CA . ASN B 1 305 ? 6.012 67.438 33.531 1 87.19 305 ASN B CA 1
ATOM 4880 C C . ASN B 1 305 ? 4.871 68.438 33.781 1 87.19 305 ASN B C 1
ATOM 4882 O O . ASN B 1 305 ? 5.051 69.438 34.469 1 87.19 305 ASN B O 1
ATOM 4886 N N . ASN B 1 306 ? 3.773 68.062 33.219 1 83.81 306 ASN B N 1
ATOM 4887 C CA . ASN B 1 306 ? 2.613 68.938 33.406 1 83.81 306 ASN B CA 1
ATOM 4888 C C . ASN B 1 306 ? 2.102 68.875 34.844 1 83.81 306 ASN B C 1
ATOM 4890 O O . ASN B 1 306 ? 1.636 69.875 35.375 1 83.81 306 ASN B O 1
ATOM 4894 N N . TYR B 1 307 ? 2.154 67.688 35.375 1 81.62 307 TYR B N 1
ATOM 4895 C CA . TYR B 1 307 ? 1.783 67.562 36.781 1 81.62 307 TYR B CA 1
ATOM 4896 C C . TYR B 1 307 ? 2.658 68.438 37.688 1 81.62 307 TYR B C 1
ATOM 4898 O O . TYR B 1 307 ? 2.16 69.125 38.594 1 81.62 307 TYR B O 1
ATOM 4906 N N . SER B 1 308 ? 3.963 68.5 37.469 1 85.44 308 SER B N 1
ATOM 4907 C CA . SER B 1 308 ? 4.891 69.375 38.219 1 85.44 308 SER B CA 1
ATOM 4908 C C . SER B 1 308 ? 4.539 70.812 38.094 1 85.44 308 SER B C 1
ATOM 4910 O O . SER B 1 308 ? 4.629 71.625 39.031 1 85.44 308 SER B O 1
ATOM 4912 N N . LYS B 1 309 ? 4.141 71.188 36.938 1 83.75 309 LYS B N 1
ATOM 4913 C CA . LYS B 1 309 ? 3.748 72.625 36.688 1 83.75 309 LYS B CA 1
ATOM 4914 C C . LYS B 1 309 ? 2.486 72.938 37.469 1 83.75 309 LYS B C 1
ATOM 4916 O O . LYS B 1 309 ? 2.4 74.062 38.062 1 83.75 309 LYS B O 1
ATOM 4921 N N . ILE B 1 310 ? 1.606 72.062 37.469 1 82.12 310 ILE B N 1
ATOM 4922 C CA . ILE B 1 310 ? 0.36 72.312 38.188 1 82.12 310 ILE B CA 1
ATOM 4923 C C . ILE B 1 310 ? 0.644 72.438 39.688 1 82.12 310 ILE B C 1
ATOM 4925 O O . ILE B 1 310 ? 0.065 73.25 40.375 1 82.12 310 ILE B O 1
ATOM 4929 N N . SER B 1 311 ? 1.479 71.562 40.156 1 82.06 311 SER B N 1
ATOM 4930 C CA . SER B 1 311 ? 1.881 71.625 41.531 1 82.06 311 SER B CA 1
ATOM 4931 C C . SER B 1 311 ? 2.533 73 41.875 1 82.06 311 SER B C 1
ATOM 4933 O O . SER B 1 311 ? 2.279 73.562 42.906 1 82.06 311 SER B O 1
ATOM 4935 N N . SER B 1 312 ? 3.346 73.5 40.969 1 84.06 312 SER B N 1
ATOM 4936 C CA . SER B 1 312 ? 3.982 74.812 41.156 1 84.06 312 SER B CA 1
ATOM 4937 C C . SER B 1 312 ? 2.953 75.938 41.125 1 84.06 312 SER B C 1
ATOM 4939 O O . SER B 1 312 ? 3.109 76.938 41.844 1 84.06 312 SER B O 1
ATOM 4941 N N . PHE B 1 313 ? 1.958 75.688 40.344 1 82.19 313 PHE B N 1
ATOM 4942 C CA . PHE B 1 313 ? 0.881 76.688 40.312 1 82.19 313 PHE B CA 1
ATOM 4943 C C . PHE B 1 313 ? 0.153 76.75 41.625 1 82.19 313 PHE B C 1
ATOM 4945 O O . PHE B 1 313 ? -0.212 77.812 42.094 1 82.19 313 PHE B O 1
ATOM 4952 N N . ASN B 1 314 ? -0.108 75.625 42.156 1 81.5 314 ASN B N 1
ATOM 4953 C CA . ASN B 1 314 ? -0.759 75.562 43.438 1 81.5 314 ASN B CA 1
ATOM 4954 C C . ASN B 1 314 ? 0.018 76.312 44.5 1 81.5 314 ASN B C 1
ATOM 4956 O O . ASN B 1 314 ? -0.572 77.062 45.312 1 81.5 314 ASN B O 1
ATOM 4960 N N . ASN B 1 315 ? 1.31 76.188 44.438 1 84.88 315 ASN B N 1
ATOM 4961 C CA . ASN B 1 315 ? 2.16 76.938 45.375 1 84.88 315 ASN B CA 1
ATOM 4962 C C . ASN B 1 315 ? 2.102 78.438 45.125 1 84.88 315 ASN B C 1
ATOM 4964 O O . ASN B 1 315 ? 2.092 79.25 46.062 1 84.88 315 ASN B O 1
ATOM 4968 N N . SER B 1 316 ? 2.102 78.812 43.875 1 84.06 316 SER B N 1
ATOM 4969 C CA . SER B 1 316 ? 2.035 80.188 43.5 1 84.06 316 SER B CA 1
ATOM 4970 C C . SER B 1 316 ? 0.712 80.812 43.938 1 84.06 316 SER B C 1
ATOM 4972 O O . SER B 1 316 ? 0.684 82 44.406 1 84.06 316 SER B O 1
ATOM 4974 N N . VAL B 1 317 ? -0.326 80.125 43.781 1 85.31 317 VAL B N 1
ATOM 4975 C CA . VAL B 1 317 ? -1.646 80.562 44.188 1 85.31 317 VAL B CA 1
ATOM 4976 C C . VAL B 1 317 ? -1.732 80.688 45.688 1 85.31 317 VAL B C 1
ATOM 4978 O O . VAL B 1 317 ? -2.342 81.625 46.219 1 85.31 317 VAL B O 1
ATOM 4981 N N . LYS B 1 318 ? -1.167 79.812 46.344 1 86.12 318 LYS B N 1
ATOM 4982 C CA . LYS B 1 318 ? -1.099 79.875 47.781 1 86.12 318 LYS B CA 1
ATOM 4983 C C . LYS B 1 318 ? -0.355 81.125 48.25 1 86.12 318 LYS B C 1
ATOM 4985 O O . LYS B 1 318 ? -0.799 81.812 49.156 1 86.12 318 LYS B O 1
ATOM 4990 N N . ASN B 1 319 ? 0.744 81.375 47.594 1 83.62 319 ASN B N 1
ATOM 4991 C CA . ASN B 1 319 ? 1.518 82.562 47.906 1 83.62 319 ASN B CA 1
ATOM 4992 C C . ASN B 1 319 ? 0.721 83.875 47.656 1 83.62 319 ASN B C 1
ATOM 4994 O O . ASN B 1 319 ? 0.813 84.812 48.406 1 83.62 319 ASN B O 1
ATOM 4998 N N . LEU B 1 320 ? 0.067 83.812 46.594 1 83.44 320 LEU B N 1
ATOM 4999 C CA . LEU B 1 320 ? -0.801 84.938 46.281 1 83.44 320 LEU B CA 1
ATOM 5000 C C . LEU B 1 320 ? -1.88 85.125 47.344 1 83.44 320 LEU B C 1
ATOM 5002 O O . LEU B 1 320 ? -2.184 86.25 47.719 1 83.44 320 LEU B O 1
ATOM 5006 N N . LYS B 1 321 ? -2.455 84.062 47.75 1 84.94 321 LYS B N 1
ATOM 5007 C CA . LYS B 1 321 ? -3.465 84.125 48.781 1 84.94 321 LYS B CA 1
ATOM 5008 C C . LYS B 1 321 ? -2.912 84.75 50.062 1 84.94 321 LYS B C 1
ATOM 5010 O O . LYS B 1 321 ? -3.559 85.562 50.688 1 84.94 321 LYS B O 1
ATOM 5015 N N . ASP B 1 322 ? -1.732 84.375 50.406 1 84.12 322 ASP B N 1
ATOM 5016 C CA . ASP B 1 322 ? -1.092 84.938 51.594 1 84.12 322 ASP B CA 1
ATOM 5017 C C . ASP B 1 322 ? -0.768 86.438 51.469 1 84.12 322 ASP B C 1
ATOM 5019 O O . ASP B 1 322 ? -0.928 87.188 52.406 1 84.12 322 ASP B O 1
ATOM 5023 N N . SER B 1 323 ? -0.355 86.75 50.312 1 80.94 323 SER B N 1
ATOM 5024 C CA . SER B 1 323 ? 0.005 88.125 50.062 1 80.94 323 SER B CA 1
ATOM 5025 C C . SER B 1 323 ? -1.218 89.062 50.125 1 80.94 323 SER B C 1
ATOM 5027 O O . SER B 1 323 ? -1.132 90.188 50.625 1 80.94 323 SER B O 1
ATOM 5029 N N . ILE B 1 324 ? -2.254 88.625 49.688 1 81.81 324 ILE B N 1
ATOM 5030 C CA . ILE B 1 324 ? -3.473 89.438 49.688 1 81.81 324 ILE B CA 1
ATOM 5031 C C . ILE B 1 324 ? -4.047 89.5 51.094 1 81.81 324 ILE B C 1
ATOM 5033 O O . ILE B 1 324 ? -4.582 90.562 51.5 1 81.81 324 ILE B O 1
ATOM 5037 N N . SER B 1 325 ? -3.898 88.438 51.844 1 78.06 325 SER B N 1
ATOM 5038 C CA . SER B 1 325 ? -4.379 88.438 53.219 1 78.06 325 SER B CA 1
ATOM 5039 C C . SER B 1 325 ? -3.645 89.5 54.062 1 78.06 325 SER B C 1
ATOM 5041 O O . SER B 1 325 ? -4.199 90.062 55.031 1 78.06 325 SER B O 1
ATOM 5043 N N . ASP B 1 326 ? -2.457 89.875 53.562 1 76.31 326 ASP B N 1
ATOM 5044 C CA . ASP B 1 326 ? -1.638 90.875 54.312 1 76.31 326 ASP B CA 1
ATOM 5045 C C . ASP B 1 326 ? -1.997 92.312 53.906 1 76.31 326 ASP B C 1
ATOM 5047 O O . ASP B 1 326 ? -1.488 93.25 54.469 1 76.31 326 ASP B O 1
ATOM 5051 N N . LEU B 1 327 ? -2.787 92.312 52.969 1 70.31 327 LEU B N 1
ATOM 5052 C CA . LEU B 1 327 ? -3.209 93.688 52.562 1 70.31 327 LEU B CA 1
ATOM 5053 C C . LEU B 1 327 ? -4.352 94.188 53.438 1 70.31 327 LEU B C 1
ATOM 5055 O O . LEU B 1 327 ? -4.41 95.312 53.781 1 70.31 327 LEU B O 1
#

Sequence (654 aa):
MGLFFNKNKYPSSNEEIIVEKDENLSDIPPKVSSEKINNLKDVVETLYTDFDNTSNNFEYLNNTISSISSTFENENNELTSANNLLKDFRNTMEDLALNITNVHINMLDTDKVVNNGISTINSLDKSLSELNEAFKTSYSTVNELVEKLESVNLITSAISEIASQTNLLALNAAIEAARAGEAGKGFSVVAGEVKKLAENSKSAVQSITNILDEIKKDILKASSAMKDGNTALTTQHSSITDTKETFNDIKSYIDAGTDEINNSIINLTSASQHKDNVLNFVEHAKELSLEKSSLIDEFSMDFKNNYSKISSFNNSVKNLKDSISDLMGLFFNKNKYPSSNEEIIVEKDENLSDIPPKVSSEKINNLKDVVETLYTDFDNTSNNFEYLNNTISSISSTFENENNELTSANNLLKDFRNTMEDLALNITNVHINMLDTDKVVNNGISTINSLDKSLSELNEAFKTSYSTVNELVEKLESVNLITSAISEIASQTNLLALNAAIEAARAGEAGKGFSVVAGEVKKLAENSKSAVQSITNILDEIKKDILKASSAMKDGNTALTTQHSSITDTKETFNDIKSYIDAGTDEINNSIINLTSASQHKDNVLNFVEHAKELSLEKSSLIDEFSMDFKNNYSKISSFNNSVKNLKDSISDL

InterPro domains:
  IPR004089 Methyl-accepting chemotaxis protein (MCP) signalling domain [PF00015] (134-282)
  IPR004089 Methyl-accepting chemotaxis protein (MCP) signalling domain [PS50111] (50-274)
  IPR004089 Methyl-accepting chemotaxis protein (MCP) signalling domain [SM00283] (60-321)